Protein AF-A0A7X8FF03-F1 (afdb_monomer_lite)

Secondary structure (DSSP, 8-state):
-EEEEE-----GGGTTTTSSS-GGGSEETTEEHHHHHHHHHHHTT--EEEEEE-SSHHHHHHHHTTSGGGTSEEEEEE-SS--HHHHHHHHTGGG--SSEEEEETTEEE---HHHHHHHHHHHT-SEEEEEEE-S--TTSEEEEE-TT-BEEEEEES--GGG---SEEEEEEEEE-GGGGGGS-TTS---IIIIIHHHHHHTT--EEEEE--S-EEE--SHHHHHHHHHHHHTT-S--S-PPPSBTTTEEE-TT-EE-TT-EE-SSEEE-SS-EE-TT-EE-SSEEE-TT-EE-TT-EEES-EE-TT-EE-TT-EEES-EE-TT-EE-TT-EE-TT-EE-TT-EE-TT-EE-TT-EE-TT-EEPTT-EE-S-B-SSSS----SB-SSSEEEEBTTTB-HHHHHHHHHHHHHHS-TT-EEEEEE-S-HHHHHHHHHHHHHHHTTT-EEEEEEE--HHHHHHHHHHTT-SEEEEEEE-SS-TTEEEEEEEETTSSBPPHHHHHHHHHHHHTT-PPP--GGGPPPEEE-TTHHHHHHHHHHHTS-HHHHHHH--EEEEE-SSHHHHHHHHHHHHHTT-EEEEPP-S-TTS---HHHHHHHHHHHHHHHT-SEEEEE-TTSS-EEEEETT-PBPPHHHHHHHHHHHHHHHSTT-EE---TTS-THHHHHHHHTT-EE-

Sequence (674 aa):
MKAIIMAGGEGTRLRPLTCDRPKPMVPAMNRPVMEHILHLLKRHHLNHIAVTLQYLPQEIQDYFREGTDFGVELQYYIEEVPLGTAGSVKNAQNFLDDTFLVISGDALTDIDLSAAIQFHRAKKAVATLILTAVDTPLEYGVVITDTQGRITRFLEKPGWGEVFSDKVNTGIYILEPRVLNLFVQGQVFDFSKDLFPRLLAEGLPIYGYIASGYWCDIGNLQQYRQAHFDFLSGRVDLEIPEPCSGAGIWLGAHTQIDPKAHIKGPVLIGADCYIGPEVQIEGFTIIGDNVVIEKQASLKRSIVWNNCYIGKRAQLRGAVLANRVQIQANAAVFEGAVVGDDSIIGQHGIVKPSTKIWPYKRVEKGSIVNTSLIWGTRNNRILFGNQGVTGEANTEITPDFIARLGAAYGTWLNPQATVAVGADDREISRALKGAFIAGLVSTGVQVWDLGQVVTPITRYNTRHLGLQGGVQIQGTHHHPENVTLTFFDARGAEISRSAEKKIESLLSREDFRRVEVNRVGQWRFYPEASQAYFAEIVNTIDLERLRSRQFKLVLGAPNRYVKRVIRSFLHGLGCNISLVEYSEPEKNLSVPILGDTIRDMVKRQQADLGVIFDTRLEKFTLISDAGQLISEELFTALVSVLVLSRQKKGTVVVPVNAPGVIEQLAEKYEGKVV

Foldseek 3Di:
DAEEEEFADQLVQAPPQSVPHTLQQRDDLQGRLLLLVLVLCVVLVRQHYEYQYEPPVVRVCVVCPLVVVVPHGYDYDYDPDAQEDLLSVLSCLVVCPFWYKYAYSQKDKNWDVNVQVVLCVVLVAQKEFEKEFDPDCQQFKDFDADPSQFTQDIGGRDDPVGDDGRIGGQRMMTHGSVLSVVDDHPHRDYCRPHSVVVCNVVVGRYGYDHTDIDIFRPSHPVSSLVSLVCVQVVRHDTPDDFAPDPQCEAEEAPEAADPQEAAGDVEYAYECEYHEHLEAHYYLEYYEYCEYAYDLEYADNEYYYYCEYHEAPEYEEQEYEEENEYEYACEYEYRLEYAEANEYQEALEYEDHVEYEHHPAYHYHNHYHPHHHQDDNDDDDQQQDPQGGKDFQPPPLDLQLLLLLLQLLLQLDDLAFEEEEEEAPDPSLVSSSVSSVNSNLQQLYAYEYAYHDFLVLQLCCLQVVQGQKYWYWYADLVCNRMIHIFIGGSNSHGDDPVSSVSSVVCSSVVVGHGDDPVRGYYYDYDPCSLVVVLVVVVVVDDLVVQQVVQAEEEEAALDDVRVVSVVVSVVSSNHHYHYDDDPDNPDPPDPVNVLVVQLVVLQVVLGQKYWYADNRNPDIWIAGSNSDTQDPLNVLLVVLLVQLVVDQQEEDEDDPPHDPVSVVSCVVSVYYYD

Structure (mmCIF, N/CA/C/O backbone):
data_AF-A0A7X8FF03-F1
#
_entry.id   AF-A0A7X8FF03-F1
#
loop_
_atom_site.group_PDB
_atom_site.id
_atom_site.type_symbol
_atom_site.label_atom_id
_atom_site.label_alt_id
_atom_site.label_comp_id
_atom_site.label_asym_id
_atom_site.label_entity_id
_atom_site.label_seq_id
_atom_site.pdbx_PDB_ins_code
_atom_site.Cartn_x
_atom_site.Cartn_y
_atom_site.Cartn_z
_atom_site.occupancy
_atom_site.B_iso_or_equiv
_atom_site.auth_seq_id
_atom_site.auth_comp_id
_atom_site.auth_asym_id
_atom_site.auth_atom_id
_atom_site.pdbx_PDB_model_num
ATOM 1 N N . MET A 1 1 ? 10.091 -6.033 -36.756 1.00 93.19 1 MET A N 1
ATOM 2 C CA . MET A 1 1 ? 9.545 -6.828 -35.637 1.00 93.19 1 MET A CA 1
ATOM 3 C C . MET A 1 1 ? 8.971 -5.853 -34.630 1.00 93.19 1 MET A C 1
ATOM 5 O O . MET A 1 1 ? 9.618 -4.845 -34.368 1.00 93.19 1 MET A O 1
ATOM 9 N N . LYS A 1 2 ? 7.759 -6.114 -34.141 1.00 97.25 2 LYS A N 1
ATOM 10 C CA . LYS A 1 2 ? 7.079 -5.281 -33.140 1.00 97.25 2 LYS A CA 1
ATOM 11 C C . LYS A 1 2 ? 7.336 -5.830 -31.738 1.00 97.25 2 LYS A C 1
ATOM 13 O O . LYS A 1 2 ? 7.674 -7.008 -31.593 1.00 97.25 2 LYS A O 1
ATOM 18 N N . ALA A 1 3 ? 7.173 -4.991 -30.723 1.00 98.25 3 ALA A N 1
ATOM 19 C CA . ALA A 1 3 ? 7.270 -5.409 -29.329 1.00 98.25 3 ALA A CA 1
ATOM 20 C C . ALA A 1 3 ? 6.007 -5.043 -28.544 1.00 98.25 3 ALA A C 1
ATOM 22 O O . ALA A 1 3 ? 5.228 -4.185 -28.956 1.00 98.25 3 ALA A O 1
ATOM 23 N N . ILE A 1 4 ? 5.805 -5.703 -27.410 1.00 98.12 4 ILE A N 1
ATOM 24 C CA . ILE A 1 4 ? 4.746 -5.392 -26.462 1.00 98.12 4 ILE A CA 1
ATOM 25 C C . ILE A 1 4 ? 5.274 -5.428 -25.031 1.00 98.12 4 ILE A C 1
ATOM 27 O O . ILE A 1 4 ? 5.926 -6.389 -24.621 1.00 98.12 4 ILE A O 1
ATOM 31 N N . ILE A 1 5 ? 4.987 -4.369 -24.277 1.00 98.00 5 ILE A N 1
ATOM 32 C CA . ILE A 1 5 ? 5.347 -4.223 -22.868 1.00 98.00 5 ILE A CA 1
ATOM 33 C C . ILE A 1 5 ? 4.114 -4.502 -22.012 1.00 98.00 5 ILE A C 1
ATOM 35 O O . ILE A 1 5 ? 3.087 -3.829 -22.137 1.00 98.00 5 ILE A O 1
ATOM 39 N N . MET A 1 6 ? 4.225 -5.472 -21.107 1.00 95.88 6 MET A N 1
ATOM 40 C CA . MET A 1 6 ? 3.178 -5.781 -20.136 1.00 95.88 6 MET A CA 1
ATOM 41 C C . MET A 1 6 ? 3.319 -4.887 -18.901 1.00 95.88 6 MET A C 1
ATOM 43 O O . MET A 1 6 ? 4.170 -5.131 -18.048 1.00 95.88 6 MET A O 1
ATOM 47 N N . ALA A 1 7 ? 2.480 -3.858 -18.787 1.00 92.75 7 ALA A N 1
ATOM 48 C CA . ALA A 1 7 ? 2.590 -2.807 -17.772 1.00 92.75 7 ALA A CA 1
ATOM 49 C C . ALA A 1 7 ? 1.357 -2.698 -16.841 1.00 92.75 7 ALA A C 1
ATOM 51 O O . ALA A 1 7 ? 1.184 -1.701 -16.145 1.00 92.75 7 ALA A O 1
ATOM 52 N N . GLY A 1 8 ? 0.507 -3.730 -16.783 1.00 81.50 8 GLY A N 1
ATOM 53 C CA . GLY A 1 8 ? -0.760 -3.707 -16.034 1.00 81.50 8 GLY A CA 1
ATOM 54 C C . GLY A 1 8 ? -0.695 -4.065 -14.539 1.00 81.50 8 GLY A C 1
ATOM 55 O O . GLY A 1 8 ? -1.719 -4.033 -13.869 1.00 81.50 8 GLY A O 1
ATOM 56 N N . GLY A 1 9 ? 0.463 -4.441 -13.989 1.00 78.25 9 GLY A N 1
ATOM 57 C CA . GLY A 1 9 ? 0.554 -4.950 -12.613 1.00 78.25 9 GLY A CA 1
ATOM 58 C C . GLY A 1 9 ? 0.507 -3.873 -11.513 1.00 78.25 9 GLY A C 1
ATOM 59 O O . GLY A 1 9 ? 1.294 -2.930 -11.531 1.00 78.25 9 GLY A O 1
ATOM 60 N N . GLU A 1 10 ? -0.308 -4.085 -10.469 1.00 74.88 10 GLU A N 1
ATOM 61 C CA . GLU A 1 10 ? -0.431 -3.175 -9.304 1.00 74.88 10 GLU A CA 1
ATOM 62 C C . GLU A 1 10 ? 0.838 -3.069 -8.427 1.00 74.88 10 GLU A C 1
ATOM 64 O O . GLU A 1 10 ? 0.964 -2.176 -7.592 1.00 74.88 10 GLU A O 1
ATOM 69 N N . GLY A 1 11 ? 1.780 -4.015 -8.534 1.00 82.19 11 GLY A N 1
ATOM 70 C CA . GLY A 1 11 ? 3.051 -3.952 -7.801 1.00 82.19 11 GLY A CA 1
ATOM 71 C C . GLY A 1 11 ? 2.930 -3.985 -6.269 1.00 82.19 11 GLY A C 1
ATOM 72 O O . GLY A 1 11 ? 3.754 -3.387 -5.579 1.00 82.19 11 GLY A O 1
ATOM 73 N N . THR A 1 12 ? 1.939 -4.681 -5.702 1.00 79.00 12 THR A N 1
ATOM 74 C CA . THR A 1 12 ? 1.624 -4.668 -4.252 1.00 79.00 12 THR A CA 1
ATOM 75 C C . THR A 1 12 ? 2.803 -5.005 -3.326 1.00 79.00 12 THR A C 1
ATOM 77 O O . THR A 1 12 ? 2.902 -4.456 -2.227 1.00 79.00 12 THR A O 1
ATOM 80 N N . ARG A 1 13 ? 3.734 -5.862 -3.766 1.00 82.12 13 ARG A N 1
ATOM 81 C CA . ARG A 1 13 ? 4.945 -6.260 -3.016 1.00 82.12 13 ARG A CA 1
ATOM 82 C C . ARG A 1 13 ? 5.987 -5.140 -2.871 1.00 82.12 13 ARG A C 1
ATOM 84 O O . ARG A 1 13 ? 6.810 -5.197 -1.955 1.00 82.12 13 ARG A O 1
ATOM 91 N N . LEU A 1 14 ? 5.933 -4.116 -3.724 1.00 89.06 14 LEU A N 1
ATOM 92 C CA . LEU A 1 14 ? 6.791 -2.927 -3.662 1.00 89.06 14 LEU A CA 1
ATOM 93 C C . LEU A 1 14 ? 6.214 -1.807 -2.794 1.00 89.06 14 LEU A C 1
ATOM 95 O O . LEU A 1 14 ? 6.893 -0.805 -2.567 1.00 89.06 14 LEU A O 1
ATOM 99 N N . ARG A 1 15 ? 4.996 -1.962 -2.258 1.00 87.25 15 ARG A N 1
ATOM 100 C CA . ARG A 1 15 ? 4.428 -0.963 -1.349 1.00 87.25 15 ARG A CA 1
ATOM 101 C C . ARG A 1 15 ? 5.380 -0.722 -0.163 1.00 87.25 15 ARG A C 1
ATOM 103 O O . ARG A 1 15 ? 5.903 -1.692 0.416 1.00 87.25 15 ARG A O 1
ATOM 110 N N . PRO A 1 16 ? 5.618 0.553 0.198 1.00 91.12 16 PRO A N 1
ATOM 111 C CA . PRO A 1 16 ? 4.826 1.744 -0.160 1.00 91.12 16 PRO A CA 1
ATOM 112 C C . PRO A 1 16 ? 5.202 2.468 -1.474 1.00 91.12 16 PRO A C 1
ATOM 114 O O . PRO A 1 16 ? 4.566 3.461 -1.802 1.00 91.12 16 PRO A O 1
ATOM 117 N N . LEU A 1 17 ? 6.186 1.994 -2.248 1.00 92.44 17 LEU A N 1
ATOM 118 C CA . LEU A 1 17 ? 6.686 2.699 -3.445 1.00 92.44 17 LEU A CA 1
ATOM 119 C C . LEU A 1 17 ? 5.690 2.743 -4.617 1.00 92.44 17 LEU A C 1
ATOM 121 O O . LEU A 1 17 ? 5.827 3.577 -5.506 1.00 92.44 17 LEU A O 1
ATOM 125 N N . THR A 1 18 ? 4.707 1.845 -4.621 1.00 90.44 18 THR A N 1
ATOM 126 C CA . THR A 1 18 ? 3.693 1.655 -5.676 1.00 90.44 18 THR A CA 1
ATOM 127 C C . THR A 1 18 ? 2.277 1.994 -5.201 1.00 90.44 18 THR A C 1
ATOM 129 O O . THR A 1 18 ? 1.294 1.506 -5.750 1.00 90.44 18 THR A O 1
ATOM 132 N N . CYS A 1 19 ? 2.144 2.782 -4.129 1.00 83.94 19 CYS A N 1
ATOM 133 C CA . CYS A 1 19 ? 0.833 3.250 -3.673 1.00 83.94 19 CYS A CA 1
ATOM 134 C C . CYS A 1 19 ? 0.206 4.208 -4.691 1.00 83.94 19 CYS A C 1
ATOM 136 O O . CYS A 1 19 ? -0.891 3.937 -5.162 1.00 83.94 19 CYS A O 1
ATOM 138 N N . ASP A 1 20 ? 0.951 5.233 -5.102 1.00 81.44 20 ASP A N 1
ATOM 139 C CA . ASP A 1 20 ? 0.442 6.308 -5.964 1.00 81.44 20 ASP A CA 1
ATOM 140 C C . ASP A 1 20 ? 1.069 6.276 -7.371 1.00 81.44 20 ASP A C 1
ATOM 142 O O . ASP A 1 20 ? 1.121 7.287 -8.059 1.00 81.44 20 ASP A O 1
ATOM 146 N N . ARG A 1 21 ? 1.620 5.125 -7.786 1.00 89.12 21 ARG A N 1
ATOM 147 C CA . ARG A 1 21 ? 2.200 4.928 -9.127 1.00 89.12 21 ARG A CA 1
ATOM 148 C C . ARG A 1 21 ? 2.210 3.461 -9.549 1.00 89.12 21 ARG A C 1
ATOM 150 O O . ARG A 1 21 ? 2.346 2.588 -8.681 1.00 89.12 21 ARG A O 1
ATOM 157 N N . PRO A 1 22 ? 2.143 3.166 -10.856 1.00 91.56 22 PRO A N 1
ATOM 158 C CA . PRO A 1 22 ? 2.271 1.803 -11.347 1.00 91.56 22 PRO A CA 1
ATOM 159 C C . PRO A 1 22 ? 3.718 1.298 -11.257 1.00 91.56 22 PRO A C 1
ATOM 161 O O . PRO A 1 22 ? 4.676 2.072 -11.269 1.00 91.56 22 PRO A O 1
ATOM 164 N N . LYS A 1 23 ? 3.886 -0.028 -11.166 1.00 93.06 23 LYS A N 1
ATOM 165 C CA . LYS A 1 23 ? 5.199 -0.686 -11.016 1.00 93.06 23 LYS A CA 1
ATOM 166 C C . LYS A 1 23 ? 6.242 -0.253 -12.070 1.00 93.06 23 LYS A C 1
ATOM 168 O O . LYS A 1 23 ? 7.363 0.044 -11.660 1.00 93.06 23 LYS A O 1
ATOM 173 N N . PRO A 1 24 ? 5.905 -0.140 -13.371 1.00 95.19 24 PRO A N 1
ATOM 174 C CA . PRO A 1 24 ? 6.857 0.282 -14.406 1.00 95.19 24 PRO A CA 1
ATOM 175 C C . PRO A 1 24 ? 7.379 1.720 -14.231 1.00 95.19 24 PRO A C 1
ATOM 177 O O . PRO A 1 24 ? 8.425 2.068 -14.776 1.00 95.19 24 PRO A O 1
ATOM 180 N N . MET A 1 25 ? 6.678 2.539 -13.436 1.00 95.00 25 MET A N 1
ATOM 181 C CA . MET A 1 25 ? 7.022 3.936 -13.144 1.00 95.00 25 MET A CA 1
ATOM 182 C C . MET A 1 25 ? 7.878 4.113 -11.887 1.00 95.00 25 MET A C 1
ATOM 184 O O . MET A 1 25 ? 8.229 5.236 -11.528 1.00 95.00 25 MET A O 1
ATOM 188 N N . VAL A 1 26 ? 8.221 3.029 -11.185 1.00 95.56 26 VAL A N 1
ATOM 189 C CA . VAL A 1 26 ? 9.155 3.107 -10.056 1.00 95.56 26 VAL A CA 1
ATOM 190 C C . VAL A 1 26 ? 10.535 3.535 -10.588 1.00 95.56 26 VAL A C 1
ATOM 192 O O . VAL A 1 26 ? 11.032 2.903 -11.517 1.00 95.56 26 VAL A O 1
ATOM 195 N N . PRO A 1 27 ? 11.188 4.573 -10.034 1.00 95.25 27 PRO A N 1
ATOM 196 C CA . PRO A 1 27 ? 12.499 5.004 -10.511 1.00 95.25 27 PRO A CA 1
ATOM 197 C C . PRO A 1 27 ? 13.600 3.986 -10.200 1.00 95.25 27 PRO A C 1
ATOM 199 O O . PRO A 1 27 ? 13.803 3.623 -9.041 1.00 95.25 27 PRO A O 1
ATOM 202 N N . ALA A 1 28 ? 14.354 3.577 -11.212 1.00 95.31 28 ALA A N 1
ATOM 203 C CA . ALA A 1 28 ? 15.635 2.897 -11.112 1.00 95.31 28 ALA A CA 1
ATOM 204 C C . ALA A 1 28 ? 16.711 3.794 -11.738 1.00 95.31 28 ALA A C 1
ATOM 206 O O . ALA A 1 28 ? 16.605 4.174 -12.900 1.00 95.31 28 ALA A O 1
ATOM 207 N N . MET A 1 29 ? 17.736 4.166 -10.965 1.00 94.69 29 MET A N 1
ATOM 208 C CA . MET A 1 29 ? 18.849 5.003 -11.448 1.00 94.69 29 MET A CA 1
ATOM 209 C C . MET A 1 29 ? 18.329 6.330 -12.045 1.00 94.69 29 MET A C 1
ATOM 211 O O . MET A 1 29 ? 18.714 6.741 -1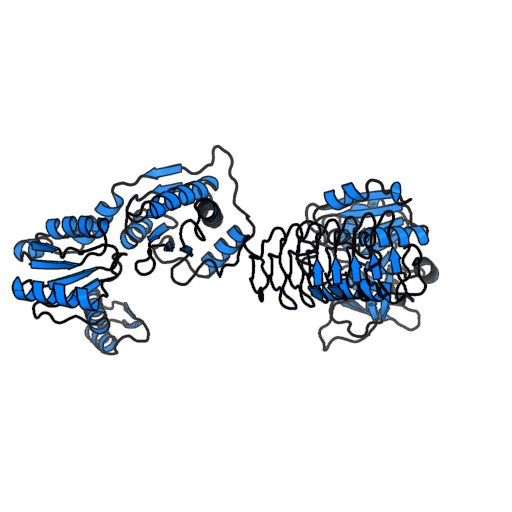3.135 1.00 94.69 29 MET A O 1
ATOM 215 N N . ASN A 1 30 ? 17.409 6.968 -11.311 1.00 91.12 30 ASN A N 1
ATOM 216 C CA . ASN A 1 30 ? 16.710 8.223 -11.633 1.00 91.12 30 ASN A CA 1
ATOM 217 C C . ASN A 1 30 ? 15.783 8.202 -12.867 1.00 91.12 30 ASN A C 1
ATOM 219 O O . ASN A 1 30 ? 15.265 9.249 -13.239 1.00 91.12 30 ASN A O 1
ATOM 223 N N . ARG A 1 31 ? 15.495 7.035 -13.456 1.00 94.75 31 ARG A N 1
ATOM 224 C CA . ARG A 1 31 ? 14.537 6.876 -14.569 1.00 94.75 31 ARG A CA 1
ATOM 225 C C . ARG A 1 31 ? 13.505 5.789 -14.267 1.00 94.75 31 ARG A C 1
ATOM 227 O O . ARG A 1 31 ? 13.859 4.829 -13.586 1.00 94.75 31 ARG A O 1
ATOM 234 N N . PRO A 1 32 ? 12.246 5.879 -14.725 1.00 95.62 32 PRO A N 1
ATOM 235 C CA . PRO A 1 32 ? 11.298 4.767 -14.649 1.00 95.62 32 PRO A CA 1
ATOM 236 C C . PRO A 1 32 ? 11.879 3.441 -15.164 1.00 95.62 32 PRO A C 1
ATOM 238 O O . PRO A 1 32 ? 12.600 3.427 -16.160 1.00 95.62 32 PRO A O 1
ATOM 241 N N . VAL A 1 33 ? 11.533 2.307 -14.540 1.00 96.25 33 VAL A N 1
ATOM 242 C CA . VAL A 1 33 ? 11.946 0.972 -15.035 1.00 96.25 33 VAL A CA 1
ATOM 243 C C . VAL A 1 33 ? 11.564 0.779 -16.505 1.00 96.25 33 VAL A C 1
ATOM 245 O O . VAL A 1 33 ? 12.372 0.296 -17.294 1.00 96.25 33 VAL A O 1
ATOM 248 N N . MET A 1 34 ? 10.365 1.217 -16.893 1.00 96.69 34 MET A N 1
ATOM 249 C CA . MET A 1 34 ? 9.898 1.119 -18.275 1.00 96.69 34 MET A CA 1
ATOM 250 C C . MET A 1 34 ? 10.754 1.916 -19.263 1.00 96.69 34 MET A C 1
ATOM 252 O O . MET A 1 34 ? 10.897 1.495 -20.405 1.00 96.69 34 MET A O 1
ATOM 256 N N . GLU A 1 35 ? 11.363 3.025 -18.841 1.00 96.81 35 GLU A N 1
ATOM 257 C CA . GLU A 1 35 ? 12.241 3.812 -19.708 1.00 96.81 35 GLU A CA 1
ATOM 258 C C . GLU A 1 35 ? 13.485 3.004 -20.098 1.00 96.81 35 GLU A C 1
ATOM 260 O O . GLU A 1 35 ? 13.845 2.955 -21.274 1.00 96.81 35 GLU A O 1
ATOM 265 N N . HIS A 1 36 ? 14.084 2.273 -19.150 1.00 97.19 36 HIS A N 1
ATOM 266 C CA . HIS A 1 36 ? 15.201 1.361 -19.440 1.00 97.19 36 HIS A CA 1
ATOM 267 C C . HIS A 1 36 ? 14.810 0.275 -20.447 1.00 97.19 36 HIS A C 1
ATOM 269 O O . HIS A 1 36 ? 15.603 -0.073 -21.320 1.00 97.19 36 HIS A O 1
ATOM 275 N N . ILE A 1 37 ? 13.570 -0.218 -20.377 1.00 96.88 37 ILE A N 1
ATOM 276 C CA . ILE A 1 37 ? 13.036 -1.184 -21.345 1.00 96.88 37 ILE A CA 1
ATOM 277 C C . ILE A 1 37 ? 12.903 -0.548 -22.732 1.00 96.88 37 ILE A C 1
ATOM 279 O O . ILE A 1 37 ? 13.281 -1.177 -23.718 1.00 96.88 37 ILE A O 1
ATOM 283 N N . LEU A 1 38 ? 12.414 0.693 -22.838 1.00 97.25 38 LEU A N 1
ATOM 284 C CA . LEU A 1 38 ? 12.336 1.393 -24.127 1.00 97.25 38 LEU A CA 1
ATOM 285 C C . LEU A 1 38 ? 13.723 1.575 -24.753 1.00 97.25 38 LEU A C 1
ATOM 287 O O . LEU A 1 38 ? 13.890 1.309 -25.943 1.00 97.25 38 LEU A O 1
ATOM 291 N N . HIS A 1 39 ? 14.724 1.952 -23.953 1.00 96.31 39 HIS A N 1
ATOM 292 C CA . HIS A 1 39 ? 16.113 2.050 -24.407 1.00 96.31 39 HIS A CA 1
ATOM 293 C C . HIS A 1 39 ? 16.661 0.706 -24.893 1.00 96.31 39 HIS A C 1
ATOM 295 O O . HIS A 1 39 ? 17.256 0.639 -25.970 1.00 96.31 39 HIS A O 1
ATOM 301 N N . LEU A 1 40 ? 16.406 -0.380 -24.157 1.00 96.88 40 LEU A N 1
ATOM 302 C CA . LEU A 1 40 ? 16.791 -1.729 -24.568 1.00 96.88 40 LEU A CA 1
ATOM 303 C C . LEU A 1 40 ? 16.133 -2.125 -25.898 1.00 96.88 40 LEU A C 1
ATOM 305 O O . LEU A 1 40 ? 16.811 -2.566 -26.825 1.00 96.88 40 LEU A O 1
ATOM 309 N N . LEU A 1 41 ? 14.818 -1.941 -26.026 1.00 97.50 41 LEU A N 1
ATOM 310 C CA . LEU A 1 41 ? 14.081 -2.267 -27.250 1.00 97.50 41 LEU A CA 1
ATOM 311 C C . LEU A 1 41 ? 14.604 -1.462 -28.446 1.00 97.50 41 LEU A C 1
ATOM 313 O O . LEU A 1 41 ? 14.886 -2.034 -29.501 1.00 97.50 41 LEU A O 1
ATOM 317 N N . LYS A 1 42 ? 14.823 -0.157 -28.263 1.00 96.56 42 LYS A N 1
ATOM 318 C CA . LYS A 1 42 ? 15.394 0.732 -29.280 1.00 96.56 42 LYS A CA 1
ATOM 319 C C . LYS A 1 42 ? 16.805 0.314 -29.694 1.00 96.56 42 LYS A C 1
ATOM 321 O O . LYS A 1 42 ? 17.101 0.283 -30.890 1.00 96.56 42 LYS A O 1
ATOM 326 N N . ARG A 1 43 ? 17.662 -0.061 -28.735 1.00 95.44 43 ARG A N 1
ATOM 327 C CA . ARG A 1 43 ? 19.019 -0.588 -28.983 1.00 95.44 43 ARG A CA 1
ATOM 328 C C . ARG A 1 43 ? 18.996 -1.822 -29.892 1.00 95.44 43 ARG A C 1
ATOM 330 O O . ARG A 1 43 ? 19.900 -1.998 -30.701 1.00 95.44 43 ARG A O 1
ATOM 337 N N . HIS A 1 44 ? 17.936 -2.625 -29.811 1.00 96.94 44 HIS A N 1
ATOM 338 C CA . HIS A 1 44 ? 17.696 -3.796 -30.659 1.00 96.94 44 HIS A CA 1
ATOM 339 C C . HIS A 1 44 ? 16.759 -3.529 -31.855 1.00 96.94 44 HIS A C 1
ATOM 341 O O . HIS A 1 44 ? 16.268 -4.469 -32.482 1.00 96.94 44 HIS A O 1
ATOM 347 N N . HIS A 1 45 ? 16.535 -2.258 -32.211 1.00 96.62 45 HIS A N 1
ATOM 348 C CA . HIS A 1 45 ? 15.720 -1.815 -33.350 1.00 96.62 45 HIS A CA 1
ATOM 349 C C . HIS A 1 45 ? 14.235 -2.235 -33.293 1.00 96.62 45 HIS A C 1
ATOM 351 O O . HIS A 1 45 ? 13.583 -2.405 -34.328 1.00 96.62 45 HIS A O 1
ATOM 357 N N . LEU A 1 46 ? 13.681 -2.390 -32.088 1.00 97.25 46 LEU A N 1
ATOM 358 C CA . LEU A 1 46 ? 12.265 -2.664 -31.832 1.00 97.25 46 LEU A CA 1
ATOM 359 C C . LEU A 1 46 ? 11.541 -1.357 -31.484 1.00 97.25 46 LEU A C 1
ATOM 361 O O . LEU A 1 46 ? 11.269 -1.073 -30.323 1.00 97.25 46 LEU A O 1
ATOM 365 N N . ASN A 1 47 ? 11.248 -0.549 -32.506 1.00 96.88 47 ASN A N 1
ATOM 366 C CA . ASN A 1 47 ? 10.762 0.823 -32.308 1.00 96.88 47 ASN A CA 1
ATOM 367 C C . ASN A 1 47 ? 9.232 0.955 -32.277 1.00 96.88 47 ASN A C 1
ATOM 369 O O . ASN A 1 47 ? 8.745 1.964 -31.791 1.00 96.88 47 ASN A O 1
ATOM 373 N N . HIS A 1 48 ? 8.476 -0.024 -32.781 1.00 97.81 48 HIS A N 1
ATOM 374 C CA . HIS A 1 48 ? 7.008 -0.012 -32.738 1.00 97.81 48 HIS A CA 1
ATOM 375 C C . HIS A 1 48 ? 6.535 -0.900 -31.589 1.00 97.81 48 HIS A C 1
ATOM 377 O O . HIS A 1 48 ? 6.704 -2.127 -31.637 1.00 97.81 48 HIS A O 1
ATOM 383 N N . ILE A 1 49 ? 5.968 -0.281 -30.557 1.00 98.44 49 ILE A N 1
ATOM 384 C CA . ILE A 1 49 ? 5.753 -0.922 -29.263 1.00 98.44 49 ILE A CA 1
ATOM 385 C C . ILE A 1 49 ? 4.299 -0.739 -28.822 1.00 98.44 49 ILE A C 1
ATOM 387 O O . ILE A 1 49 ? 3.797 0.375 -28.693 1.00 98.44 49 ILE A O 1
ATOM 391 N N . ALA A 1 50 ? 3.628 -1.848 -28.530 1.00 97.81 50 ALA A N 1
ATOM 392 C CA . ALA A 1 50 ? 2.365 -1.837 -27.806 1.00 97.81 50 ALA A CA 1
ATOM 393 C C . ALA A 1 50 ? 2.620 -1.848 -26.291 1.00 97.81 50 ALA A C 1
ATOM 395 O O . ALA A 1 50 ? 3.566 -2.472 -25.815 1.00 97.81 50 ALA A O 1
ATOM 396 N N . VAL A 1 51 ? 1.761 -1.207 -25.507 1.00 97.94 51 VAL A N 1
ATOM 397 C CA . VAL A 1 51 ? 1.851 -1.213 -24.042 1.00 97.94 51 VAL A CA 1
ATOM 398 C C . VAL A 1 51 ? 0.486 -1.567 -23.467 1.00 97.94 51 VAL A C 1
ATOM 400 O O . VAL A 1 51 ? -0.486 -0.849 -23.697 1.00 97.94 51 VAL A O 1
ATOM 403 N N . THR A 1 52 ? 0.401 -2.670 -22.721 1.00 96.25 52 THR A N 1
ATOM 404 C CA . THR A 1 52 ? -0.850 -3.087 -22.064 1.00 96.25 52 THR A CA 1
ATOM 405 C C . THR A 1 52 ? -0.921 -2.500 -20.659 1.00 96.25 52 THR A C 1
ATOM 407 O O . THR A 1 52 ? -0.018 -2.741 -19.851 1.00 96.25 52 THR A O 1
ATOM 410 N N . LEU A 1 53 ? -1.987 -1.765 -20.351 1.00 93.56 53 LEU A N 1
ATOM 411 C CA . LEU A 1 53 ? -2.151 -1.000 -19.116 1.00 93.56 53 LEU A CA 1
ATOM 412 C C . LEU A 1 53 ? -3.425 -1.401 -18.369 1.00 93.56 53 LEU A C 1
ATOM 414 O O . LEU A 1 53 ? -4.429 -1.736 -18.988 1.00 93.56 53 LEU A O 1
ATOM 418 N N . GLN A 1 54 ? -3.401 -1.303 -17.039 1.00 89.44 54 GLN A N 1
ATOM 419 C CA . GLN A 1 54 ? -4.583 -1.531 -16.199 1.00 89.44 54 GLN A CA 1
ATOM 420 C C . GLN A 1 54 ? -4.560 -0.635 -14.954 1.00 89.44 54 GLN A C 1
ATOM 422 O O . GLN A 1 54 ? -5.457 0.182 -14.767 1.00 89.44 54 GLN A O 1
ATOM 427 N N . TYR A 1 55 ? -3.517 -0.734 -14.124 1.00 84.94 55 TYR A N 1
ATOM 428 C CA . TYR A 1 55 ? -3.381 0.078 -12.912 1.00 84.94 55 TYR A CA 1
ATOM 429 C C . TYR A 1 55 ? -2.771 1.450 -13.227 1.00 84.94 55 TYR A C 1
ATOM 431 O O . TYR A 1 55 ? -1.661 1.511 -13.750 1.00 84.94 55 TYR A O 1
ATOM 439 N N . LEU A 1 56 ? -3.479 2.533 -12.881 1.00 84.50 56 LEU A N 1
ATOM 440 C CA . LEU A 1 56 ? -3.055 3.931 -13.091 1.00 84.50 56 LEU A CA 1
ATOM 441 C C . LEU A 1 56 ? -2.472 4.196 -14.502 1.00 84.50 56 LEU A C 1
ATOM 443 O O . LEU A 1 56 ? -1.340 4.670 -14.616 1.00 84.50 56 LEU A O 1
ATOM 447 N N . PRO A 1 57 ? -3.208 3.881 -15.590 1.00 89.38 57 PRO A N 1
ATOM 448 C CA . PRO A 1 57 ? -2.701 3.992 -16.961 1.00 89.38 57 PRO A CA 1
ATOM 449 C C . PRO A 1 57 ? -2.266 5.417 -17.322 1.00 89.38 57 PRO A C 1
ATOM 451 O O . PRO A 1 57 ? -1.309 5.586 -18.076 1.00 89.38 57 PRO A O 1
ATOM 454 N N . GLN A 1 58 ? -2.927 6.426 -16.745 1.00 89.69 58 GLN A N 1
ATOM 455 C CA . GLN A 1 58 ? -2.654 7.837 -17.010 1.00 89.69 58 GLN A CA 1
ATOM 456 C C . GLN A 1 58 ? -1.205 8.211 -16.671 1.00 89.69 58 GLN A C 1
ATOM 458 O O . GLN A 1 58 ? -0.557 8.866 -17.472 1.00 89.69 58 GLN A O 1
ATOM 463 N N . GLU A 1 59 ? -0.649 7.703 -15.565 1.00 87.81 59 GLU A N 1
ATOM 464 C CA . GLU A 1 59 ? 0.736 7.996 -15.152 1.00 87.81 59 GLU A CA 1
ATOM 465 C C . GLU A 1 59 ? 1.774 7.563 -16.203 1.00 87.81 59 GLU A C 1
ATOM 467 O O . GLU A 1 59 ? 2.790 8.227 -16.399 1.00 87.81 59 GLU A O 1
ATOM 472 N N . ILE A 1 60 ? 1.524 6.445 -16.893 1.00 93.75 60 ILE A N 1
ATOM 473 C CA . ILE A 1 60 ? 2.403 5.948 -17.962 1.00 93.75 60 ILE A CA 1
ATOM 474 C C . ILE A 1 60 ? 2.185 6.765 -19.238 1.00 93.75 60 ILE A C 1
ATOM 476 O O . ILE A 1 60 ? 3.153 7.171 -19.879 1.00 93.75 60 ILE A O 1
ATOM 480 N N . GLN A 1 61 ? 0.927 7.027 -19.601 1.00 93.31 61 GLN A N 1
ATOM 481 C CA . GLN A 1 61 ? 0.587 7.774 -20.813 1.00 93.31 61 GLN A CA 1
ATOM 482 C C . GLN A 1 61 ? 1.084 9.223 -20.761 1.00 93.31 61 GLN A C 1
ATOM 484 O O . GLN A 1 61 ? 1.618 9.713 -21.752 1.00 93.31 61 GLN A O 1
ATOM 489 N N . ASP A 1 62 ? 0.971 9.886 -19.611 1.00 90.56 62 ASP A N 1
ATOM 490 C CA . ASP A 1 62 ? 1.386 11.279 -19.435 1.00 90.56 62 ASP A CA 1
ATOM 491 C C . ASP A 1 62 ? 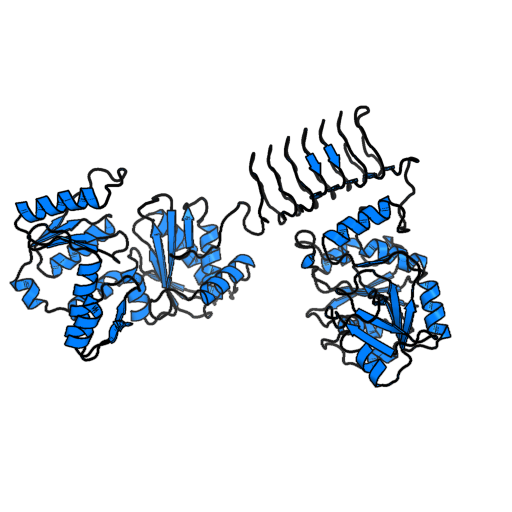2.911 11.438 -19.525 1.00 90.56 62 ASP A C 1
ATOM 493 O O . ASP A 1 62 ? 3.400 12.432 -20.072 1.00 90.56 62 ASP A O 1
ATOM 497 N N . TYR A 1 63 ? 3.662 10.450 -19.023 1.00 92.88 63 TYR A N 1
ATOM 498 C CA . TYR A 1 63 ? 5.125 10.451 -19.050 1.00 92.88 63 TYR A CA 1
ATOM 499 C C . TYR A 1 63 ? 5.691 10.064 -20.418 1.00 92.88 63 TYR A C 1
ATOM 501 O O . TYR A 1 63 ? 6.546 10.768 -20.951 1.00 92.88 63 TYR A O 1
ATOM 509 N N . PHE A 1 64 ? 5.228 8.950 -20.993 1.00 94.56 64 PHE A N 1
ATOM 510 C CA . PHE A 1 64 ? 5.804 8.408 -22.225 1.00 94.56 64 PHE A CA 1
ATOM 511 C C . PHE A 1 64 ? 5.152 8.938 -23.504 1.00 94.56 64 PHE A C 1
ATOM 513 O O . PHE A 1 64 ? 5.784 8.896 -24.562 1.00 94.56 64 PHE A O 1
ATOM 520 N N . ARG A 1 65 ? 3.912 9.444 -23.425 1.00 94.00 65 ARG A N 1
ATOM 521 C CA . ARG A 1 65 ? 3.133 9.964 -24.564 1.00 94.00 65 ARG A CA 1
ATOM 522 C C . ARG A 1 65 ? 3.177 9.002 -25.752 1.00 94.00 65 ARG A C 1
ATOM 524 O O . ARG A 1 65 ? 3.108 7.795 -25.560 1.00 94.00 65 ARG A O 1
ATOM 531 N N . GLU A 1 66 ? 3.325 9.478 -26.979 1.00 94.31 66 GLU A N 1
ATOM 532 C CA . GLU A 1 66 ? 3.457 8.630 -28.166 1.00 94.31 66 GLU A CA 1
ATOM 533 C C . GLU A 1 66 ? 4.857 7.993 -28.323 1.00 94.31 66 GLU A C 1
ATOM 535 O O . GLU A 1 66 ? 5.103 7.298 -29.306 1.00 94.31 66 GLU A O 1
ATOM 540 N N . GLY A 1 67 ? 5.785 8.193 -27.376 1.00 94.19 67 GLY A N 1
ATOM 541 C CA . GLY A 1 67 ? 7.138 7.616 -27.394 1.00 94.19 67 GLY A CA 1
ATOM 542 C C . GLY A 1 67 ? 8.193 8.415 -28.155 1.00 94.19 67 GLY A C 1
ATOM 543 O O . GLY A 1 67 ? 9.372 8.045 -28.138 1.00 94.19 67 GLY A O 1
ATOM 544 N N . THR A 1 68 ? 7.804 9.518 -28.799 1.00 92.44 68 THR A N 1
ATOM 545 C CA . THR A 1 68 ? 8.672 10.301 -29.692 1.00 92.44 68 THR A CA 1
ATOM 546 C C . THR A 1 68 ? 9.927 10.816 -28.997 1.00 92.44 68 THR A C 1
ATOM 548 O O . THR A 1 68 ? 11.010 10.753 -29.576 1.00 92.44 68 THR A O 1
ATOM 551 N N . ASP A 1 69 ? 9.803 11.240 -27.737 1.00 91.25 69 ASP A N 1
ATOM 552 C CA . ASP A 1 69 ? 10.913 11.765 -26.930 1.00 91.25 69 ASP A CA 1
ATOM 553 C C . ASP A 1 69 ? 11.966 10.683 -26.620 1.00 91.25 69 ASP A C 1
ATOM 555 O O . ASP A 1 69 ? 13.142 10.979 -26.417 1.00 91.25 69 ASP A O 1
ATOM 559 N N . PHE A 1 70 ? 11.566 9.411 -26.682 1.00 93.50 70 PHE A N 1
ATOM 560 C CA . PHE A 1 70 ? 12.430 8.247 -26.487 1.00 93.50 70 PHE A CA 1
ATOM 561 C C . PHE A 1 70 ? 12.910 7.652 -27.823 1.00 93.50 70 PHE A C 1
ATOM 563 O O . PHE A 1 70 ? 13.778 6.777 -27.850 1.00 93.50 70 PHE A O 1
ATOM 570 N N . GLY A 1 71 ? 12.426 8.161 -28.962 1.00 94.19 71 GLY A N 1
ATOM 571 C CA . GLY A 1 71 ? 12.754 7.669 -30.303 1.00 94.19 71 GLY A CA 1
ATOM 572 C C . GLY A 1 71 ? 12.100 6.328 -30.649 1.00 94.19 71 GLY A C 1
ATOM 573 O O . GLY A 1 71 ? 12.692 5.546 -31.393 1.00 94.19 71 GLY A O 1
ATOM 574 N N . VAL A 1 72 ? 10.916 6.067 -30.092 1.00 97.12 72 VAL A N 1
ATOM 575 C CA . VAL A 1 72 ? 10.059 4.905 -30.379 1.00 97.12 72 VAL A CA 1
ATOM 576 C C . VAL A 1 72 ? 8.627 5.376 -30.671 1.00 97.12 72 VAL A C 1
ATOM 578 O O . VAL A 1 72 ? 8.306 6.545 -30.488 1.00 97.12 72 VAL A O 1
ATOM 581 N N . GLU A 1 73 ? 7.768 4.476 -31.136 1.00 97.75 73 GLU A N 1
ATOM 582 C CA . GLU A 1 73 ? 6.338 4.704 -31.347 1.00 97.75 73 GLU A CA 1
ATOM 583 C C . GLU A 1 73 ? 5.547 3.807 -30.392 1.00 97.75 73 GLU A C 1
ATOM 585 O O . GLU A 1 73 ? 5.657 2.577 -30.452 1.00 97.75 73 GLU A O 1
ATOM 590 N N . LEU A 1 74 ? 4.766 4.427 -29.506 1.00 97.88 74 LEU A N 1
ATOM 591 C CA . LEU A 1 74 ? 3.970 3.734 -28.498 1.00 97.88 74 LEU A CA 1
ATOM 592 C C . LEU A 1 74 ? 2.487 3.725 -28.858 1.00 97.88 74 LEU A C 1
ATOM 594 O O . LEU A 1 74 ? 1.899 4.758 -29.175 1.00 97.88 74 LEU A O 1
ATOM 598 N N . GLN A 1 75 ? 1.859 2.560 -28.703 1.00 97.50 75 GLN A N 1
ATOM 599 C CA . GLN A 1 75 ? 0.409 2.411 -28.751 1.00 97.50 75 GLN A CA 1
ATOM 600 C C . GLN A 1 75 ? -0.107 1.744 -27.473 1.00 97.50 75 GLN A C 1
ATOM 602 O O . GLN A 1 75 ? 0.332 0.656 -27.098 1.00 97.50 75 GLN A O 1
ATOM 607 N N . TYR A 1 76 ? -1.069 2.381 -26.809 1.00 96.81 76 TYR A N 1
ATOM 608 C CA . TYR A 1 76 ? -1.598 1.921 -25.525 1.00 96.81 76 TYR A CA 1
ATOM 609 C C . TYR A 1 76 ? -2.863 1.079 -25.677 1.00 96.81 76 TYR A C 1
ATOM 611 O O . TYR A 1 76 ? -3.765 1.422 -26.441 1.00 96.81 76 TYR A O 1
ATOM 619 N N . TYR A 1 77 ? -2.948 0.014 -24.884 1.00 95.50 77 TYR A N 1
ATOM 620 C CA . TYR A 1 77 ? -4.095 -0.885 -24.793 1.00 95.50 77 TYR A CA 1
ATOM 621 C C . TYR A 1 77 ? -4.520 -0.979 -23.331 1.00 95.50 77 TYR A C 1
ATOM 623 O O . TYR A 1 77 ? -3.806 -1.558 -22.517 1.00 95.50 77 TYR A O 1
ATOM 631 N N . ILE A 1 78 ? -5.654 -0.367 -22.987 1.00 92.38 78 ILE A N 1
ATOM 632 C CA . ILE A 1 78 ? -6.130 -0.278 -21.602 1.00 92.38 78 ILE A CA 1
ATOM 633 C C . ILE A 1 78 ? -7.154 -1.381 -21.340 1.00 92.38 78 ILE A C 1
ATOM 635 O O . ILE A 1 78 ? -8.109 -1.553 -22.095 1.00 92.38 78 ILE A O 1
ATOM 639 N N . GLU A 1 79 ? -6.959 -2.105 -20.246 1.00 87.12 79 GLU A N 1
ATOM 640 C CA . GLU A 1 79 ? -7.888 -3.102 -19.729 1.00 87.12 79 GLU A CA 1
ATOM 641 C C . GLU A 1 79 ? -8.716 -2.540 -18.576 1.00 87.12 79 GLU A C 1
ATOM 643 O O . GLU A 1 79 ? -8.175 -2.002 -17.612 1.00 87.12 79 GLU A O 1
ATOM 648 N N . GLU A 1 80 ? -10.035 -2.728 -18.633 1.00 80.81 80 GLU A N 1
ATOM 649 C CA . GLU A 1 80 ? -10.929 -2.399 -17.513 1.00 80.81 80 GLU A CA 1
ATOM 650 C C . GLU A 1 80 ? -10.859 -3.450 -16.392 1.00 80.81 80 GLU A C 1
ATOM 652 O O . GLU A 1 80 ? -10.974 -3.132 -15.209 1.00 80.81 80 GLU A O 1
ATOM 657 N N . VAL A 1 81 ? -10.651 -4.715 -16.766 1.00 83.25 81 VAL A N 1
ATOM 658 C CA . VAL A 1 81 ? -10.576 -5.872 -15.865 1.00 83.25 81 VAL A CA 1
ATOM 659 C C . VAL A 1 81 ? -9.281 -6.620 -16.171 1.00 83.25 81 VAL A C 1
ATOM 661 O O . VAL A 1 81 ? -8.984 -6.804 -17.347 1.00 83.25 81 VAL A O 1
ATOM 664 N N . PRO A 1 82 ? -8.513 -7.081 -15.167 1.00 83.62 82 PRO A N 1
ATOM 665 C CA . PRO A 1 82 ? -7.264 -7.798 -15.412 1.00 83.62 82 PRO A CA 1
ATOM 666 C C . PRO A 1 82 ? -7.514 -9.104 -16.183 1.00 83.62 82 PRO A C 1
ATOM 668 O O . PRO A 1 82 ? -8.088 -10.049 -15.638 1.00 83.62 82 PRO A O 1
ATOM 671 N N . LEU A 1 83 ? -7.049 -9.176 -17.436 1.00 87.38 83 LEU A N 1
ATOM 672 C CA . LEU A 1 83 ? -7.245 -10.334 -18.322 1.00 87.38 83 LEU A CA 1
ATOM 673 C C . LEU A 1 83 ? -6.122 -11.379 -18.226 1.00 87.38 83 LEU A C 1
ATOM 675 O O . LEU A 1 83 ? -6.054 -12.302 -19.034 1.00 87.38 83 LEU A O 1
ATOM 679 N N . GLY A 1 84 ? -5.233 -11.270 -17.241 1.00 88.00 84 GLY A N 1
ATOM 680 C CA . GLY A 1 84 ? -4.037 -12.111 -17.164 1.00 88.00 84 GLY A CA 1
ATOM 681 C C . GLY A 1 84 ? -2.973 -11.719 -18.195 1.00 88.00 84 GLY A C 1
ATOM 682 O O . GLY A 1 84 ? -3.183 -10.870 -19.058 1.00 88.00 84 GLY A O 1
ATOM 683 N N . THR A 1 85 ? -1.790 -12.320 -18.079 1.00 91.06 85 THR A N 1
ATOM 684 C CA . THR A 1 85 ? -0.596 -11.905 -18.844 1.00 91.06 85 THR A CA 1
ATOM 685 C C . THR A 1 85 ? -0.705 -12.129 -20.353 1.00 91.06 85 THR A C 1
ATOM 687 O O . THR A 1 85 ? -0.178 -11.341 -21.128 1.00 91.06 85 THR A O 1
ATOM 690 N N . ALA A 1 86 ? -1.377 -13.193 -20.792 1.00 93.88 86 ALA A N 1
ATOM 691 C CA . ALA A 1 86 ? -1.576 -13.470 -22.213 1.00 93.88 86 ALA A CA 1
ATOM 692 C C . ALA A 1 86 ? -2.871 -12.836 -22.742 1.00 93.88 86 ALA A C 1
ATOM 694 O O . ALA A 1 86 ? -2.918 -12.408 -23.898 1.00 93.88 86 ALA A O 1
ATOM 695 N N . GLY A 1 87 ? -3.908 -12.738 -21.902 1.00 93.50 87 GLY A N 1
ATOM 696 C CA . GLY A 1 87 ? -5.150 -12.040 -22.232 1.00 93.50 87 GLY A CA 1
ATOM 697 C C . GLY A 1 87 ? -4.934 -10.547 -22.483 1.00 93.50 87 GLY A C 1
ATOM 698 O O . GLY A 1 87 ? -5.538 -10.002 -23.406 1.00 93.50 87 GLY A O 1
ATOM 699 N N . SER A 1 88 ? -4.004 -9.912 -21.762 1.00 93.38 88 SER A N 1
ATOM 700 C CA . SER A 1 88 ? -3.619 -8.520 -22.013 1.00 93.38 88 SER A CA 1
ATOM 701 C C . SER A 1 88 ? -3.002 -8.320 -23.396 1.00 93.38 88 SER A C 1
ATOM 703 O O . SER A 1 88 ? -3.438 -7.478 -24.182 1.00 93.38 88 SER A O 1
ATOM 705 N N . VAL A 1 89 ? -2.035 -9.166 -23.754 1.00 95.75 89 VAL A N 1
ATOM 706 C CA . VAL A 1 89 ? -1.371 -9.145 -25.066 1.00 95.75 89 VAL A CA 1
ATOM 707 C C . VAL A 1 89 ? -2.361 -9.404 -26.204 1.00 95.75 89 VAL A C 1
ATOM 709 O O . VAL A 1 89 ? -2.258 -8.803 -27.273 1.00 95.75 89 VAL A O 1
ATOM 712 N N . LYS A 1 90 ? -3.370 -10.251 -25.976 1.00 95.12 90 LYS A N 1
ATOM 713 C CA . LYS A 1 90 ? -4.428 -10.544 -26.952 1.00 95.12 90 LYS A CA 1
ATOM 714 C C . LYS A 1 90 ? -5.258 -9.316 -27.329 1.00 95.12 90 LYS A C 1
ATOM 716 O O . LYS A 1 90 ? -5.703 -9.240 -28.472 1.00 95.12 90 LYS A O 1
ATOM 721 N N . ASN A 1 91 ? -5.419 -8.334 -26.441 1.00 92.19 91 ASN A N 1
ATOM 722 C CA . ASN A 1 91 ? -6.095 -7.077 -26.786 1.00 92.19 91 ASN A CA 1
ATOM 723 C C . ASN A 1 91 ? -5.338 -6.265 -27.843 1.00 92.19 91 ASN A C 1
ATOM 725 O O . ASN A 1 91 ? -5.960 -5.530 -28.607 1.00 92.19 91 ASN A O 1
ATOM 729 N N . ALA A 1 92 ? -4.021 -6.446 -27.931 1.00 93.69 92 ALA A N 1
ATOM 730 C CA . ALA A 1 92 ? -3.181 -5.829 -28.946 1.00 93.69 92 ALA A CA 1
ATOM 731 C C . ALA A 1 92 ? -3.029 -6.685 -30.216 1.00 93.69 92 ALA A C 1
ATOM 733 O O . ALA A 1 92 ? -2.221 -6.346 -31.076 1.00 93.69 92 ALA A O 1
ATOM 734 N N . GLN A 1 93 ? -3.793 -7.776 -30.386 1.00 94.44 93 GLN A N 1
ATOM 735 C CA . GLN A 1 93 ? -3.616 -8.712 -31.507 1.00 94.44 93 GLN A CA 1
ATOM 736 C C . GLN A 1 93 ? -3.595 -8.025 -32.881 1.00 94.44 93 GLN A C 1
ATOM 738 O O . GLN A 1 93 ? -2.793 -8.404 -33.726 1.00 94.44 93 GLN A O 1
ATOM 743 N N . ASN A 1 94 ? -4.445 -7.020 -33.111 1.00 92.81 94 ASN A N 1
ATOM 744 C CA . ASN A 1 94 ? -4.507 -6.326 -34.405 1.00 92.81 94 ASN A CA 1
ATOM 745 C C . ASN A 1 94 ? -3.210 -5.576 -34.747 1.00 92.81 94 ASN A C 1
ATOM 747 O O . ASN A 1 94 ? -2.935 -5.333 -35.917 1.00 92.81 94 ASN A O 1
ATOM 751 N N . PHE A 1 95 ? -2.414 -5.216 -33.740 1.00 95.38 95 PHE A N 1
ATOM 752 C CA . PHE A 1 95 ? -1.097 -4.620 -33.924 1.00 95.38 95 PHE A CA 1
ATOM 753 C C . PHE A 1 95 ? -0.006 -5.674 -34.141 1.00 95.38 95 PHE A C 1
ATOM 755 O O . PHE A 1 95 ? 1.002 -5.369 -34.769 1.00 95.38 95 PHE A O 1
ATOM 762 N N . LEU A 1 96 ? -0.201 -6.908 -33.674 1.00 95.25 96 LEU A N 1
ATOM 763 C CA . LEU A 1 96 ? 0.777 -8.000 -33.694 1.00 95.25 96 LEU A CA 1
ATOM 764 C C . LEU A 1 96 ? 0.597 -8.892 -34.943 1.00 95.25 96 LEU A C 1
ATOM 766 O O . LEU A 1 96 ? 0.190 -10.049 -34.852 1.00 95.25 96 LEU A O 1
ATOM 770 N N . ASP A 1 97 ? 0.881 -8.326 -36.117 1.00 92.06 97 ASP A N 1
ATOM 771 C CA . ASP A 1 97 ? 0.688 -8.916 -37.457 1.00 92.06 97 ASP A CA 1
ATOM 772 C C . ASP A 1 97 ? 1.865 -9.765 -37.987 1.00 92.06 97 ASP A C 1
ATOM 774 O O . ASP A 1 97 ? 1.715 -10.472 -38.983 1.00 92.06 97 ASP A O 1
ATOM 778 N N . ASP A 1 98 ? 3.013 -9.732 -37.315 1.00 95.69 98 ASP A N 1
ATOM 779 C CA . ASP A 1 98 ? 4.230 -10.505 -37.607 1.00 95.69 98 ASP A CA 1
ATOM 780 C C . ASP A 1 98 ? 4.818 -11.042 -36.287 1.00 95.69 98 ASP A C 1
ATOM 782 O O . ASP A 1 98 ? 4.328 -10.690 -35.210 1.00 95.69 98 ASP A O 1
ATOM 786 N N . THR A 1 99 ? 5.860 -11.884 -36.336 1.00 97.81 99 THR A N 1
ATOM 787 C CA . THR A 1 99 ? 6.610 -12.317 -35.144 1.00 97.81 99 THR A CA 1
ATOM 788 C C . THR A 1 99 ? 6.885 -11.111 -34.241 1.00 97.81 99 THR A C 1
ATOM 790 O O . THR A 1 99 ? 7.368 -10.073 -34.707 1.00 97.81 99 THR A O 1
ATOM 793 N N . PHE A 1 100 ? 6.592 -11.241 -32.948 1.00 98.50 100 PHE A N 1
ATOM 794 C CA . PHE A 1 100 ? 6.663 -10.136 -31.995 1.00 98.50 100 PHE A CA 1
ATOM 795 C C . PHE A 1 100 ? 7.342 -10.543 -30.689 1.00 98.50 100 PHE A C 1
ATOM 797 O O . PHE A 1 100 ? 7.365 -11.718 -30.314 1.00 98.50 100 PHE A O 1
ATOM 804 N N . LEU A 1 101 ? 7.897 -9.548 -29.996 1.00 98.56 101 LEU A N 1
ATOM 805 C CA . LEU A 1 101 ? 8.547 -9.717 -28.700 1.00 98.56 101 LEU A CA 1
ATOM 806 C C . LEU A 1 101 ? 7.633 -9.231 -27.573 1.00 98.56 101 LEU A C 1
ATOM 808 O O . LEU A 1 101 ? 7.115 -8.124 -27.633 1.00 98.56 101 LEU A O 1
ATOM 812 N N . VAL A 1 102 ? 7.458 -10.038 -26.535 1.00 98.38 102 VAL A N 1
ATOM 813 C CA . VAL A 1 102 ? 6.769 -9.676 -25.290 1.00 98.38 102 VAL A CA 1
ATOM 814 C C . VAL A 1 102 ? 7.822 -9.446 -24.216 1.00 98.38 102 VAL A C 1
ATOM 816 O O . VAL A 1 102 ? 8.727 -10.265 -24.078 1.00 98.38 102 VAL A O 1
ATOM 819 N N . ILE A 1 103 ? 7.696 -8.376 -23.437 1.00 97.62 103 ILE A N 1
ATOM 820 C CA . ILE A 1 103 ? 8.561 -8.094 -22.287 1.00 97.62 103 ILE A CA 1
ATOM 821 C C . ILE A 1 103 ? 7.734 -7.577 -21.108 1.00 97.62 103 ILE A C 1
ATOM 823 O O . ILE A 1 103 ? 6.778 -6.819 -21.277 1.00 97.62 103 ILE A O 1
ATOM 827 N N . SER A 1 104 ? 8.084 -8.005 -19.898 1.00 94.88 104 SER A N 1
ATOM 828 C CA . SER A 1 104 ? 7.466 -7.494 -18.673 1.00 94.88 104 SER A CA 1
ATOM 829 C C . SER A 1 104 ? 7.944 -6.072 -18.371 1.00 94.88 104 SER A C 1
ATOM 831 O O . SER A 1 104 ? 9.140 -5.801 -18.441 1.00 94.88 104 SER A O 1
ATOM 833 N N . GLY A 1 105 ? 7.031 -5.165 -18.010 1.00 93.25 105 GLY A N 1
ATOM 834 C CA . GLY A 1 105 ? 7.314 -3.741 -17.764 1.00 93.25 105 GLY A CA 1
ATOM 835 C C . GLY A 1 105 ? 8.119 -3.436 -16.493 1.00 93.25 105 GLY A C 1
ATOM 836 O O . GLY A 1 105 ? 8.310 -2.277 -16.142 1.00 93.25 105 GLY A O 1
ATOM 837 N N . ASP A 1 106 ? 8.558 -4.463 -15.777 1.00 90.44 106 ASP A N 1
ATOM 838 C CA . ASP A 1 106 ? 9.259 -4.400 -14.495 1.00 90.44 106 ASP A CA 1
ATOM 839 C C . ASP A 1 106 ? 10.641 -5.075 -14.509 1.00 90.44 106 ASP A C 1
ATOM 841 O O . ASP A 1 106 ? 11.284 -5.192 -13.460 1.00 90.44 106 ASP A O 1
ATOM 845 N N . ALA A 1 107 ? 11.098 -5.506 -15.685 1.00 92.31 107 ALA A N 1
ATOM 846 C CA . ALA A 1 107 ? 12.406 -6.109 -15.869 1.00 92.31 107 ALA A CA 1
ATOM 847 C C . ALA A 1 107 ? 13.486 -5.036 -16.061 1.00 92.31 107 ALA A C 1
ATOM 849 O O . ALA A 1 107 ? 13.379 -4.181 -16.939 1.00 92.31 107 ALA A O 1
ATOM 850 N N . LEU A 1 108 ? 14.568 -5.131 -15.286 1.00 95.81 108 LEU A N 1
ATOM 851 C CA . LEU A 1 108 ? 15.815 -4.421 -15.557 1.00 95.81 108 LEU A CA 1
ATOM 852 C C . LEU A 1 108 ? 16.824 -5.410 -16.141 1.00 95.81 108 LEU A C 1
ATOM 854 O O . LEU A 1 108 ? 17.191 -6.388 -15.486 1.00 95.81 108 LEU A O 1
ATOM 858 N N . THR A 1 109 ? 17.244 -5.191 -17.385 1.00 96.50 109 THR A N 1
ATOM 859 C CA . THR A 1 109 ? 18.054 -6.163 -18.124 1.00 96.50 109 THR A CA 1
ATOM 860 C C . THR A 1 109 ? 18.832 -5.518 -19.267 1.00 96.50 109 THR A C 1
ATOM 862 O O . THR A 1 109 ? 18.386 -4.525 -19.835 1.00 96.50 109 THR A O 1
ATOM 865 N N . ASP A 1 110 ? 19.977 -6.112 -19.599 1.00 95.94 110 ASP A N 1
ATOM 866 C CA . ASP A 1 110 ? 20.823 -5.781 -20.753 1.00 95.94 110 ASP A CA 1
ATOM 867 C C . ASP A 1 110 ? 20.965 -6.977 -21.722 1.00 95.94 110 ASP A C 1
ATOM 869 O O . ASP A 1 110 ? 21.883 -7.025 -22.542 1.00 95.94 110 ASP A O 1
ATOM 873 N N . ILE A 1 111 ? 20.056 -7.960 -21.621 1.00 96.62 111 ILE A N 1
ATOM 874 C CA . ILE A 1 111 ? 20.050 -9.157 -22.469 1.00 96.62 111 ILE A CA 1
ATOM 875 C C . ILE A 1 111 ? 20.037 -8.762 -23.950 1.00 96.62 111 ILE A C 1
ATOM 877 O O . ILE A 1 111 ? 19.192 -7.982 -24.389 1.00 96.62 111 ILE A O 1
ATOM 881 N N . ASP A 1 112 ? 20.899 -9.409 -24.739 1.00 96.12 112 ASP A N 1
ATOM 882 C CA . ASP A 1 112 ? 20.908 -9.271 -26.195 1.00 96.12 112 ASP A CA 1
ATOM 883 C C . ASP A 1 112 ? 19.644 -9.888 -26.824 1.00 96.12 112 ASP A C 1
ATOM 885 O O . ASP A 1 112 ? 19.562 -11.093 -27.109 1.00 96.12 112 ASP A O 1
ATOM 889 N N . LEU A 1 113 ? 18.641 -9.039 -27.063 1.00 97.25 113 LEU A N 1
ATOM 890 C CA . LEU A 1 113 ? 17.379 -9.441 -27.685 1.00 97.25 113 LEU A CA 1
ATOM 891 C C . LEU A 1 113 ? 17.570 -9.838 -29.156 1.00 97.25 113 LEU A C 1
ATOM 893 O O . LEU A 1 113 ? 16.846 -10.701 -29.657 1.00 97.25 113 LEU A O 1
ATOM 897 N N . SER A 1 114 ? 18.561 -9.268 -29.851 1.00 97.12 114 SER A N 1
ATOM 898 C CA . SER A 1 114 ? 18.855 -9.600 -31.250 1.00 97.12 114 SER A CA 1
ATOM 899 C C . SER A 1 114 ? 19.302 -11.055 -31.386 1.00 97.12 114 SER A C 1
ATOM 901 O O . SER A 1 114 ? 18.841 -11.754 -32.295 1.00 97.12 114 SER A O 1
ATOM 903 N N . ALA A 1 115 ? 20.146 -11.540 -30.471 1.00 97.25 115 ALA A N 1
ATOM 904 C CA . ALA A 1 115 ? 20.571 -12.938 -30.440 1.00 97.25 115 ALA A CA 1
ATOM 905 C C . ALA A 1 115 ? 19.394 -13.895 -30.169 1.00 97.25 115 ALA A C 1
ATOM 907 O O . ALA A 1 115 ? 19.241 -14.908 -30.862 1.00 97.25 115 ALA A O 1
ATOM 908 N N . ALA A 1 116 ? 18.501 -13.543 -29.237 1.00 97.50 116 ALA A N 1
ATOM 909 C CA . ALA A 1 116 ? 17.293 -14.324 -28.961 1.00 97.50 116 ALA A CA 1
ATOM 910 C C . ALA A 1 116 ? 16.355 -14.399 -30.186 1.00 97.50 116 ALA A C 1
ATOM 912 O O . ALA A 1 116 ? 15.825 -15.467 -30.510 1.00 97.50 116 ALA A O 1
ATOM 913 N N . ILE A 1 117 ? 16.195 -13.292 -30.920 1.00 97.81 117 ILE A N 1
ATOM 914 C CA . ILE A 1 117 ? 15.404 -13.222 -32.163 1.00 97.81 117 ILE A CA 1
ATOM 915 C C . ILE A 1 117 ? 16.006 -14.096 -33.266 1.00 97.81 117 ILE A C 1
ATOM 917 O O . ILE A 1 117 ? 15.280 -14.818 -33.958 1.00 97.81 117 ILE A O 1
ATOM 921 N N . GLN A 1 118 ? 17.329 -14.073 -33.431 1.00 97.69 118 GLN A N 1
ATOM 922 C CA . GLN A 1 118 ? 18.016 -14.942 -34.389 1.00 97.69 118 GLN A CA 1
ATOM 923 C C . GLN A 1 118 ? 17.822 -16.421 -34.039 1.00 97.69 118 GLN A C 1
ATOM 925 O O . GLN A 1 118 ? 17.511 -17.225 -34.921 1.00 97.69 118 GLN A O 1
ATOM 930 N N . PHE A 1 119 ? 17.926 -16.772 -32.754 1.00 97.94 119 PHE A N 1
ATOM 931 C CA . PHE A 1 119 ? 17.678 -18.128 -32.271 1.00 97.94 119 PHE A CA 1
ATOM 932 C C . PHE A 1 119 ? 16.243 -18.593 -32.563 1.00 97.94 119 PHE A C 1
ATOM 934 O O . PHE A 1 119 ? 16.053 -19.685 -33.106 1.00 97.94 119 PHE A O 1
ATOM 941 N N . HIS A 1 120 ? 15.241 -17.757 -32.273 1.00 98.25 120 HIS A N 1
ATOM 942 C CA . HIS A 1 120 ? 13.831 -18.048 -32.552 1.00 98.25 120 HIS A CA 1
ATOM 943 C C . HIS A 1 120 ? 13.602 -18.397 -34.031 1.00 98.25 120 HIS A C 1
ATOM 945 O O . HIS A 1 120 ? 13.034 -19.447 -34.358 1.00 98.25 120 HIS A O 1
ATOM 951 N N . ARG A 1 121 ? 14.130 -17.558 -34.934 1.00 97.50 121 ARG A N 1
ATOM 952 C CA . ARG A 1 121 ? 14.039 -17.754 -36.389 1.00 97.50 121 ARG A CA 1
ATOM 953 C C . ARG A 1 121 ? 14.761 -19.018 -36.850 1.00 97.50 121 ARG A C 1
ATOM 955 O O . ARG A 1 121 ? 14.202 -19.790 -37.627 1.00 97.50 121 ARG A O 1
ATOM 962 N N . ALA A 1 122 ? 15.973 -19.263 -36.350 1.00 97.69 122 ALA A N 1
ATOM 963 C CA . ALA A 1 122 ? 16.765 -20.440 -36.709 1.00 97.69 122 ALA A CA 1
ATOM 964 C C . ALA A 1 122 ? 16.070 -21.753 -36.314 1.00 97.69 122 ALA A C 1
ATOM 966 O O . ALA A 1 122 ? 16.105 -22.728 -37.065 1.00 97.69 122 ALA A O 1
ATOM 967 N N . LYS A 1 123 ? 15.400 -21.776 -35.155 1.00 97.38 123 LYS A N 1
ATOM 968 C CA . LYS A 1 123 ? 14.655 -22.944 -34.665 1.00 97.38 123 LYS A CA 1
ATOM 969 C C . LYS A 1 123 ? 13.263 -23.090 -35.280 1.00 97.38 123 LYS A C 1
ATOM 971 O O . LYS A 1 123 ? 12.644 -24.134 -35.084 1.00 97.38 123 LYS A O 1
ATOM 976 N N . LYS A 1 124 ? 12.776 -22.086 -36.026 1.00 96.88 124 LYS A N 1
ATOM 977 C CA . LYS A 1 124 ? 11.396 -22.017 -36.546 1.00 96.88 124 LYS A CA 1
ATOM 978 C C . LYS A 1 124 ? 10.366 -22.265 -35.434 1.00 96.88 124 LYS A C 1
ATOM 980 O O . LYS A 1 124 ? 9.414 -23.032 -35.600 1.00 96.88 124 LYS A O 1
ATOM 985 N N . ALA A 1 125 ? 10.625 -21.673 -34.269 1.00 97.31 125 ALA A N 1
ATOM 986 C CA . ALA A 1 125 ? 9.811 -21.859 -33.081 1.00 97.31 125 ALA A CA 1
ATOM 987 C C . ALA A 1 125 ? 8.437 -21.185 -33.239 1.00 97.31 125 ALA A C 1
ATOM 989 O O . ALA A 1 125 ? 8.287 -20.202 -33.949 1.00 97.31 125 ALA A O 1
ATOM 990 N N . VAL A 1 126 ? 7.419 -21.718 -32.563 1.00 97.62 126 VAL A N 1
ATOM 991 C CA . VAL A 1 126 ? 6.132 -21.031 -32.347 1.00 97.62 126 VAL A CA 1
ATOM 992 C C . VAL A 1 126 ? 6.249 -20.049 -31.183 1.00 97.62 126 VAL A C 1
ATOM 994 O O . VAL A 1 126 ? 5.644 -18.980 -31.202 1.00 97.62 126 VAL A O 1
ATOM 997 N N . ALA A 1 127 ? 7.029 -20.431 -30.172 1.00 98.12 127 ALA A N 1
ATOM 998 C CA . ALA A 1 127 ? 7.318 -19.628 -29.000 1.00 98.12 127 ALA A CA 1
ATOM 999 C C . ALA A 1 127 ? 8.763 -19.865 -28.554 1.00 98.12 127 ALA A C 1
ATOM 1001 O O . ALA A 1 127 ? 9.219 -21.010 -28.465 1.00 98.12 127 ALA A O 1
ATOM 1002 N N . THR A 1 128 ? 9.474 -18.787 -28.243 1.00 98.50 128 THR A N 1
ATOM 1003 C CA . THR A 1 128 ? 10.771 -18.836 -27.570 1.00 98.50 128 THR A CA 1
ATOM 1004 C C . THR A 1 128 ? 10.675 -18.106 -26.241 1.00 98.50 128 THR A C 1
ATOM 1006 O O . THR A 1 128 ? 10.358 -16.921 -26.220 1.00 98.50 128 THR A O 1
ATOM 1009 N N . LEU A 1 129 ? 10.945 -18.815 -25.145 1.00 97.94 129 LEU A N 1
ATOM 1010 C CA . LEU A 1 129 ? 11.067 -18.239 -23.809 1.00 97.94 129 LEU A CA 1
ATOM 1011 C C . LEU A 1 129 ? 12.526 -17.868 -23.582 1.00 97.94 129 LEU A C 1
ATOM 1013 O O . LEU A 1 129 ? 13.414 -18.700 -23.784 1.00 97.94 129 LEU A O 1
ATOM 1017 N N . ILE A 1 130 ? 12.777 -16.638 -23.155 1.00 97.75 130 ILE A N 1
ATOM 1018 C CA . ILE A 1 130 ? 14.109 -16.236 -22.719 1.00 97.75 130 ILE A CA 1
ATOM 1019 C C . ILE A 1 130 ? 14.279 -16.695 -21.270 1.00 97.75 130 ILE A C 1
ATOM 1021 O O . ILE A 1 130 ? 13.396 -16.520 -20.430 1.00 97.75 130 ILE A O 1
ATOM 1025 N N . LEU A 1 131 ? 15.400 -17.356 -21.003 1.00 96.12 131 LEU A N 1
ATOM 1026 C CA . LEU A 1 131 ? 15.714 -17.982 -19.728 1.00 96.12 131 LEU A CA 1
ATOM 1027 C C . LEU A 1 131 ? 16.998 -17.388 -19.162 1.00 96.12 131 LEU A C 1
ATOM 1029 O O . LEU A 1 131 ? 17.917 -17.067 -19.913 1.00 96.12 131 LEU A O 1
ATOM 1033 N N . THR A 1 132 ? 17.092 -17.324 -17.841 1.00 93.94 132 THR A N 1
ATOM 1034 C CA . THR A 1 132 ? 18.342 -17.026 -17.133 1.00 93.94 132 THR A CA 1
ATOM 1035 C C . THR A 1 132 ? 18.584 -18.054 -16.033 1.00 93.94 132 THR A C 1
ATOM 1037 O O . THR A 1 132 ? 17.646 -18.731 -15.611 1.00 93.94 132 THR A O 1
ATOM 1040 N N . ALA A 1 133 ? 19.831 -18.212 -15.596 1.00 90.12 133 ALA A N 1
ATOM 1041 C CA . ALA A 1 133 ? 20.181 -19.094 -14.487 1.00 90.12 133 ALA A CA 1
ATOM 1042 C C . ALA A 1 133 ? 20.186 -18.302 -13.173 1.00 90.12 133 ALA A C 1
ATOM 1044 O O . ALA A 1 133 ? 20.795 -17.234 -13.099 1.00 90.12 133 ALA A O 1
ATOM 1045 N N . VAL A 1 134 ? 19.517 -18.816 -12.138 1.00 85.44 134 VAL A N 1
ATOM 1046 C CA . VAL A 1 134 ? 19.469 -18.192 -10.806 1.00 85.44 134 VAL A CA 1
ATOM 1047 C C . VAL A 1 134 ? 19.732 -19.208 -9.701 1.00 85.44 134 VAL A C 1
ATOM 1049 O O . VAL A 1 134 ? 19.326 -20.365 -9.795 1.00 85.44 134 VAL A O 1
ATOM 1052 N N . ASP A 1 135 ? 20.331 -18.747 -8.603 1.00 78.88 135 ASP A N 1
ATOM 1053 C CA . ASP A 1 135 ? 20.634 -19.602 -7.448 1.00 78.88 135 ASP A CA 1
ATOM 1054 C C . ASP A 1 135 ? 19.369 -20.090 -6.720 1.00 78.88 135 ASP A C 1
ATOM 1056 O O . ASP A 1 135 ? 19.351 -21.170 -6.135 1.00 78.88 135 ASP A O 1
ATOM 1060 N N . THR A 1 136 ? 18.298 -19.287 -6.702 1.00 77.50 136 THR A N 1
ATOM 1061 C CA . THR A 1 136 ? 17.042 -19.606 -5.998 1.00 77.50 136 THR A CA 1
ATOM 1062 C C . THR A 1 136 ? 15.835 -19.389 -6.918 1.00 77.50 136 THR A C 1
ATOM 1064 O O . THR A 1 136 ? 15.361 -18.260 -7.052 1.00 77.50 136 THR A O 1
ATOM 1067 N N . PRO A 1 137 ? 15.300 -20.453 -7.545 1.00 77.69 137 PRO A N 1
ATOM 1068 C CA . PRO A 1 137 ? 14.279 -20.330 -8.588 1.00 77.69 137 PRO A CA 1
ATOM 1069 C C . PRO A 1 137 ? 12.822 -20.302 -8.082 1.00 77.69 137 PRO A C 1
ATOM 1071 O O . PRO A 1 137 ? 11.897 -20.252 -8.886 1.00 77.69 137 PRO A O 1
ATOM 1074 N N . LEU A 1 138 ? 12.590 -20.331 -6.765 1.00 74.88 138 LEU A N 1
ATOM 1075 C CA . LEU A 1 138 ? 11.260 -20.527 -6.154 1.00 74.88 138 LEU A CA 1
ATOM 1076 C C . LEU A 1 138 ? 10.227 -19.446 -6.497 1.00 74.88 138 LEU A C 1
ATOM 1078 O O . LEU A 1 138 ? 9.025 -19.701 -6.461 1.00 74.88 138 LEU A O 1
ATOM 1082 N N . GLU A 1 139 ? 10.678 -18.230 -6.800 1.00 71.25 139 GLU A N 1
ATOM 1083 C CA . GLU A 1 139 ? 9.781 -17.117 -7.123 1.00 71.25 139 GLU A CA 1
ATOM 1084 C C . GLU A 1 139 ? 9.352 -17.091 -8.603 1.00 71.25 139 GLU A C 1
ATOM 1086 O O . GLU A 1 139 ? 8.496 -16.279 -8.967 1.00 71.25 139 GLU A O 1
ATOM 1091 N N . TYR A 1 140 ? 9.891 -17.992 -9.436 1.00 81.19 140 TYR A N 1
ATOM 1092 C CA . TYR A 1 140 ? 9.797 -17.941 -10.897 1.00 81.19 140 TYR A CA 1
ATOM 1093 C C . TYR A 1 140 ? 9.310 -19.262 -11.518 1.00 81.19 140 TYR A C 1
ATOM 1095 O O . TYR A 1 140 ? 9.208 -20.296 -10.857 1.00 81.19 140 TYR A O 1
ATOM 1103 N N . GLY A 1 141 ? 9.004 -19.234 -12.819 1.00 82.94 141 GLY A N 1
ATOM 1104 C CA . GLY A 1 141 ? 8.729 -20.443 -13.597 1.00 82.94 141 GLY A CA 1
ATOM 1105 C C . GLY A 1 141 ? 10.017 -21.164 -13.990 1.00 82.94 141 GLY A C 1
ATOM 1106 O O . GLY A 1 141 ? 10.896 -20.554 -14.592 1.00 82.94 141 GLY A O 1
ATOM 1107 N N . VAL A 1 142 ? 10.129 -22.453 -13.668 1.00 87.50 142 VAL A N 1
ATOM 1108 C CA . VAL A 1 142 ? 11.308 -23.288 -13.933 1.00 87.50 142 VAL A CA 1
ATOM 1109 C C . VAL A 1 142 ? 11.127 -24.086 -15.216 1.00 87.50 142 VAL A C 1
ATOM 1111 O O . VAL A 1 142 ? 10.067 -24.670 -15.467 1.00 87.50 142 VAL A O 1
ATOM 1114 N N . VAL A 1 143 ? 12.183 -24.127 -16.029 1.00 89.62 143 VAL A N 1
ATOM 1115 C CA . VAL A 1 143 ? 12.133 -24.672 -17.387 1.00 89.62 143 VAL A CA 1
ATOM 1116 C C . VAL A 1 143 ? 13.233 -25.707 -17.604 1.00 89.62 143 VAL A C 1
ATOM 1118 O O . VAL A 1 143 ? 14.404 -25.442 -17.353 1.00 89.62 143 VAL A O 1
ATOM 1121 N N . ILE A 1 144 ? 12.870 -26.881 -18.133 1.00 90.88 144 ILE A N 1
ATOM 1122 C CA . ILE A 1 144 ? 13.835 -27.859 -18.653 1.00 90.88 144 ILE A CA 1
ATOM 1123 C C . ILE A 1 144 ? 13.854 -27.770 -20.170 1.00 90.88 144 ILE A C 1
ATOM 1125 O O . ILE A 1 144 ? 12.812 -27.841 -20.828 1.00 90.88 144 ILE A O 1
ATOM 1129 N N . THR A 1 145 ? 15.062 -27.680 -20.714 1.00 92.50 145 THR A N 1
ATOM 1130 C CA . THR A 1 145 ? 15.329 -27.788 -22.143 1.00 92.50 145 THR A CA 1
ATOM 1131 C C . THR A 1 145 ? 16.137 -29.040 -22.464 1.00 92.50 145 THR A C 1
ATOM 1133 O O . THR A 1 145 ? 16.944 -29.497 -21.652 1.00 92.50 145 THR A O 1
ATOM 1136 N N . ASP A 1 146 ? 15.927 -29.596 -23.657 1.00 92.19 146 ASP A N 1
ATOM 1137 C CA . ASP A 1 146 ? 16.837 -30.583 -24.240 1.00 92.19 146 ASP A CA 1
ATOM 1138 C C . ASP A 1 146 ? 18.128 -29.925 -24.776 1.00 92.19 146 ASP A C 1
ATOM 1140 O O . ASP A 1 146 ? 18.320 -28.707 -24.703 1.00 92.19 146 ASP A O 1
ATOM 1144 N N . THR A 1 147 ? 19.025 -30.728 -25.352 1.00 89.88 147 THR A N 1
ATOM 1145 C CA . THR A 1 147 ? 20.305 -30.255 -25.911 1.00 89.88 147 THR A CA 1
ATOM 1146 C C . THR A 1 147 ? 20.151 -29.313 -27.106 1.00 89.88 147 THR A C 1
ATOM 1148 O O . THR A 1 147 ? 21.086 -28.593 -27.446 1.00 89.88 147 THR A O 1
ATOM 1151 N N . GLN A 1 148 ? 18.983 -29.294 -27.749 1.00 90.56 148 GLN A N 1
ATOM 1152 C CA . GLN A 1 148 ? 18.653 -28.407 -28.861 1.00 90.56 148 GLN A CA 1
ATOM 1153 C C . GLN A 1 148 ? 17.910 -27.145 -28.405 1.00 90.56 148 GLN A C 1
ATOM 1155 O O . GLN A 1 148 ? 17.579 -26.307 -29.254 1.00 90.56 148 GLN A O 1
ATOM 1160 N N . GLY A 1 149 ? 17.664 -27.002 -27.100 1.00 93.06 149 GLY A N 1
ATOM 1161 C CA . GLY A 1 149 ? 16.927 -25.901 -26.496 1.00 93.06 149 GLY A CA 1
ATOM 1162 C C . GLY A 1 149 ? 15.410 -26.082 -26.525 1.00 93.06 149 GLY A C 1
ATOM 1163 O O . GLY A 1 149 ? 14.699 -25.140 -26.193 1.00 93.06 149 GLY A O 1
ATOM 1164 N N . ARG A 1 150 ? 14.873 -27.235 -26.940 1.00 95.88 150 ARG A N 1
ATOM 1165 C CA . ARG A 1 150 ? 13.421 -27.468 -26.947 1.00 95.88 150 ARG A CA 1
ATOM 1166 C C . ARG A 1 150 ? 12.934 -27.638 -25.515 1.00 95.88 150 ARG A C 1
ATOM 1168 O O . ARG A 1 150 ? 13.538 -28.389 -24.753 1.00 95.88 150 ARG A O 1
ATOM 1175 N N . ILE A 1 151 ? 11.849 -26.962 -25.148 1.00 95.38 151 ILE A N 1
ATOM 1176 C CA . ILE A 1 151 ? 11.288 -27.082 -23.800 1.00 95.38 151 ILE A CA 1
ATOM 1177 C C . ILE A 1 151 ? 10.590 -28.435 -23.676 1.00 95.38 151 ILE A C 1
ATOM 1179 O O . ILE A 1 151 ? 9.712 -28.764 -24.471 1.00 95.38 151 ILE A O 1
ATOM 1183 N N . THR A 1 152 ? 10.998 -29.218 -22.681 1.00 91.44 152 THR A N 1
ATOM 1184 C CA . THR A 1 152 ? 10.418 -30.535 -22.375 1.00 91.44 152 THR A CA 1
ATOM 1185 C C . THR A 1 152 ? 9.523 -30.490 -21.145 1.00 91.44 152 THR A C 1
ATOM 1187 O O . THR A 1 152 ? 8.600 -31.293 -21.021 1.00 91.44 152 THR A O 1
ATOM 1190 N N . ARG A 1 153 ? 9.774 -29.541 -20.235 1.00 88.88 153 ARG A N 1
ATOM 1191 C CA . ARG A 1 153 ? 8.982 -29.342 -19.023 1.00 88.88 153 ARG A CA 1
ATOM 1192 C C . ARG A 1 153 ? 8.985 -27.874 -18.620 1.00 88.88 153 ARG A C 1
ATOM 1194 O O . ARG A 1 153 ? 10.023 -27.218 -18.660 1.00 88.88 153 ARG A O 1
ATOM 1201 N N . PHE A 1 154 ? 7.825 -27.399 -18.190 1.00 88.06 154 PHE A N 1
ATOM 1202 C CA . PHE A 1 154 ? 7.615 -26.064 -17.648 1.00 88.06 154 PHE A CA 1
ATOM 1203 C C . PHE A 1 154 ? 6.805 -26.190 -16.354 1.00 88.06 154 PHE A C 1
ATOM 1205 O O . PHE A 1 154 ? 5.815 -26.923 -16.331 1.00 88.06 154 PHE A O 1
ATOM 1212 N N . LEU A 1 155 ? 7.226 -25.512 -15.286 1.00 82.94 155 LEU A N 1
ATOM 1213 C CA . LEU A 1 155 ? 6.489 -25.457 -14.023 1.00 82.94 155 LEU A CA 1
ATOM 1214 C C . LEU A 1 155 ? 6.544 -24.043 -13.442 1.00 82.94 155 LEU A C 1
ATOM 1216 O O . LEU A 1 155 ? 7.620 -23.543 -13.129 1.00 82.94 155 LEU A O 1
ATOM 1220 N N . GLU A 1 156 ? 5.387 -23.408 -13.274 1.00 82.12 156 GLU A N 1
ATOM 1221 C CA . GLU A 1 156 ? 5.275 -22.078 -12.669 1.00 82.12 156 GLU A CA 1
ATOM 1222 C C . GLU A 1 156 ? 5.339 -22.173 -11.134 1.00 82.12 156 GLU A C 1
ATOM 1224 O O . GLU A 1 156 ? 4.512 -22.863 -10.543 1.00 82.12 156 GLU A O 1
ATOM 1229 N N . LYS A 1 157 ? 6.276 -21.450 -10.498 1.00 76.38 157 LYS A N 1
ATOM 1230 C CA . LYS A 1 157 ? 6.422 -21.307 -9.031 1.00 76.38 157 LYS A CA 1
ATOM 1231 C C . LYS A 1 157 ? 6.444 -22.645 -8.273 1.00 76.38 157 LYS A C 1
ATOM 1233 O O . LYS A 1 157 ? 5.497 -22.954 -7.544 1.00 76.38 157 LYS A O 1
ATOM 1238 N N . PRO A 1 158 ? 7.520 -23.436 -8.431 1.00 73.25 158 PRO A N 1
ATOM 1239 C CA . PRO A 1 158 ? 7.640 -24.734 -7.777 1.00 73.25 158 PRO A CA 1
ATOM 1240 C C . PRO A 1 158 ? 7.761 -24.608 -6.253 1.00 73.25 158 PRO A C 1
ATOM 1242 O O . PRO A 1 158 ? 8.391 -23.684 -5.734 1.00 73.25 158 PRO A O 1
ATOM 1245 N N . GLY A 1 159 ? 7.240 -25.595 -5.522 1.00 69.75 159 GLY A N 1
ATOM 1246 C CA . GLY A 1 159 ? 7.643 -25.826 -4.137 1.00 69.75 159 GLY A CA 1
ATOM 1247 C C . GLY A 1 159 ? 9.094 -26.318 -4.037 1.00 69.75 159 GLY A C 1
ATOM 1248 O O . GLY A 1 159 ? 9.676 -26.788 -5.012 1.00 69.75 159 GLY A O 1
ATOM 1249 N N . TRP A 1 160 ? 9.685 -26.283 -2.836 1.00 67.88 160 TRP A N 1
ATOM 1250 C CA . TRP A 1 160 ? 11.070 -26.738 -2.600 1.00 67.88 160 TRP A CA 1
ATOM 1251 C C . TRP A 1 160 ? 11.358 -28.163 -3.108 1.00 67.88 160 TRP A C 1
ATOM 1253 O O . TRP A 1 160 ? 12.460 -28.429 -3.575 1.00 67.88 160 TRP A O 1
ATOM 1263 N N . GLY A 1 161 ? 10.376 -29.070 -3.045 1.00 66.56 161 GLY A N 1
ATOM 1264 C CA . GLY A 1 161 ? 10.501 -30.447 -3.546 1.00 66.56 161 GLY A CA 1
ATOM 1265 C C . GLY A 1 161 ? 10.289 -30.609 -5.056 1.00 66.56 161 GLY A C 1
ATOM 1266 O O . GLY A 1 161 ? 10.426 -31.713 -5.574 1.00 66.56 161 GLY A O 1
ATOM 1267 N N . GLU A 1 162 ? 9.940 -29.533 -5.759 1.00 70.69 162 GLU A N 1
ATOM 1268 C CA . GLU A 1 162 ? 9.591 -29.532 -7.183 1.00 70.69 162 GLU A CA 1
ATOM 1269 C C . GLU A 1 162 ? 10.617 -28.770 -8.035 1.00 70.69 162 GLU A C 1
ATOM 1271 O O . GLU A 1 162 ? 10.475 -28.704 -9.254 1.00 70.69 162 GLU A O 1
ATOM 1276 N N . VAL A 1 163 ? 11.661 -28.206 -7.419 1.00 74.06 163 VAL A N 1
ATOM 1277 C CA . VAL A 1 163 ? 12.751 -27.532 -8.133 1.00 74.06 163 VAL A CA 1
ATOM 1278 C C . VAL A 1 163 ? 13.600 -28.573 -8.862 1.00 74.06 163 VAL A C 1
ATOM 1280 O O . VAL A 1 163 ? 14.275 -29.391 -8.243 1.00 74.06 163 VAL A O 1
ATOM 1283 N N . PHE A 1 164 ? 13.576 -28.529 -10.193 1.00 75.56 164 PHE A N 1
ATOM 1284 C CA . PHE A 1 164 ? 14.301 -29.466 -11.061 1.00 75.56 164 PHE A CA 1
ATOM 1285 C C . PHE A 1 164 ? 15.283 -28.788 -12.033 1.00 75.56 164 PHE A C 1
ATOM 1287 O O . PHE A 1 164 ? 15.941 -29.476 -12.810 1.00 75.56 164 PHE A O 1
ATOM 1294 N N . SER A 1 165 ? 15.372 -27.454 -12.028 1.00 80.62 165 SER A N 1
ATOM 1295 C CA . SER A 1 165 ? 16.356 -26.676 -12.789 1.00 80.62 165 SER A CA 1
ATOM 1296 C C . SER A 1 165 ? 16.577 -25.308 -12.132 1.00 80.62 165 SER A C 1
ATOM 1298 O O . SER A 1 165 ? 15.707 -24.791 -11.436 1.00 80.62 165 SER A O 1
ATOM 1300 N N . ASP A 1 166 ? 17.753 -24.743 -12.375 1.00 82.81 166 ASP A N 1
ATOM 1301 C CA . ASP A 1 166 ? 18.183 -23.372 -12.086 1.00 82.81 166 ASP A CA 1
ATOM 1302 C C . ASP A 1 166 ? 17.780 -22.360 -13.178 1.00 82.81 166 ASP A C 1
ATOM 1304 O O . ASP A 1 166 ? 17.922 -21.153 -12.988 1.00 82.81 166 ASP A O 1
ATOM 1308 N N . LYS A 1 167 ? 17.269 -22.833 -14.324 1.00 91.25 167 LYS A N 1
ATOM 1309 C CA . LYS A 1 167 ? 16.834 -21.994 -15.445 1.00 91.25 167 LYS A CA 1
ATOM 1310 C C . LYS A 1 167 ? 15.413 -21.514 -15.218 1.00 91.25 167 LYS A C 1
ATOM 1312 O O . LYS A 1 167 ? 14.474 -22.316 -15.161 1.00 91.25 167 LYS A O 1
ATOM 1317 N N . VAL A 1 168 ? 15.262 -20.199 -15.153 1.00 91.50 168 VAL A N 1
ATOM 1318 C CA . VAL A 1 168 ? 13.989 -19.540 -14.885 1.00 91.50 168 VAL A CA 1
ATOM 1319 C C . VAL A 1 168 ? 13.519 -18.703 -16.059 1.00 91.50 168 VAL A C 1
ATOM 1321 O O . VAL A 1 168 ? 14.313 -18.140 -16.810 1.00 91.50 168 VAL A O 1
ATOM 1324 N N . ASN A 1 169 ? 12.201 -18.631 -16.199 1.00 92.69 169 ASN A N 1
ATOM 1325 C CA . ASN A 1 169 ? 11.508 -17.760 -17.128 1.00 92.69 169 ASN A CA 1
ATOM 1326 C C . ASN A 1 169 ? 11.710 -16.284 -16.744 1.00 92.69 169 ASN A C 1
ATOM 1328 O O . ASN A 1 169 ? 11.379 -15.890 -15.626 1.00 92.69 169 ASN A O 1
ATOM 1332 N N . THR A 1 170 ? 12.203 -15.471 -17.682 1.00 93.69 170 THR A N 1
ATOM 1333 C CA . THR A 1 170 ? 12.460 -14.037 -17.468 1.00 93.69 170 THR A CA 1
ATOM 1334 C C . THR A 1 170 ? 11.232 -13.147 -17.666 1.00 93.69 170 THR A C 1
ATOM 1336 O O . THR A 1 170 ? 11.299 -11.944 -17.413 1.00 93.69 170 THR A O 1
ATOM 1339 N N . GLY A 1 171 ? 10.120 -13.701 -18.161 1.00 93.50 171 GLY A N 1
ATOM 1340 C CA . GLY A 1 171 ? 8.967 -12.909 -18.596 1.00 93.50 171 GLY A CA 1
ATOM 1341 C C . GLY A 1 171 ? 9.170 -12.225 -19.953 1.00 93.50 171 GLY A C 1
ATOM 1342 O O . GLY A 1 171 ? 8.392 -11.337 -20.301 1.00 93.50 171 GLY A O 1
ATOM 1343 N N . ILE A 1 172 ? 10.206 -12.619 -20.705 1.00 97.75 172 ILE A N 1
ATOM 1344 C CA . ILE A 1 172 ? 10.490 -12.128 -22.056 1.00 97.75 172 ILE A CA 1
ATOM 1345 C C . ILE A 1 172 ? 10.293 -13.275 -23.054 1.00 97.75 172 ILE A C 1
ATOM 1347 O O . ILE A 1 172 ? 10.860 -14.362 -22.899 1.00 97.75 172 ILE A O 1
ATOM 1351 N N . TYR A 1 173 ? 9.489 -13.036 -24.087 1.00 98.12 173 TYR A N 1
ATOM 1352 C CA . TYR A 1 173 ? 9.074 -14.056 -25.050 1.00 98.12 173 TYR A CA 1
ATOM 1353 C C . TYR A 1 173 ? 9.180 -13.552 -26.483 1.00 98.12 173 TYR A C 1
ATOM 1355 O O . TYR A 1 173 ? 8.969 -12.374 -26.745 1.00 98.12 173 TYR A O 1
ATOM 1363 N N . ILE A 1 174 ? 9.426 -14.456 -27.428 1.00 98.50 174 ILE A N 1
ATOM 1364 C CA . ILE A 1 174 ? 9.288 -14.191 -28.865 1.00 98.50 174 ILE A CA 1
ATOM 1365 C C . ILE A 1 174 ? 8.248 -15.162 -29.406 1.00 98.50 174 ILE A C 1
ATOM 1367 O O . ILE A 1 174 ? 8.395 -16.377 -29.245 1.00 98.50 174 ILE A O 1
ATOM 1371 N N . LEU A 1 175 ? 7.179 -14.630 -29.992 1.00 98.38 175 LEU A N 1
ATOM 1372 C CA . LEU A 1 175 ? 5.978 -15.385 -30.329 1.00 98.38 175 LEU A CA 1
ATOM 1373 C C . LEU A 1 175 ? 5.567 -15.163 -31.784 1.00 98.38 175 LEU A C 1
ATOM 1375 O O . LEU A 1 175 ? 5.650 -14.058 -32.318 1.00 98.38 175 LEU A O 1
ATOM 1379 N N . GLU A 1 176 ? 5.056 -16.228 -32.395 1.00 98.00 176 GLU A N 1
ATOM 1380 C CA . GLU A 1 176 ? 4.397 -16.179 -33.698 1.00 98.00 176 GLU A CA 1
ATOM 1381 C C . GLU A 1 176 ? 2.917 -15.775 -33.545 1.00 98.00 176 GLU A C 1
ATOM 1383 O O . GLU A 1 176 ? 2.232 -16.380 -32.716 1.00 98.00 176 GLU A O 1
ATOM 1388 N N . PRO A 1 177 ? 2.354 -14.862 -34.368 1.00 95.94 177 PRO A N 1
ATOM 1389 C CA . PRO A 1 177 ? 0.968 -14.372 -34.248 1.00 95.94 177 PRO A CA 1
ATOM 1390 C C . PRO A 1 177 ? -0.095 -15.460 -34.085 1.00 95.94 177 PRO A C 1
ATOM 1392 O O . PRO A 1 177 ? -1.064 -15.303 -33.340 1.00 95.94 177 PRO A O 1
ATOM 1395 N N . ARG A 1 178 ? 0.111 -16.618 -34.724 1.00 94.94 178 ARG A N 1
ATOM 1396 C CA . ARG A 1 178 ? -0.803 -17.766 -34.647 1.00 94.94 178 ARG A CA 1
ATOM 1397 C C . ARG A 1 178 ? -1.049 -18.289 -33.229 1.00 94.94 178 ARG A C 1
ATOM 1399 O O . ARG A 1 178 ? -2.085 -18.915 -33.025 1.00 94.94 178 ARG A O 1
ATOM 1406 N N . VAL A 1 179 ? -0.162 -18.042 -32.256 1.00 95.50 179 VAL A N 1
ATOM 1407 C CA . VAL A 1 179 ? -0.404 -18.454 -30.857 1.00 95.50 179 VAL A CA 1
ATOM 1408 C C . VAL A 1 179 ? -1.599 -17.735 -30.250 1.00 95.50 179 VAL A C 1
ATOM 1410 O O . VAL A 1 179 ? -2.306 -18.310 -29.426 1.00 95.50 179 VAL A O 1
ATOM 1413 N N . LEU A 1 180 ? -1.862 -16.500 -30.686 1.00 94.75 180 LEU A N 1
ATOM 1414 C CA . LEU A 1 180 ? -2.978 -15.710 -30.184 1.00 94.75 180 LEU A CA 1
ATOM 1415 C C . LEU A 1 180 ? -4.313 -16.342 -30.590 1.00 94.75 180 LEU A C 1
ATOM 1417 O O . LEU A 1 180 ? -5.273 -16.269 -29.832 1.00 94.75 180 LEU A O 1
ATOM 1421 N N . ASN A 1 181 ? -4.383 -17.050 -31.721 1.00 93.06 181 ASN A N 1
ATOM 1422 C CA . ASN A 1 181 ? -5.606 -17.713 -32.195 1.00 93.06 181 ASN A CA 1
ATOM 1423 C C . ASN A 1 181 ? -6.047 -18.903 -31.329 1.00 93.06 181 ASN A C 1
ATOM 1425 O O . ASN A 1 181 ? -7.150 -19.413 -31.514 1.00 93.06 181 ASN A O 1
ATOM 1429 N N . LEU A 1 182 ? -5.212 -19.349 -30.387 1.00 92.44 182 LEU A N 1
ATOM 1430 C CA . LEU A 1 182 ? -5.537 -20.466 -29.505 1.00 92.44 182 LEU A CA 1
ATOM 1431 C C . LEU A 1 182 ? -6.537 -20.080 -28.407 1.00 92.44 182 LEU A C 1
ATOM 1433 O O . LEU A 1 182 ? -7.166 -20.966 -27.832 1.00 92.44 182 LEU A O 1
ATOM 1437 N N . PHE A 1 183 ? -6.716 -18.792 -28.114 1.00 93.31 183 PHE A N 1
ATOM 1438 C CA . PHE A 1 183 ? -7.589 -18.327 -27.037 1.00 93.31 183 PHE A CA 1
ATOM 1439 C C . PHE A 1 183 ? -8.413 -17.097 -27.440 1.00 93.31 183 PHE A C 1
ATOM 1441 O O . PHE A 1 183 ? -8.128 -16.415 -28.430 1.00 93.31 183 PHE A O 1
ATOM 1448 N N . VAL A 1 184 ? -9.496 -16.862 -26.698 1.00 91.19 184 VAL A N 1
ATOM 1449 C CA . VAL A 1 184 ? -10.526 -15.866 -27.025 1.00 91.19 184 VAL A CA 1
ATOM 1450 C C . VAL A 1 184 ? -10.183 -14.520 -26.384 1.00 91.19 184 VAL A C 1
ATOM 1452 O O . VAL A 1 184 ? -9.712 -14.462 -25.251 1.00 91.19 184 VAL A O 1
ATOM 1455 N N . GLN A 1 185 ? -10.414 -13.430 -27.117 1.00 89.62 185 GLN A N 1
ATOM 1456 C CA . GLN A 1 185 ? -10.218 -12.069 -26.612 1.00 89.62 185 GLN A CA 1
ATOM 1457 C C . GLN A 1 185 ? -11.190 -11.755 -25.460 1.00 89.62 185 GLN A C 1
ATOM 1459 O O . GLN A 1 185 ? -12.339 -12.192 -25.483 1.00 89.62 185 GLN A O 1
ATOM 1464 N N . GLY A 1 186 ? -10.734 -10.990 -24.462 1.00 85.12 186 GLY A N 1
ATOM 1465 C CA . GLY A 1 186 ? -11.552 -10.590 -23.308 1.00 85.12 186 GLY A CA 1
ATOM 1466 C C . GLY A 1 186 ? -11.688 -11.649 -22.206 1.00 85.12 186 GLY A C 1
ATOM 1467 O O . GLY A 1 186 ? -12.455 -11.447 -21.269 1.00 85.12 186 GLY A O 1
ATOM 1468 N N . GLN A 1 187 ? -10.969 -12.772 -22.296 1.00 89.44 187 GLN A N 1
ATOM 1469 C CA . GLN A 1 187 ? -10.926 -13.797 -21.249 1.00 89.44 187 GLN A CA 1
ATOM 1470 C C . GLN A 1 187 ? -9.640 -13.706 -20.429 1.00 89.44 187 GLN A C 1
ATOM 1472 O O . GLN A 1 187 ? -8.588 -13.347 -20.954 1.00 89.44 187 GLN A O 1
ATOM 1477 N N . VAL A 1 188 ? -9.733 -14.081 -19.149 1.00 91.94 188 VAL A N 1
ATOM 1478 C CA . VAL A 1 188 ? -8.561 -14.223 -18.280 1.00 91.94 188 VAL A CA 1
ATOM 1479 C C . VAL A 1 188 ? -7.706 -15.388 -18.783 1.00 91.94 188 VAL A C 1
ATOM 1481 O O . VAL A 1 188 ? -8.181 -16.523 -18.806 1.00 91.94 188 VAL A O 1
ATOM 1484 N N . PHE A 1 189 ? -6.474 -15.105 -19.202 1.00 93.31 189 PHE A N 1
ATOM 1485 C CA . PHE A 1 189 ? -5.553 -16.088 -19.773 1.00 93.31 189 PHE A CA 1
ATOM 1486 C C . PHE A 1 189 ? -4.095 -15.709 -19.472 1.00 93.31 189 PHE A C 1
ATOM 1488 O O . PHE A 1 189 ? -3.687 -14.563 -19.674 1.00 93.31 189 PHE A O 1
ATOM 1495 N N . ASP A 1 190 ? -3.285 -16.661 -19.015 1.00 93.19 190 ASP A N 1
ATOM 1496 C CA . ASP A 1 190 ? -1.891 -16.456 -18.609 1.00 93.19 190 ASP A CA 1
ATOM 1497 C C . ASP A 1 190 ? -0.892 -17.210 -19.504 1.00 93.19 190 ASP A C 1
ATOM 1499 O O . ASP A 1 190 ? -1.104 -18.363 -19.888 1.00 93.19 190 ASP A O 1
ATOM 1503 N N . PHE A 1 191 ? 0.269 -16.597 -19.774 1.00 94.25 191 PHE A N 1
ATOM 1504 C CA . PHE A 1 191 ? 1.341 -17.238 -20.549 1.00 94.25 191 PHE A CA 1
ATOM 1505 C C . PHE A 1 191 ? 1.85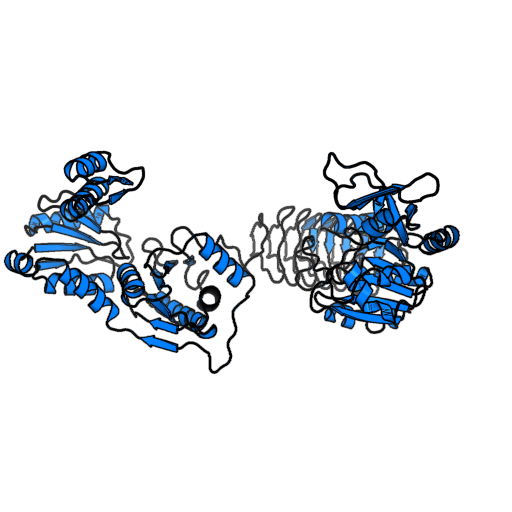1 -18.516 -19.873 1.00 94.25 191 PHE A C 1
ATOM 1507 O O . PHE A 1 191 ? 1.831 -19.593 -20.470 1.00 94.25 191 PHE A O 1
ATOM 1514 N N . SER A 1 192 ? 2.274 -18.397 -18.611 1.00 90.31 192 SER A N 1
ATOM 1515 C CA . SER A 1 192 ? 2.867 -19.501 -17.852 1.00 90.31 192 SER A CA 1
ATOM 1516 C C . SER A 1 192 ? 1.868 -20.598 -17.480 1.00 90.31 192 SER A C 1
ATOM 1518 O O . SER A 1 192 ? 2.231 -21.771 -17.461 1.00 90.31 192 SER A O 1
ATOM 1520 N N . LYS A 1 193 ? 0.625 -20.238 -17.139 1.00 89.56 193 LYS A N 1
ATOM 1521 C CA . LYS A 1 193 ? -0.356 -21.201 -16.611 1.00 89.56 193 LYS A CA 1
ATOM 1522 C C . LYS A 1 193 ? -1.189 -21.868 -17.696 1.00 89.56 193 LYS A C 1
ATOM 1524 O O . LYS A 1 193 ? -1.545 -23.029 -17.527 1.00 89.56 193 LYS A O 1
ATOM 1529 N N . ASP A 1 194 ? -1.456 -21.161 -18.793 1.00 93.31 194 ASP A N 1
ATOM 1530 C CA . ASP A 1 194 ? -2.392 -21.625 -19.814 1.00 93.31 194 ASP A CA 1
ATOM 1531 C C . ASP A 1 194 ? -1.699 -21.834 -21.166 1.00 93.31 194 ASP A C 1
ATOM 1533 O O . ASP A 1 194 ? -1.719 -22.945 -21.702 1.00 93.31 194 ASP A O 1
ATOM 1537 N N . LEU A 1 195 ? -1.039 -20.802 -21.718 1.00 94.94 195 LEU A N 1
ATOM 1538 C CA . LEU A 1 195 ? -0.502 -20.874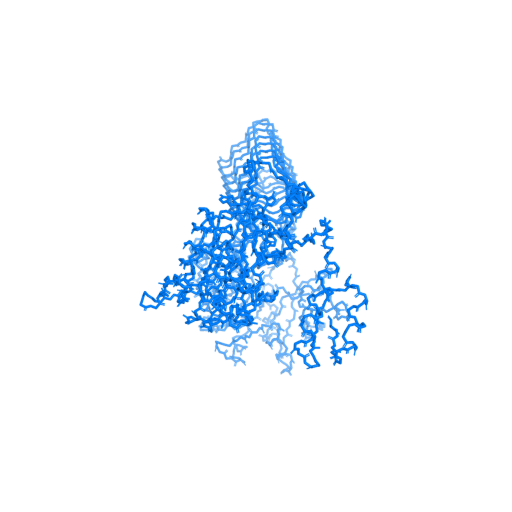 -23.083 1.00 94.94 195 LEU A CA 1
ATOM 1539 C C . LEU A 1 195 ? 0.622 -21.906 -23.217 1.00 94.94 195 LEU A C 1
ATOM 1541 O O . LEU A 1 195 ? 0.525 -22.806 -24.050 1.00 94.94 195 LEU A O 1
ATOM 1545 N N . PHE A 1 196 ? 1.699 -21.792 -22.436 1.00 94.62 196 PHE A N 1
ATOM 1546 C CA . PHE A 1 196 ? 2.861 -22.673 -22.598 1.00 94.62 196 PHE A CA 1
ATOM 1547 C C . PHE A 1 196 ? 2.553 -24.143 -22.284 1.00 94.62 196 PHE A C 1
ATOM 1549 O O . PHE A 1 196 ? 2.956 -24.992 -23.085 1.00 94.62 196 PHE A O 1
ATOM 1556 N N . PRO A 1 197 ? 1.800 -24.481 -21.215 1.00 92.56 197 PRO A N 1
ATOM 1557 C CA . PRO A 1 197 ? 1.358 -25.855 -20.988 1.00 92.56 197 PRO A CA 1
ATOM 1558 C C . PRO A 1 197 ? 0.542 -26.413 -22.158 1.00 92.56 197 PRO A C 1
ATOM 1560 O O . PRO A 1 197 ? 0.753 -27.559 -22.557 1.00 92.56 197 PRO A O 1
ATOM 1563 N N . ARG A 1 198 ? -0.328 -25.598 -22.767 1.00 94.44 198 ARG A N 1
ATOM 1564 C CA . ARG A 1 198 ? -1.098 -26.003 -23.947 1.00 94.44 198 ARG A CA 1
ATOM 1565 C C . ARG A 1 198 ? -0.220 -26.231 -25.177 1.00 94.44 198 ARG A C 1
ATOM 1567 O O . ARG A 1 198 ? -0.361 -27.262 -25.826 1.00 94.44 198 ARG A O 1
ATOM 1574 N N . LEU A 1 199 ? 0.712 -25.322 -25.478 1.00 95.06 199 LEU A N 1
ATOM 1575 C CA . LEU A 1 199 ? 1.651 -25.488 -26.598 1.00 95.06 199 LEU A CA 1
ATOM 1576 C C . LEU A 1 199 ? 2.494 -26.764 -26.447 1.00 95.06 199 LEU A C 1
ATOM 1578 O O . LEU A 1 199 ? 2.736 -27.461 -27.433 1.00 95.06 199 LEU A O 1
ATOM 1582 N N . LEU A 1 200 ? 2.917 -27.080 -25.217 1.00 93.56 200 LEU A N 1
ATOM 1583 C CA . LEU A 1 200 ? 3.638 -28.314 -24.899 1.00 93.56 200 LEU A CA 1
ATOM 1584 C C . LEU A 1 200 ? 2.767 -29.556 -25.116 1.00 93.56 200 LEU A C 1
ATOM 1586 O O . LEU A 1 200 ? 3.219 -30.505 -25.755 1.00 93.56 200 LEU A O 1
ATOM 1590 N N . ALA A 1 201 ? 1.523 -29.541 -24.629 1.00 93.31 201 ALA A N 1
ATOM 1591 C CA . ALA A 1 201 ? 0.581 -30.649 -24.792 1.00 93.31 201 ALA A CA 1
ATOM 1592 C C . ALA A 1 201 ? 0.226 -30.915 -26.267 1.00 93.31 201 ALA A C 1
ATOM 1594 O O . ALA A 1 201 ? 0.100 -32.067 -26.672 1.00 93.31 201 ALA A O 1
ATOM 1595 N N . GLU A 1 202 ? 0.122 -29.862 -27.083 1.00 94.50 202 GLU A N 1
ATOM 1596 C CA . GLU A 1 202 ? -0.125 -29.948 -28.531 1.00 94.50 202 GLU A CA 1
ATOM 1597 C C . GLU A 1 202 ? 1.145 -30.287 -29.346 1.00 94.50 202 GLU A C 1
ATOM 1599 O O . GLU A 1 202 ? 1.091 -30.404 -30.571 1.00 94.50 202 GLU A O 1
ATOM 1604 N N . GLY A 1 203 ? 2.305 -30.455 -28.696 1.00 93.50 203 GLY A N 1
ATOM 1605 C CA . GLY A 1 203 ? 3.564 -30.827 -29.351 1.00 93.50 203 GLY A CA 1
ATOM 1606 C C . GLY A 1 203 ? 4.169 -29.730 -30.235 1.00 93.50 203 GLY A C 1
ATOM 1607 O O . GLY A 1 203 ? 5.046 -30.009 -31.063 1.00 93.50 203 GLY A O 1
ATOM 1608 N N . LEU A 1 204 ? 3.732 -28.479 -30.066 1.00 95.75 204 LEU A N 1
ATOM 1609 C CA . LEU A 1 204 ? 4.197 -27.348 -30.862 1.00 95.75 204 LEU A CA 1
ATOM 1610 C C . LEU A 1 204 ? 5.666 -27.000 -30.542 1.00 95.75 204 LEU A C 1
ATOM 1612 O O . LEU A 1 204 ? 6.167 -27.303 -29.456 1.00 95.75 204 LEU A O 1
ATOM 1616 N N . PRO A 1 205 ? 6.412 -26.410 -31.496 1.00 95.62 205 PRO A N 1
ATOM 1617 C CA . PRO A 1 205 ? 7.835 -26.118 -31.329 1.00 95.62 205 PRO A CA 1
ATOM 1618 C C . PRO A 1 205 ? 8.060 -24.929 -30.380 1.00 95.62 205 PRO A C 1
ATOM 1620 O O . PRO A 1 205 ? 8.171 -23.782 -30.812 1.00 95.62 205 PRO A O 1
ATOM 1623 N N . ILE A 1 206 ? 8.133 -25.216 -29.082 1.00 97.56 206 ILE A N 1
ATOM 1624 C CA . ILE A 1 206 ? 8.482 -24.275 -28.013 1.00 97.56 206 ILE A CA 1
ATOM 1625 C C . ILE A 1 206 ? 9.943 -24.477 -27.579 1.00 97.56 206 ILE A C 1
ATOM 1627 O O . ILE A 1 206 ? 10.375 -25.597 -27.298 1.00 97.56 206 ILE A O 1
ATOM 1631 N N . TYR A 1 207 ? 10.710 -23.387 -27.529 1.00 98.19 207 TYR A N 1
ATOM 1632 C CA . TYR A 1 207 ? 12.144 -23.408 -27.224 1.00 98.19 207 TYR A CA 1
ATOM 1633 C C . TYR A 1 207 ? 12.505 -22.437 -26.096 1.00 98.19 207 TYR A C 1
ATOM 1635 O O . TYR A 1 207 ? 11.862 -21.408 -25.923 1.00 98.19 207 TYR A O 1
ATOM 1643 N N . GLY A 1 208 ? 13.547 -22.762 -25.337 1.00 97.25 208 GLY A N 1
ATOM 1644 C CA . GLY A 1 208 ? 14.155 -21.903 -24.330 1.00 97.25 208 GLY A CA 1
ATOM 1645 C C . GLY A 1 208 ? 15.505 -21.387 -24.819 1.00 97.25 208 GLY A C 1
ATOM 1646 O O . GLY A 1 208 ? 16.372 -22.185 -25.179 1.00 97.25 208 GLY A O 1
ATOM 1647 N N . TYR A 1 209 ? 15.687 -20.069 -24.827 1.00 97.44 209 TYR A N 1
ATOM 1648 C CA . TYR A 1 209 ? 16.966 -19.417 -25.103 1.00 97.44 209 TYR A CA 1
ATOM 1649 C C . TYR A 1 209 ? 17.598 -18.982 -23.781 1.00 97.44 209 TYR A C 1
ATOM 1651 O O . TYR A 1 209 ? 17.062 -18.109 -23.107 1.00 97.44 209 TYR A O 1
ATOM 1659 N N . ILE A 1 210 ? 18.716 -19.599 -23.397 1.00 95.50 210 ILE A N 1
ATOM 1660 C CA . ILE A 1 210 ? 19.451 -19.218 -22.185 1.00 95.50 210 ILE A CA 1
ATOM 1661 C C . ILE A 1 210 ? 20.262 -17.968 -22.520 1.00 95.50 210 ILE A C 1
ATOM 1663 O O . ILE A 1 210 ? 21.244 -18.049 -23.256 1.00 95.50 210 ILE A O 1
ATOM 1667 N N . ALA A 1 211 ? 19.817 -16.820 -22.023 1.00 93.88 211 ALA A N 1
ATOM 1668 C CA . ALA A 1 211 ? 20.435 -15.544 -22.322 1.00 93.88 211 ALA A CA 1
ATOM 1669 C C . ALA A 1 211 ? 21.705 -15.316 -21.497 1.00 93.88 211 ALA A C 1
ATOM 1671 O O . ALA A 1 211 ? 21.765 -15.627 -20.308 1.00 93.88 211 ALA A O 1
ATOM 1672 N N . SER A 1 212 ? 22.704 -14.717 -22.140 1.00 87.81 212 SER A N 1
ATOM 1673 C CA . SER A 1 212 ? 23.795 -14.019 -21.467 1.00 87.81 212 SER A CA 1
ATOM 1674 C C . SER A 1 212 ? 23.384 -12.572 -21.197 1.00 87.81 212 SER A C 1
ATOM 1676 O O . SER A 1 212 ? 22.746 -11.953 -22.049 1.00 87.81 212 SER A O 1
ATOM 1678 N N . GLY A 1 213 ? 23.788 -12.037 -20.050 1.00 90.69 213 GLY A N 1
ATOM 1679 C CA . GLY A 1 213 ? 23.458 -10.679 -19.622 1.00 90.69 213 GLY A CA 1
ATOM 1680 C C . GLY A 1 213 ? 22.855 -10.661 -18.222 1.00 90.69 213 GLY A C 1
ATOM 1681 O O . GLY A 1 213 ? 22.573 -11.701 -17.620 1.00 90.69 213 GLY A O 1
ATOM 1682 N N . TYR A 1 214 ? 22.681 -9.463 -17.697 1.00 94.88 214 TYR A N 1
ATOM 1683 C CA . TYR A 1 214 ? 21.986 -9.175 -16.463 1.00 94.88 214 TYR A CA 1
ATOM 1684 C C . TYR A 1 214 ? 20.473 -9.242 -16.657 1.00 94.88 214 TYR A C 1
ATOM 1686 O O . TYR A 1 214 ? 19.920 -8.731 -17.632 1.00 94.88 214 TYR A O 1
ATOM 1694 N N . TRP A 1 215 ? 19.779 -9.812 -15.678 1.00 95.19 215 TRP A N 1
ATOM 1695 C CA . TRP A 1 215 ? 18.329 -9.742 -15.578 1.00 95.19 215 TRP A CA 1
ATOM 1696 C C . TRP A 1 215 ? 17.906 -9.675 -14.115 1.00 95.19 215 TRP A C 1
ATOM 1698 O O . TRP A 1 215 ? 18.386 -10.444 -13.282 1.00 95.19 215 TRP A O 1
ATOM 1708 N N . CYS A 1 216 ? 16.979 -8.769 -13.821 1.00 93.31 216 CYS A N 1
ATOM 1709 C CA . CYS A 1 216 ? 16.360 -8.625 -12.515 1.00 93.31 216 CYS A CA 1
ATOM 1710 C C . CYS A 1 216 ? 14.881 -8.252 -12.678 1.00 93.31 216 CYS A C 1
ATOM 1712 O O . CYS A 1 216 ? 14.566 -7.190 -13.216 1.00 93.31 216 CYS A O 1
ATOM 1714 N N . ASP A 1 217 ? 13.973 -9.104 -12.187 1.00 90.94 217 ASP A N 1
ATOM 1715 C CA . ASP A 1 217 ? 12.584 -8.709 -11.917 1.00 90.94 217 ASP A CA 1
ATOM 1716 C C . ASP A 1 217 ? 12.565 -7.860 -10.646 1.00 90.94 217 ASP A C 1
ATOM 1718 O O . ASP A 1 217 ? 12.851 -8.345 -9.546 1.00 90.94 217 ASP A O 1
ATOM 1722 N N . ILE A 1 218 ? 12.194 -6.587 -10.778 1.00 92.56 218 ILE A N 1
ATOM 1723 C CA . ILE A 1 218 ? 12.027 -5.676 -9.643 1.00 92.56 218 ILE A CA 1
ATOM 1724 C C . ILE A 1 218 ? 10.698 -6.006 -8.942 1.00 92.56 218 ILE A C 1
ATOM 1726 O O . ILE A 1 218 ? 9.770 -5.212 -8.892 1.00 92.56 218 ILE A O 1
ATOM 1730 N N . GLY A 1 219 ? 10.555 -7.215 -8.403 1.00 85.31 219 GLY A N 1
ATOM 1731 C CA . GLY A 1 219 ? 9.323 -7.742 -7.809 1.00 85.31 219 GLY A CA 1
ATOM 1732 C C . GLY A 1 219 ? 9.060 -7.294 -6.373 1.00 85.31 219 GLY A C 1
ATOM 1733 O O . GLY A 1 219 ? 7.903 -7.229 -5.947 1.00 85.31 219 GLY A O 1
ATOM 1734 N N . ASN A 1 220 ? 10.117 -6.990 -5.622 1.00 88.25 220 ASN A N 1
ATOM 1735 C CA . ASN A 1 220 ? 10.073 -6.631 -4.209 1.00 88.25 220 ASN A CA 1
ATOM 1736 C C . ASN A 1 220 ? 11.158 -5.594 -3.841 1.00 88.25 220 ASN A C 1
ATOM 1738 O O . ASN A 1 220 ? 12.039 -5.265 -4.632 1.00 88.25 220 ASN A O 1
ATOM 1742 N N . LEU A 1 221 ? 11.098 -5.061 -2.615 1.00 91.12 221 LEU A N 1
ATOM 1743 C CA . LEU A 1 221 ? 11.997 -3.990 -2.153 1.00 91.12 221 LEU A CA 1
ATOM 1744 C C . LEU A 1 221 ? 13.476 -4.406 -2.068 1.00 91.12 221 LEU A C 1
ATOM 1746 O O . LEU A 1 221 ? 14.360 -3.555 -2.171 1.00 91.12 221 LEU A O 1
ATOM 1750 N N . GLN A 1 222 ? 13.756 -5.694 -1.860 1.00 90.88 222 GLN A N 1
ATOM 1751 C CA . GLN A 1 222 ? 15.123 -6.208 -1.826 1.00 90.88 222 GLN A CA 1
ATOM 1752 C C . GLN A 1 222 ? 15.712 -6.251 -3.238 1.00 90.88 222 GLN A C 1
ATOM 1754 O O . GLN A 1 222 ? 16.795 -5.709 -3.441 1.00 90.88 222 GLN A O 1
ATOM 1759 N N . GLN A 1 223 ? 14.978 -6.810 -4.205 1.00 91.69 223 GLN A N 1
ATOM 1760 C CA . GLN A 1 223 ? 15.345 -6.802 -5.628 1.00 91.69 223 GLN A CA 1
ATOM 1761 C C . GLN A 1 223 ? 15.523 -5.372 -6.144 1.00 91.69 223 GLN A C 1
ATOM 1763 O O . GLN A 1 223 ? 16.521 -5.070 -6.786 1.00 91.69 223 GLN A O 1
ATOM 1768 N N . TYR A 1 224 ? 14.620 -4.463 -5.767 1.00 96.19 224 TYR A N 1
ATOM 1769 C CA . TYR A 1 224 ? 14.721 -3.043 -6.099 1.00 96.19 224 TYR A CA 1
ATOM 1770 C C . TYR A 1 224 ? 16.044 -2.410 -5.634 1.00 96.19 224 TYR A C 1
ATOM 1772 O O . TYR A 1 224 ? 16.731 -1.753 -6.417 1.00 96.19 224 TYR A O 1
ATOM 1780 N N . ARG A 1 225 ? 16.447 -2.634 -4.374 1.00 95.56 225 ARG A N 1
ATOM 1781 C CA . ARG A 1 225 ? 17.746 -2.159 -3.863 1.00 95.56 225 ARG A CA 1
ATOM 1782 C C . ARG A 1 225 ? 18.917 -2.840 -4.567 1.00 95.56 225 ARG A C 1
ATOM 1784 O O . ARG A 1 225 ? 19.904 -2.180 -4.881 1.00 95.56 225 ARG A O 1
ATOM 1791 N N . GLN A 1 226 ? 18.808 -4.146 -4.798 1.00 94.62 226 GLN A N 1
ATOM 1792 C CA . GLN A 1 226 ? 19.865 -4.929 -5.423 1.00 94.62 226 GLN A CA 1
ATOM 1793 C C . GLN A 1 226 ? 20.137 -4.455 -6.853 1.00 94.62 226 GLN A C 1
ATOM 1795 O O . GLN A 1 226 ? 21.296 -4.246 -7.186 1.00 94.62 226 GLN A O 1
ATOM 1800 N N . ALA A 1 227 ? 19.092 -4.155 -7.631 1.00 96.00 227 ALA A N 1
ATOM 1801 C CA . ALA A 1 227 ? 19.204 -3.603 -8.980 1.00 96.00 227 ALA A CA 1
ATOM 1802 C C . ALA A 1 227 ? 20.083 -2.340 -9.024 1.00 96.00 227 ALA A C 1
ATOM 1804 O O . ALA A 1 227 ? 20.999 -2.239 -9.837 1.00 96.00 227 ALA A O 1
ATOM 1805 N N . HIS A 1 228 ? 19.885 -1.413 -8.082 1.00 96.56 228 HIS A N 1
ATOM 1806 C CA . HIS A 1 228 ? 20.707 -0.204 -7.969 1.00 96.56 228 HIS A CA 1
ATOM 1807 C C . HIS A 1 228 ? 22.169 -0.510 -7.635 1.00 96.56 228 HIS A C 1
ATOM 1809 O O . HIS A 1 228 ? 23.089 0.111 -8.168 1.00 96.56 228 HIS A O 1
ATOM 1815 N N . PHE A 1 229 ? 22.399 -1.460 -6.730 1.00 95.75 229 PHE A N 1
ATOM 1816 C CA . PHE A 1 229 ? 23.751 -1.850 -6.341 1.00 95.75 229 PHE A CA 1
ATOM 1817 C C . PHE A 1 229 ? 24.475 -2.600 -7.456 1.00 95.75 229 PHE A C 1
ATOM 1819 O O . PHE A 1 229 ? 25.687 -2.452 -7.589 1.00 95.75 229 PHE A O 1
ATOM 1826 N N . ASP A 1 230 ? 23.749 -3.369 -8.260 1.00 95.88 230 ASP A N 1
ATOM 1827 C CA . ASP A 1 230 ? 24.286 -4.084 -9.412 1.00 95.88 230 ASP A CA 1
ATOM 1828 C C . ASP A 1 230 ? 24.764 -3.112 -10.482 1.00 95.88 230 ASP A C 1
ATOM 1830 O O . ASP A 1 230 ? 25.900 -3.239 -10.936 1.00 95.88 230 ASP A O 1
ATOM 1834 N N . PHE A 1 231 ? 23.979 -2.074 -10.776 1.00 95.50 231 PHE A N 1
ATOM 1835 C CA . PHE A 1 231 ? 24.411 -0.977 -11.642 1.00 95.50 231 PHE A CA 1
ATOM 1836 C C . PHE A 1 231 ? 25.662 -0.275 -11.119 1.00 95.50 231 PHE A C 1
ATOM 1838 O O . PHE A 1 231 ? 26.659 -0.193 -11.828 1.00 95.50 231 PHE A O 1
ATOM 1845 N N . LEU A 1 232 ? 25.668 0.157 -9.853 1.00 94.25 232 LEU A N 1
ATOM 1846 C CA . LEU A 1 232 ? 26.838 0.833 -9.276 1.00 94.25 232 LEU A CA 1
ATOM 1847 C C . LEU A 1 232 ? 28.082 -0.068 -9.177 1.00 94.25 232 LEU A C 1
ATOM 1849 O O . LEU A 1 232 ? 29.187 0.438 -8.996 1.00 94.25 232 LEU A O 1
ATOM 1853 N N . SER A 1 233 ? 27.909 -1.388 -9.284 1.00 93.31 233 SER A N 1
ATOM 1854 C CA . SER A 1 233 ? 29.001 -2.366 -9.354 1.00 93.31 233 SER A CA 1
ATOM 1855 C C . SER A 1 233 ? 29.436 -2.691 -10.789 1.00 93.31 233 SER A C 1
ATOM 1857 O O . SER A 1 233 ? 30.329 -3.518 -10.957 1.00 93.31 233 SER A O 1
ATOM 1859 N N . GLY A 1 234 ? 28.797 -2.111 -11.811 1.00 91.75 234 GLY A N 1
ATOM 1860 C CA . GLY A 1 234 ? 29.060 -2.401 -13.224 1.00 91.75 234 GLY A CA 1
ATOM 1861 C C . GLY A 1 234 ? 28.558 -3.771 -13.690 1.00 91.75 234 GLY A C 1
ATOM 1862 O O . GLY A 1 234 ? 29.104 -4.327 -14.635 1.00 91.75 234 GLY A O 1
ATOM 1863 N N . ARG A 1 235 ? 27.561 -4.355 -13.007 1.00 92.88 235 ARG A N 1
ATOM 1864 C CA . ARG A 1 235 ? 26.995 -5.673 -13.360 1.00 92.88 235 ARG A CA 1
ATOM 1865 C C . ARG A 1 235 ? 25.900 -5.622 -14.424 1.00 92.88 235 ARG A C 1
ATOM 1867 O O . ARG A 1 235 ? 25.531 -6.682 -14.913 1.00 92.88 235 ARG A O 1
ATOM 1874 N N . VAL A 1 236 ? 25.377 -4.438 -14.734 1.00 93.50 236 VAL A N 1
ATOM 1875 C CA . VAL A 1 236 ? 24.358 -4.221 -15.765 1.00 93.50 236 VAL A CA 1
ATOM 1876 C C . VAL A 1 236 ? 24.766 -3.044 -16.639 1.00 93.50 236 VAL A C 1
ATOM 1878 O O . VAL A 1 236 ? 25.164 -2.000 -16.118 1.00 93.50 236 VAL A O 1
ATOM 1881 N N . ASP A 1 237 ? 24.658 -3.223 -17.950 1.00 91.31 237 ASP A N 1
ATOM 1882 C CA . ASP A 1 237 ? 24.893 -2.186 -18.948 1.00 91.31 237 ASP A CA 1
ATOM 1883 C C . ASP A 1 237 ? 23.589 -1.448 -19.288 1.00 91.31 237 ASP A C 1
ATOM 1885 O O . ASP A 1 237 ? 22.731 -1.938 -20.023 1.00 91.31 237 ASP A O 1
ATOM 1889 N N . LEU A 1 238 ? 23.435 -0.243 -18.741 1.00 91.62 238 LEU A N 1
ATOM 1890 C CA . LEU A 1 238 ? 22.292 0.635 -18.992 1.00 91.62 238 LEU A CA 1
ATOM 1891 C C . LEU A 1 238 ? 22.736 1.859 -19.790 1.00 91.62 238 LEU A C 1
ATOM 1893 O O . LEU A 1 238 ? 23.864 2.321 -19.654 1.00 91.62 238 LEU A O 1
ATOM 1897 N N . GLU A 1 239 ? 21.827 2.441 -20.575 1.00 88.31 239 GLU A N 1
ATOM 1898 C CA . GLU A 1 239 ? 22.075 3.683 -21.325 1.00 88.31 239 GLU A CA 1
ATOM 1899 C C . GLU A 1 239 ? 22.057 4.921 -20.400 1.00 88.31 239 GLU A C 1
ATOM 1901 O O . GLU A 1 239 ? 21.204 5.809 -20.491 1.00 88.31 239 GLU A O 1
ATOM 1906 N N . ILE A 1 240 ? 23.005 4.956 -19.465 1.00 86.12 240 ILE A N 1
ATOM 1907 C CA . ILE A 1 240 ? 23.257 6.042 -18.518 1.00 86.12 240 ILE A CA 1
ATOM 1908 C C . ILE A 1 240 ? 24.647 6.613 -18.836 1.00 86.12 240 ILE A C 1
ATOM 1910 O O . ILE A 1 240 ? 25.563 5.833 -19.089 1.00 86.12 240 ILE A O 1
ATOM 1914 N N . PRO A 1 241 ? 24.838 7.948 -18.836 1.00 81.12 241 PRO A N 1
ATOM 1915 C CA . PRO A 1 241 ? 26.147 8.545 -19.089 1.00 81.12 241 PRO A CA 1
ATOM 1916 C C . PRO A 1 241 ? 27.246 7.978 -18.182 1.00 81.12 241 PRO A C 1
ATOM 1918 O O . PRO A 1 241 ? 26.994 7.662 -17.021 1.00 81.12 241 PRO A O 1
ATOM 1921 N N . GLU A 1 242 ? 28.471 7.900 -18.699 1.00 81.38 242 GLU A N 1
ATOM 1922 C CA . GLU A 1 242 ? 29.650 7.476 -17.934 1.00 81.38 242 GLU A CA 1
ATOM 1923 C C . GLU A 1 242 ? 29.877 8.363 -16.691 1.00 81.38 242 GLU A C 1
ATOM 1925 O O . GLU A 1 242 ? 29.561 9.561 -16.712 1.00 81.38 242 GLU A O 1
ATOM 1930 N N . PRO A 1 243 ? 30.440 7.817 -15.596 1.00 84.88 243 PRO A N 1
ATOM 1931 C CA . PRO A 1 243 ? 30.713 8.595 -14.400 1.00 84.88 243 PRO A CA 1
ATOM 1932 C C . PRO A 1 243 ? 31.754 9.680 -14.693 1.00 84.88 243 PRO A C 1
ATOM 1934 O O . PRO A 1 243 ? 32.758 9.457 -15.368 1.00 84.88 243 PRO A O 1
ATOM 1937 N N . CYS A 1 244 ? 31.583 10.858 -14.097 1.00 84.75 244 CYS A N 1
ATOM 1938 C CA . CYS A 1 244 ? 32.504 11.984 -14.268 1.00 84.75 244 CYS A CA 1
ATOM 1939 C C . CYS A 1 244 ? 33.818 11.826 -13.474 1.00 84.75 244 CYS A C 1
ATOM 1941 O O . CYS A 1 244 ? 34.647 12.735 -13.442 1.00 84.75 244 CYS A O 1
ATOM 1943 N N . SER A 1 245 ? 34.009 10.697 -12.786 1.00 79.38 245 SER A N 1
ATOM 1944 C CA . SER A 1 245 ? 35.184 10.393 -11.968 1.00 79.38 245 SER A CA 1
ATOM 1945 C C . SER A 1 245 ? 35.510 8.903 -12.012 1.00 79.38 245 SER A C 1
ATOM 1947 O O . SER A 1 245 ? 34.611 8.067 -11.924 1.00 79.38 245 SER A O 1
ATOM 1949 N N . GLY A 1 246 ? 36.806 8.568 -12.006 1.00 73.06 246 GLY A N 1
ATOM 1950 C CA . GLY A 1 246 ? 37.293 7.185 -11.901 1.00 73.06 246 GLY A CA 1
ATOM 1951 C C . GLY A 1 246 ? 36.917 6.469 -10.594 1.00 73.06 246 GLY A C 1
ATOM 1952 O O . GLY A 1 246 ? 37.106 5.264 -10.483 1.00 73.06 246 GLY A O 1
ATOM 1953 N N . ALA A 1 247 ? 36.359 7.184 -9.609 1.00 80.62 247 ALA A N 1
ATOM 1954 C CA . ALA A 1 247 ? 35.787 6.598 -8.396 1.00 80.62 247 ALA A CA 1
ATOM 1955 C C . ALA A 1 247 ? 34.329 6.108 -8.566 1.00 80.62 247 ALA A C 1
ATOM 1957 O O . ALA A 1 247 ? 33.733 5.663 -7.585 1.00 80.62 247 ALA A O 1
ATOM 1958 N N . GLY A 1 248 ? 33.740 6.212 -9.767 1.00 90.25 248 GLY A N 1
ATOM 1959 C CA . GLY A 1 248 ? 32.350 5.820 -10.036 1.00 90.25 248 GLY A CA 1
ATOM 1960 C C . GLY A 1 248 ? 31.337 6.833 -9.498 1.00 90.25 248 GLY A C 1
ATOM 1961 O O . GLY A 1 248 ? 30.418 6.471 -8.768 1.00 90.25 248 GLY A O 1
ATOM 1962 N N . ILE A 1 249 ? 31.549 8.121 -9.774 1.00 94.31 249 ILE A N 1
ATOM 1963 C CA . ILE A 1 249 ? 30.638 9.195 -9.351 1.00 94.31 249 ILE A CA 1
ATOM 1964 C C . ILE A 1 249 ? 29.879 9.694 -10.576 1.00 94.31 249 ILE A C 1
ATOM 1966 O O . ILE A 1 249 ? 30.488 10.247 -11.490 1.00 94.31 249 ILE A O 1
ATOM 1970 N N . TRP A 1 250 ? 28.562 9.520 -10.573 1.00 95.06 250 TRP A N 1
ATOM 1971 C CA . TRP A 1 250 ? 27.655 10.133 -11.540 1.00 95.06 250 TRP A CA 1
ATOM 1972 C C . TRP A 1 250 ? 27.088 11.414 -10.941 1.00 95.06 250 TRP A C 1
ATOM 1974 O O . TRP A 1 250 ? 26.614 11.404 -9.803 1.00 95.06 250 TRP A O 1
ATOM 1984 N N . LEU A 1 251 ? 27.151 12.507 -11.700 1.00 94.69 251 LEU A N 1
ATOM 1985 C CA . LEU A 1 251 ? 26.712 13.825 -11.258 1.00 94.69 251 LEU A CA 1
ATOM 1986 C C . LEU A 1 251 ? 25.833 14.470 -12.329 1.00 94.69 251 LEU A C 1
ATOM 1988 O O . LEU A 1 251 ? 26.283 14.689 -13.454 1.00 94.69 251 LEU A O 1
ATOM 1992 N N . GLY A 1 252 ? 24.589 14.774 -11.971 1.00 92.56 252 GLY A N 1
ATOM 1993 C CA . GLY A 1 252 ? 23.657 15.492 -12.827 1.00 92.56 252 GLY A CA 1
ATOM 1994 C C . GLY A 1 252 ? 24.016 16.969 -12.990 1.00 92.56 252 GLY A C 1
ATOM 1995 O O . GLY A 1 252 ? 24.792 17.547 -12.223 1.00 92.56 252 GLY A O 1
ATOM 1996 N N . ALA A 1 253 ? 23.438 17.587 -14.018 1.00 90.81 253 ALA A N 1
ATOM 1997 C CA . ALA A 1 253 ? 23.676 18.988 -14.341 1.00 90.81 253 ALA A CA 1
ATOM 1998 C C . ALA A 1 253 ? 23.248 19.922 -13.195 1.00 90.81 253 ALA A C 1
ATOM 2000 O O . ALA A 1 253 ? 22.330 19.621 -12.438 1.00 90.81 253 ALA A O 1
ATOM 2001 N N . HIS A 1 254 ? 23.926 21.068 -13.079 1.00 92.19 254 HIS A N 1
ATOM 2002 C CA . HIS A 1 254 ? 23.600 22.158 -12.142 1.00 92.19 254 HIS A CA 1
ATOM 2003 C C . HIS A 1 254 ? 23.638 21.814 -10.641 1.00 92.19 254 HIS A C 1
ATOM 2005 O O . HIS A 1 254 ? 23.372 22.683 -9.809 1.00 92.19 254 HIS A O 1
ATOM 2011 N N . THR A 1 255 ? 24.043 20.597 -10.274 1.00 92.00 255 THR A N 1
ATOM 2012 C CA . THR A 1 255 ? 24.208 20.198 -8.876 1.00 92.00 255 THR A CA 1
ATOM 2013 C C . THR A 1 255 ? 25.359 20.948 -8.208 1.00 92.00 255 THR A C 1
ATOM 2015 O O . THR A 1 255 ? 26.491 20.977 -8.696 1.00 92.00 255 THR A O 1
ATOM 2018 N N . GLN A 1 256 ? 25.067 21.541 -7.052 1.00 92.88 256 GLN A N 1
ATOM 2019 C CA . GLN A 1 256 ? 26.000 22.322 -6.249 1.00 92.88 256 GLN A CA 1
ATOM 2020 C C . GLN A 1 256 ? 26.510 21.486 -5.079 1.00 92.88 256 GLN A C 1
ATOM 2022 O O . GLN A 1 256 ? 25.729 20.984 -4.270 1.00 92.88 256 GLN A O 1
ATOM 2027 N N . ILE A 1 257 ? 27.831 21.365 -4.968 1.00 96.69 257 ILE A N 1
ATOM 2028 C CA . ILE A 1 257 ? 28.491 20.620 -3.896 1.00 96.69 257 ILE A CA 1
ATOM 2029 C C . ILE A 1 257 ? 29.406 21.574 -3.135 1.00 96.69 257 ILE A C 1
ATOM 2031 O O . ILE A 1 257 ? 30.310 22.174 -3.717 1.00 96.69 257 ILE A O 1
ATOM 2035 N N . ASP A 1 258 ? 29.172 21.717 -1.832 1.00 97.56 258 ASP A N 1
ATOM 2036 C CA . ASP A 1 258 ? 30.045 22.492 -0.956 1.00 97.56 258 ASP A CA 1
ATOM 2037 C C . ASP A 1 258 ? 31.458 21.869 -0.917 1.00 97.56 258 ASP A C 1
ATOM 2039 O O . ASP A 1 258 ? 31.578 20.648 -0.771 1.00 97.56 258 ASP A O 1
ATOM 2043 N N . PRO A 1 259 ? 32.543 22.665 -0.983 1.00 96.25 259 PRO A N 1
ATOM 2044 C CA . PRO A 1 259 ? 33.916 22.149 -0.977 1.00 96.25 259 PRO A CA 1
ATOM 2045 C C . PRO A 1 259 ? 34.293 21.294 0.242 1.00 96.25 259 PRO A C 1
ATOM 2047 O O . PRO A 1 259 ? 35.278 20.560 0.192 1.00 96.25 259 PRO A O 1
ATOM 2050 N N . LYS A 1 260 ? 33.553 21.397 1.354 1.00 97.50 260 LYS A N 1
ATOM 2051 C CA . LYS A 1 260 ? 33.766 20.592 2.568 1.00 97.50 260 LYS A CA 1
ATOM 2052 C C . LYS A 1 260 ? 32.968 19.284 2.576 1.00 97.50 260 LYS A C 1
ATOM 2054 O O . LYS A 1 260 ? 33.052 18.538 3.556 1.00 97.50 260 LYS A O 1
ATOM 2059 N N . ALA A 1 261 ? 32.144 19.018 1.566 1.00 97.00 261 ALA A N 1
ATOM 2060 C CA . ALA A 1 261 ? 31.429 17.755 1.443 1.00 97.00 261 ALA A CA 1
ATOM 2061 C C . ALA A 1 261 ? 32.394 16.618 1.065 1.00 97.00 261 ALA A C 1
ATOM 2063 O O . ALA A 1 261 ? 33.332 16.796 0.293 1.00 97.00 261 ALA A O 1
ATOM 2064 N N . HIS A 1 262 ? 32.152 15.430 1.613 1.00 97.00 262 HIS A N 1
ATOM 2065 C CA . HIS A 1 262 ? 32.954 14.235 1.375 1.00 97.00 262 HIS A CA 1
ATOM 2066 C C . HIS A 1 262 ? 32.103 13.197 0.649 1.00 97.00 262 HIS A C 1
ATOM 2068 O O . HIS A 1 262 ? 31.166 12.637 1.222 1.00 97.00 262 HIS A O 1
ATOM 2074 N N . ILE A 1 263 ? 32.443 12.929 -0.609 1.00 96.75 263 ILE A N 1
ATOM 2075 C CA . ILE A 1 263 ? 31.726 11.983 -1.465 1.00 96.75 263 ILE A CA 1
ATOM 2076 C C . ILE A 1 263 ? 32.675 10.846 -1.834 1.00 96.75 263 ILE A C 1
ATOM 2078 O O . ILE A 1 263 ? 33.736 11.074 -2.413 1.00 96.75 263 ILE A O 1
ATOM 2082 N N . LYS A 1 264 ? 32.297 9.613 -1.491 1.00 95.50 264 LYS A N 1
ATOM 2083 C CA . LYS A 1 264 ? 33.053 8.398 -1.802 1.00 95.50 264 LYS A CA 1
ATOM 2084 C C . LYS A 1 264 ? 32.202 7.474 -2.666 1.00 95.50 264 LYS A C 1
ATOM 2086 O O . LYS A 1 264 ? 31.208 6.938 -2.184 1.00 95.50 264 LYS A O 1
ATOM 2091 N N . GLY A 1 265 ? 32.623 7.276 -3.913 1.00 93.00 265 GLY A N 1
ATOM 2092 C CA . GLY A 1 265 ? 31.948 6.400 -4.868 1.00 93.00 265 GLY A CA 1
ATOM 2093 C C . GLY A 1 265 ? 32.000 4.896 -4.518 1.00 93.00 265 GLY A C 1
ATOM 2094 O O . GLY A 1 265 ? 32.726 4.498 -3.597 1.00 93.00 265 GLY A O 1
ATOM 2095 N N . PRO A 1 266 ? 31.220 4.058 -5.229 1.00 95.81 266 PRO A N 1
ATOM 2096 C CA . PRO A 1 266 ? 30.367 4.447 -6.353 1.00 95.81 266 PRO A CA 1
ATOM 2097 C C . PRO A 1 266 ? 29.056 5.103 -5.886 1.00 95.81 266 PRO A C 1
ATOM 2099 O O . PRO A 1 266 ? 28.413 4.592 -4.968 1.00 95.81 266 PRO A O 1
ATOM 2102 N N . VAL A 1 267 ? 28.663 6.238 -6.471 1.00 96.88 267 VAL A N 1
ATOM 2103 C CA . VAL A 1 267 ? 27.437 6.981 -6.109 1.00 96.88 267 VAL A CA 1
ATOM 2104 C C . VAL A 1 267 ? 26.815 7.659 -7.322 1.00 96.88 267 VAL A C 1
ATOM 2106 O O . VAL A 1 267 ? 27.537 8.148 -8.187 1.00 96.88 267 VAL A O 1
ATOM 2109 N N . LEU A 1 268 ? 25.487 7.752 -7.345 1.00 97.06 268 LEU A N 1
ATOM 2110 C CA . LEU A 1 268 ? 24.749 8.516 -8.351 1.00 97.06 268 LEU A CA 1
ATOM 2111 C C . LEU A 1 268 ? 24.062 9.706 -7.689 1.00 97.06 268 LEU A C 1
ATOM 2113 O O . LEU A 1 268 ? 23.346 9.530 -6.706 1.00 97.06 268 LEU A O 1
ATOM 2117 N N . ILE A 1 269 ? 24.289 10.906 -8.218 1.00 97.31 269 ILE A N 1
ATOM 2118 C CA . ILE A 1 269 ? 23.656 12.150 -7.776 1.00 97.31 269 ILE A CA 1
ATOM 2119 C C . ILE A 1 269 ? 22.977 12.793 -8.982 1.00 97.31 269 ILE A C 1
ATOM 2121 O O . ILE A 1 269 ? 23.629 13.027 -9.998 1.00 97.31 269 ILE A O 1
ATOM 2125 N N . GLY A 1 270 ? 21.678 13.059 -8.861 1.00 95.25 270 GLY A N 1
ATOM 2126 C CA . GLY A 1 270 ? 20.850 13.668 -9.893 1.00 95.25 270 GLY A CA 1
ATOM 2127 C C . GLY A 1 270 ? 21.189 15.128 -10.185 1.00 95.25 270 GLY A C 1
ATOM 2128 O O . GLY A 1 270 ? 22.189 15.675 -9.706 1.00 95.25 270 GLY A O 1
ATOM 2129 N N . ALA A 1 271 ? 20.357 15.747 -11.014 1.00 90.75 271 ALA A N 1
ATOM 2130 C CA . ALA A 1 271 ? 20.461 17.154 -11.379 1.00 90.75 271 ALA A CA 1
ATOM 2131 C C . ALA A 1 271 ? 19.899 18.074 -10.284 1.00 90.75 271 ALA A C 1
ATOM 2133 O O . ALA A 1 271 ? 19.128 17.644 -9.421 1.00 90.75 271 ALA A O 1
ATOM 2134 N N . ASP A 1 272 ? 20.302 19.345 -10.322 1.00 92.75 272 ASP A N 1
ATOM 2135 C CA . ASP A 1 272 ? 19.744 20.428 -9.498 1.00 92.75 272 ASP A CA 1
ATOM 2136 C C . ASP A 1 272 ? 19.762 20.154 -7.981 1.00 92.75 272 ASP A C 1
ATOM 2138 O O . ASP A 1 272 ? 18.931 20.647 -7.216 1.00 92.75 272 ASP A O 1
ATOM 2142 N N . CYS A 1 273 ? 20.716 19.347 -7.515 1.00 92.50 273 CYS A N 1
ATOM 2143 C CA . CYS A 1 273 ? 20.859 19.034 -6.099 1.00 92.50 273 CYS A CA 1
ATOM 2144 C C . CYS A 1 273 ? 21.715 20.079 -5.371 1.00 92.50 273 CYS A C 1
ATOM 2146 O O . CYS A 1 273 ? 22.600 20.709 -5.951 1.00 92.50 273 CYS A O 1
ATOM 2148 N N . TYR A 1 274 ? 21.508 20.209 -4.061 1.00 93.94 274 TYR A N 1
ATOM 2149 C CA . TYR A 1 274 ? 22.377 20.984 -3.174 1.00 93.94 274 TYR A CA 1
ATOM 2150 C C . TYR A 1 274 ? 22.962 20.082 -2.090 1.00 93.94 274 TYR A C 1
ATOM 2152 O O . TYR A 1 274 ? 22.223 19.509 -1.289 1.00 93.94 274 TYR A O 1
ATOM 2160 N N . ILE A 1 275 ? 24.290 19.983 -2.035 1.00 97.62 275 ILE A N 1
ATOM 2161 C CA . ILE A 1 275 ? 25.027 19.199 -1.041 1.00 97.62 275 ILE A CA 1
ATOM 2162 C C . ILE A 1 275 ? 25.804 20.159 -0.136 1.00 97.62 275 ILE A C 1
ATOM 2164 O O . ILE A 1 275 ? 26.794 20.756 -0.552 1.00 97.62 275 ILE A O 1
ATOM 2168 N N . GLY A 1 276 ? 25.342 20.322 1.104 1.00 91.38 276 GLY A N 1
ATOM 2169 C CA . GLY A 1 276 ? 25.889 21.279 2.066 1.00 91.38 276 GLY A CA 1
ATOM 2170 C C . GLY A 1 276 ? 27.248 20.895 2.679 1.00 91.38 276 GLY A C 1
ATOM 2171 O O . GLY A 1 276 ? 27.767 19.796 2.463 1.00 91.38 276 GLY A O 1
ATOM 2172 N N . PRO A 1 277 ? 27.832 21.785 3.506 1.00 94.38 277 PRO A N 1
ATOM 2173 C CA . PRO A 1 277 ? 29.161 21.592 4.080 1.00 94.38 277 PRO A CA 1
ATOM 2174 C C . PRO A 1 277 ? 29.217 20.395 5.031 1.00 94.38 277 PRO A C 1
ATOM 2176 O O . PRO A 1 277 ? 28.284 20.141 5.799 1.00 94.38 277 PRO A O 1
ATOM 2179 N N . GLU A 1 278 ? 30.349 19.686 5.014 1.00 97.88 278 GLU A N 1
ATOM 2180 C CA . GLU A 1 278 ? 30.631 18.524 5.875 1.00 97.88 278 GLU A CA 1
ATOM 2181 C C . GLU A 1 278 ? 29.633 17.361 5.714 1.00 97.88 278 GLU A C 1
ATOM 2183 O O . GLU A 1 278 ? 29.581 16.462 6.554 1.00 97.88 278 GLU A O 1
ATOM 2188 N N . VAL A 1 279 ? 28.830 17.352 4.645 1.00 98.38 279 VAL A N 1
ATOM 2189 C CA . VAL A 1 279 ? 27.986 16.205 4.292 1.00 98.38 279 VAL A CA 1
ATOM 2190 C C . VAL A 1 279 ? 28.867 15.018 3.909 1.00 98.38 279 VAL A C 1
ATOM 2192 O O . VAL A 1 279 ? 29.891 15.181 3.249 1.00 98.38 279 VAL A O 1
ATOM 2195 N N . GLN A 1 280 ? 28.462 13.816 4.313 1.00 98.44 280 GLN A N 1
ATOM 2196 C CA . GLN A 1 280 ? 29.144 12.567 3.984 1.00 98.44 280 GLN A CA 1
ATOM 2197 C C . GLN A 1 280 ? 28.239 11.684 3.127 1.00 98.44 280 GLN A C 1
ATOM 2199 O O . GLN A 1 280 ? 27.205 11.217 3.602 1.00 98.44 280 GLN A O 1
ATOM 2204 N N . ILE A 1 281 ? 28.638 11.423 1.885 1.00 98.19 281 ILE A N 1
ATOM 2205 C CA . ILE A 1 281 ? 27.952 10.491 0.986 1.00 98.19 281 ILE A CA 1
ATOM 2206 C C . ILE A 1 281 ? 28.903 9.329 0.718 1.00 98.19 281 ILE A C 1
ATOM 2208 O O . ILE A 1 281 ? 29.950 9.496 0.097 1.00 98.19 281 ILE A O 1
ATOM 2212 N N . GLU A 1 282 ? 28.551 8.148 1.212 1.00 96.06 282 GLU A N 1
ATOM 2213 C CA . GLU A 1 282 ? 29.316 6.922 0.995 1.00 96.06 282 GLU A CA 1
ATOM 2214 C C . GLU A 1 282 ? 28.730 6.065 -0.130 1.00 96.06 282 GLU A C 1
ATOM 2216 O O . GLU A 1 282 ? 27.569 6.219 -0.520 1.00 96.06 282 GLU A O 1
ATOM 2221 N N . GLY A 1 283 ? 29.541 5.113 -0.597 1.00 93.88 283 GLY A N 1
ATOM 2222 C CA . GLY A 1 283 ? 29.241 4.256 -1.734 1.00 93.88 283 GLY A CA 1
ATOM 2223 C C . GLY A 1 283 ? 27.902 3.524 -1.644 1.00 93.88 283 GLY A C 1
ATOM 2224 O O . GLY A 1 283 ? 27.361 3.254 -0.562 1.00 93.88 283 GLY A O 1
ATOM 2225 N N . PHE A 1 284 ? 27.404 3.173 -2.825 1.00 96.06 284 PHE A N 1
ATOM 2226 C CA . PHE A 1 284 ? 26.090 2.590 -3.072 1.00 96.06 284 PHE A CA 1
ATOM 2227 C C . PHE A 1 284 ? 24.919 3.513 -2.709 1.00 96.06 284 PHE A C 1
ATOM 2229 O O . PHE A 1 284 ? 23.828 3.041 -2.393 1.00 96.06 284 PHE A O 1
ATOM 2236 N N . THR A 1 285 ? 25.147 4.826 -2.712 1.00 98.00 285 THR A N 1
ATOM 2237 C CA . THR A 1 285 ? 24.097 5.828 -2.499 1.00 98.00 285 THR A CA 1
ATOM 2238 C C . THR A 1 285 ? 23.633 6.391 -3.838 1.00 98.00 285 THR A C 1
ATOM 2240 O O . THR A 1 285 ? 24.457 6.716 -4.692 1.00 98.00 285 THR A O 1
ATOM 2243 N N . ILE A 1 286 ? 22.316 6.493 -4.005 1.00 97.94 286 ILE A N 1
ATOM 2244 C CA . ILE A 1 286 ? 21.647 7.040 -5.184 1.00 97.94 286 ILE A CA 1
ATOM 2245 C C . ILE A 1 286 ? 20.766 8.191 -4.718 1.00 97.94 286 ILE A C 1
ATOM 2247 O O . ILE A 1 286 ? 19.981 8.031 -3.782 1.00 97.94 286 ILE A O 1
ATOM 2251 N N . ILE A 1 287 ? 20.927 9.346 -5.348 1.00 98.25 287 ILE A N 1
ATOM 2252 C CA . ILE A 1 287 ? 20.204 10.578 -5.062 1.00 98.25 287 ILE A CA 1
ATOM 2253 C C . ILE A 1 287 ? 19.536 11.032 -6.361 1.00 98.25 287 ILE A C 1
ATOM 2255 O O . ILE A 1 287 ? 20.202 11.192 -7.384 1.00 98.25 287 ILE A O 1
ATOM 2259 N N . GLY A 1 288 ? 18.220 11.208 -6.294 1.00 96.50 288 GLY A N 1
ATOM 2260 C CA . GLY A 1 288 ? 17.360 11.740 -7.342 1.00 96.50 288 GLY A CA 1
ATOM 2261 C C . GLY A 1 288 ? 17.647 13.201 -7.658 1.00 96.50 288 GLY A C 1
ATOM 2262 O O . GLY A 1 288 ? 18.587 13.795 -7.137 1.00 96.50 288 GLY A O 1
ATOM 2263 N N . ASP A 1 289 ? 16.802 13.793 -8.485 1.00 90.44 289 ASP A N 1
ATOM 2264 C CA . ASP A 1 289 ? 16.926 15.195 -8.873 1.00 90.44 289 ASP A CA 1
ATOM 2265 C C . ASP A 1 289 ? 16.306 16.124 -7.821 1.00 90.44 289 ASP A C 1
ATOM 2267 O O . ASP A 1 289 ? 15.381 15.743 -7.092 1.00 90.44 289 ASP A O 1
ATOM 2271 N N . ASN A 1 290 ? 16.763 17.377 -7.771 1.00 89.12 290 ASN A N 1
ATOM 2272 C CA . ASN A 1 290 ? 16.220 18.420 -6.891 1.00 89.12 290 ASN A CA 1
ATOM 2273 C C . ASN A 1 290 ? 16.281 18.063 -5.392 1.00 89.12 290 ASN A C 1
ATOM 2275 O O . ASN A 1 290 ? 15.403 18.436 -4.608 1.00 89.12 290 ASN A O 1
ATOM 2279 N N . VAL A 1 291 ? 17.291 17.296 -4.975 1.00 92.81 291 VAL A N 1
ATOM 2280 C CA . VAL A 1 291 ? 17.470 16.903 -3.572 1.00 92.81 291 VAL A CA 1
ATOM 2281 C C . VAL A 1 291 ? 18.343 17.916 -2.839 1.00 92.81 291 VAL A C 1
ATOM 2283 O O . VAL A 1 291 ? 19.429 18.285 -3.287 1.00 92.81 291 VAL A O 1
ATOM 2286 N N . VAL A 1 292 ? 17.893 18.326 -1.654 1.00 89.12 292 VAL A N 1
ATOM 2287 C CA . VAL A 1 292 ? 18.634 19.230 -0.767 1.00 89.12 292 VAL A CA 1
ATOM 2288 C C . VAL A 1 292 ? 19.163 18.445 0.425 1.00 89.12 292 VAL A C 1
ATOM 2290 O O . VAL A 1 292 ? 18.388 17.851 1.174 1.00 89.12 292 VAL A O 1
ATOM 2293 N N . ILE A 1 293 ? 20.478 18.465 0.633 1.00 97.06 293 ILE A N 1
ATOM 2294 C CA . ILE A 1 293 ? 21.153 17.816 1.758 1.00 97.06 293 ILE A CA 1
ATOM 2295 C C . ILE A 1 293 ? 21.884 18.866 2.589 1.00 97.06 293 ILE A C 1
ATOM 2297 O O . ILE A 1 293 ? 22.868 19.468 2.170 1.00 97.06 293 ILE A O 1
ATOM 2301 N N . GLU A 1 294 ? 21.394 19.077 3.801 1.00 92.62 294 GLU A N 1
ATOM 2302 C CA . GLU A 1 294 ? 21.902 20.062 4.746 1.00 92.62 294 GLU A CA 1
ATOM 2303 C C . GLU A 1 294 ? 23.170 19.607 5.472 1.00 92.62 294 GLU A C 1
ATOM 2305 O O . GLU A 1 294 ? 23.486 18.419 5.574 1.00 92.62 294 GLU A O 1
ATOM 2310 N N . LYS A 1 295 ? 23.872 20.586 6.055 1.00 89.94 295 LYS A N 1
ATOM 2311 C CA . LYS A 1 295 ? 25.194 20.396 6.660 1.00 89.94 295 LYS A CA 1
ATOM 2312 C C . LYS A 1 295 ? 25.288 19.198 7.611 1.00 89.94 295 LYS A C 1
ATOM 2314 O O . LYS A 1 295 ? 24.389 18.955 8.430 1.00 89.94 295 LYS A O 1
ATOM 2319 N N . GLN A 1 296 ? 26.427 18.509 7.554 1.00 97.06 296 GLN A N 1
ATOM 2320 C CA . GLN A 1 296 ? 26.777 17.374 8.420 1.00 97.06 296 GLN A CA 1
ATOM 2321 C C . GLN A 1 296 ? 25.824 16.164 8.340 1.00 97.06 296 GLN A C 1
ATOM 2323 O O . GLN A 1 296 ? 25.881 15.284 9.200 1.00 97.06 296 GLN A O 1
ATOM 2328 N N . ALA A 1 297 ? 24.917 16.102 7.359 1.00 97.88 297 ALA A N 1
ATOM 2329 C CA . ALA A 1 297 ? 24.140 14.893 7.104 1.00 97.88 297 ALA A CA 1
ATOM 2330 C C . ALA A 1 297 ? 25.039 13.766 6.569 1.00 97.88 297 ALA A C 1
ATOM 2332 O O . ALA A 1 297 ? 26.081 14.012 5.960 1.00 97.88 297 ALA A O 1
ATOM 2333 N N . SER A 1 298 ? 24.639 12.516 6.793 1.00 98.56 298 SER A N 1
ATOM 2334 C CA . SER A 1 298 ? 25.417 11.348 6.385 1.00 98.56 298 SER A CA 1
ATOM 2335 C C . SER A 1 298 ? 24.528 10.303 5.721 1.00 98.56 298 SER A C 1
ATOM 2337 O O . SER A 1 298 ? 23.580 9.811 6.335 1.00 98.56 298 SER A O 1
ATOM 2339 N N . LEU A 1 299 ? 24.853 9.923 4.488 1.00 98.56 299 LEU A N 1
ATOM 2340 C CA . LEU A 1 299 ? 24.111 8.966 3.674 1.00 98.56 299 LEU A CA 1
ATOM 2341 C C . LEU A 1 299 ? 25.026 7.811 3.259 1.00 98.56 299 LEU A C 1
ATOM 2343 O O . LEU A 1 299 ? 26.157 8.019 2.825 1.00 98.56 299 LEU A O 1
ATOM 2347 N N . LYS A 1 300 ? 24.529 6.581 3.396 1.00 97.69 300 LYS A N 1
ATOM 2348 C CA . LYS A 1 300 ? 25.259 5.366 3.024 1.00 97.69 300 LYS A CA 1
ATOM 2349 C C . LYS A 1 300 ? 24.302 4.291 2.534 1.00 97.69 300 LYS A C 1
ATOM 2351 O O . LYS A 1 300 ? 23.308 4.012 3.215 1.00 97.69 300 LYS A O 1
ATOM 2356 N N . ARG A 1 301 ? 24.615 3.653 1.400 1.00 97.31 301 ARG A N 1
ATOM 2357 C CA . ARG A 1 301 ? 23.827 2.553 0.803 1.00 97.31 301 ARG A CA 1
ATOM 2358 C C . ARG A 1 301 ? 22.331 2.878 0.649 1.00 97.31 301 ARG A C 1
ATOM 2360 O O . ARG A 1 301 ? 21.499 1.984 0.792 1.00 97.31 301 ARG A O 1
ATOM 2367 N N . SER A 1 302 ? 21.984 4.155 0.498 1.00 98.19 302 SER A N 1
ATOM 2368 C CA . SER A 1 302 ? 20.598 4.638 0.549 1.00 98.19 302 SER A CA 1
ATOM 2369 C C . SER A 1 302 ? 20.135 5.111 -0.824 1.00 98.19 302 SER A C 1
ATOM 2371 O O . SER A 1 302 ? 20.941 5.594 -1.611 1.00 98.19 302 SER A O 1
ATOM 2373 N N . ILE A 1 303 ? 18.843 4.974 -1.095 1.00 98.62 303 ILE A N 1
ATOM 2374 C CA . ILE A 1 303 ? 18.201 5.400 -2.339 1.00 98.62 303 ILE A CA 1
ATOM 2375 C C . ILE A 1 303 ? 17.249 6.534 -1.977 1.00 98.62 303 ILE A C 1
ATOM 2377 O O . ILE A 1 303 ? 16.350 6.346 -1.161 1.00 98.62 303 ILE A O 1
ATOM 2381 N N . VAL A 1 304 ? 17.467 7.714 -2.537 1.00 98.50 304 VAL A N 1
ATOM 2382 C CA . VAL A 1 304 ? 16.669 8.913 -2.280 1.00 98.50 304 VAL A CA 1
ATOM 2383 C C . VAL A 1 304 ? 16.108 9.377 -3.607 1.00 98.50 304 VAL A C 1
ATOM 2385 O O . VAL A 1 304 ? 16.878 9.621 -4.526 1.00 98.50 304 VAL A O 1
ATOM 2388 N N . TRP A 1 305 ? 14.790 9.466 -3.728 1.00 98.12 305 TRP A N 1
ATOM 2389 C CA . TRP A 1 305 ? 14.145 9.930 -4.953 1.00 98.12 305 TRP A CA 1
ATOM 2390 C C . TRP A 1 305 ? 14.077 11.456 -5.018 1.00 98.12 305 TRP A C 1
ATOM 2392 O O . TRP A 1 305 ? 14.652 12.171 -4.193 1.00 98.12 305 TRP A O 1
ATOM 2402 N N . ASN A 1 306 ? 13.366 11.956 -6.020 1.00 92.44 306 ASN A N 1
ATOM 2403 C CA . ASN A 1 306 ? 13.379 13.355 -6.394 1.00 92.44 306 ASN A CA 1
ATOM 2404 C C . ASN A 1 306 ? 12.724 14.244 -5.327 1.00 92.44 306 ASN A C 1
ATOM 2406 O O . ASN A 1 306 ? 11.804 13.835 -4.606 1.00 92.44 306 ASN A O 1
ATOM 2410 N N . ASN A 1 307 ? 13.149 15.506 -5.284 1.00 88.88 307 ASN A N 1
ATOM 2411 C CA . ASN A 1 307 ? 12.550 16.562 -4.461 1.00 88.88 307 ASN A CA 1
ATOM 2412 C C . ASN A 1 307 ? 12.593 16.289 -2.945 1.00 88.88 307 ASN A C 1
ATOM 2414 O O . ASN A 1 307 ? 11.756 16.793 -2.194 1.00 88.88 307 ASN A O 1
ATOM 2418 N N . CYS A 1 308 ? 13.525 15.460 -2.475 1.00 93.12 308 CYS A N 1
ATOM 2419 C CA . CYS A 1 308 ? 13.677 15.185 -1.049 1.00 93.12 308 CYS A CA 1
ATOM 2420 C C . CYS A 1 308 ? 14.469 16.283 -0.332 1.00 93.12 308 CYS A C 1
ATOM 2422 O O . CYS A 1 308 ? 15.384 16.891 -0.887 1.00 93.12 308 CYS A O 1
ATOM 2424 N N . TYR A 1 309 ? 14.175 16.470 0.953 1.00 89.88 309 TYR A N 1
ATOM 2425 C CA . TYR A 1 309 ? 14.949 17.335 1.841 1.00 89.88 309 TYR A CA 1
ATOM 2426 C C . TYR A 1 309 ? 15.551 16.517 2.981 1.00 89.88 309 TYR A C 1
ATOM 2428 O O . TYR A 1 309 ? 14.826 15.890 3.755 1.00 89.88 309 TYR A O 1
ATOM 2436 N N . ILE A 1 310 ? 16.875 16.547 3.113 1.00 97.69 310 ILE A N 1
ATOM 2437 C CA . ILE A 1 310 ? 17.631 15.855 4.154 1.00 97.69 310 ILE A CA 1
ATOM 2438 C C . ILE A 1 310 ? 18.251 16.891 5.087 1.00 97.69 310 ILE A C 1
ATOM 2440 O O . ILE A 1 310 ? 19.170 17.615 4.723 1.00 97.69 310 ILE A O 1
ATOM 2444 N N . GLY A 1 311 ? 17.734 16.969 6.306 1.00 85.88 311 GLY A N 1
ATOM 2445 C CA . GLY A 1 311 ? 18.073 17.988 7.288 1.00 85.88 311 GLY A CA 1
ATOM 2446 C C . GLY A 1 311 ? 19.434 17.801 7.961 1.00 85.88 311 GLY A C 1
ATOM 2447 O O . GLY A 1 311 ? 20.082 16.759 7.893 1.00 85.88 311 GLY A O 1
ATOM 2448 N N . LYS A 1 312 ? 19.847 18.844 8.689 1.00 90.00 312 LYS A N 1
ATOM 2449 C CA . LYS A 1 312 ? 21.147 18.937 9.373 1.00 90.00 312 LYS A CA 1
ATOM 2450 C C . LYS A 1 312 ? 21.410 17.719 10.256 1.00 90.00 312 LYS A C 1
ATOM 2452 O O . LYS A 1 312 ? 20.579 17.397 11.110 1.00 90.00 312 LYS A O 1
ATOM 2457 N N . ARG A 1 313 ? 22.584 17.096 10.111 1.00 96.31 313 ARG A N 1
ATOM 2458 C CA . ARG A 1 313 ? 22.995 15.906 10.889 1.00 96.31 313 ARG A CA 1
ATOM 2459 C C . ARG A 1 313 ? 22.037 14.706 10.784 1.00 96.31 313 ARG A C 1
ATOM 2461 O O . ARG A 1 313 ? 22.049 13.847 11.664 1.00 96.31 313 ARG A O 1
ATOM 2468 N N . ALA A 1 314 ? 21.186 14.644 9.758 1.00 96.81 314 ALA A N 1
ATOM 2469 C CA . ALA A 1 314 ? 20.358 13.468 9.512 1.00 96.81 314 ALA A CA 1
ATOM 2470 C C . ALA A 1 314 ? 21.213 12.276 9.051 1.00 96.81 314 ALA A C 1
ATOM 2472 O O . ALA A 1 314 ? 22.271 12.451 8.443 1.00 96.81 314 ALA A O 1
ATOM 2473 N N . GLN A 1 315 ? 20.755 11.060 9.342 1.00 98.44 315 GLN A N 1
ATOM 2474 C CA . GLN A 1 315 ? 21.476 9.829 9.026 1.00 98.44 315 GLN A CA 1
ATOM 2475 C C . GLN A 1 315 ? 20.606 8.874 8.214 1.00 98.44 315 GLN A C 1
ATOM 2477 O O . GLN A 1 315 ? 19.587 8.393 8.703 1.00 98.44 315 GLN A O 1
ATOM 2482 N N . LEU A 1 316 ? 21.040 8.543 6.998 1.00 98.44 316 LEU A N 1
ATOM 2483 C CA . LEU A 1 316 ? 20.421 7.501 6.178 1.00 98.44 316 LEU A CA 1
ATOM 2484 C C . LEU A 1 316 ? 21.388 6.329 6.025 1.00 98.44 316 LEU A C 1
ATOM 2486 O O . LEU A 1 316 ? 22.556 6.506 5.656 1.00 98.44 316 LEU A O 1
ATOM 2490 N N . ARG A 1 317 ? 20.920 5.126 6.358 1.00 97.69 317 ARG A N 1
ATOM 2491 C CA . ARG A 1 317 ? 21.709 3.889 6.316 1.00 97.69 317 ARG A CA 1
ATOM 2492 C C . ARG A 1 317 ? 20.879 2.797 5.663 1.00 97.69 317 ARG A C 1
ATOM 2494 O O . ARG A 1 317 ? 20.002 2.253 6.314 1.00 97.69 317 ARG A O 1
ATOM 2501 N N . GLY A 1 318 ? 21.146 2.452 4.407 1.00 96.31 318 GLY A N 1
ATOM 2502 C CA . GLY A 1 318 ? 20.405 1.374 3.744 1.00 96.31 318 GLY A CA 1
ATOM 2503 C C . GLY A 1 318 ? 18.918 1.671 3.510 1.00 96.31 318 GLY A C 1
ATOM 2504 O O . GLY A 1 318 ? 18.145 0.721 3.385 1.00 96.31 318 GLY A O 1
ATOM 2505 N N . ALA A 1 319 ? 18.511 2.943 3.536 1.00 97.50 319 ALA A N 1
ATOM 2506 C CA . ALA A 1 319 ? 17.113 3.367 3.492 1.00 97.50 319 ALA A CA 1
ATOM 2507 C C . ALA A 1 319 ? 16.657 3.690 2.064 1.00 97.50 319 ALA A C 1
ATOM 2509 O O . ALA A 1 319 ? 17.478 4.067 1.228 1.00 97.50 319 ALA A O 1
ATOM 2510 N N . VAL A 1 320 ? 15.352 3.589 1.805 1.00 98.44 320 VAL A N 1
ATOM 2511 C CA . VAL A 1 320 ? 14.726 4.053 0.558 1.00 98.44 320 VAL A CA 1
ATOM 2512 C C . VAL A 1 320 ? 13.734 5.167 0.880 1.00 98.44 320 VAL A C 1
ATOM 2514 O O . VAL A 1 320 ? 12.808 4.954 1.662 1.00 98.44 320 VAL A O 1
ATOM 2517 N N . LEU A 1 321 ? 13.922 6.347 0.297 1.00 98.19 321 LEU A N 1
ATOM 2518 C CA . LEU A 1 321 ? 13.014 7.485 0.427 1.00 98.19 321 LEU A CA 1
ATOM 2519 C C . LEU A 1 321 ? 12.374 7.767 -0.932 1.00 98.19 321 LEU A C 1
ATOM 2521 O O . LEU A 1 321 ? 13.095 7.979 -1.905 1.00 98.19 321 LEU A O 1
ATOM 2525 N N . ALA A 1 322 ? 11.043 7.760 -0.982 1.00 97.88 322 ALA A N 1
ATOM 2526 C CA . ALA A 1 322 ? 10.269 8.116 -2.166 1.00 97.88 322 ALA A CA 1
ATOM 2527 C C . ALA A 1 322 ? 10.240 9.642 -2.388 1.00 97.88 322 ALA A C 1
ATOM 2529 O O . ALA A 1 322 ? 10.973 10.380 -1.730 1.00 97.88 322 ALA A O 1
ATOM 2530 N N . ASN A 1 323 ? 9.436 10.136 -3.332 1.00 91.31 323 ASN A N 1
ATOM 2531 C CA . ASN A 1 323 ? 9.491 11.543 -3.723 1.00 91.31 323 ASN A CA 1
ATOM 2532 C C . ASN A 1 323 ? 9.006 12.467 -2.603 1.00 91.31 323 ASN A C 1
ATOM 2534 O O . ASN A 1 323 ? 8.098 12.132 -1.839 1.00 91.31 323 ASN A O 1
ATOM 2538 N N . ARG A 1 324 ? 9.568 13.682 -2.555 1.00 90.75 324 ARG A N 1
ATOM 2539 C CA . ARG A 1 324 ? 9.115 14.760 -1.652 1.00 90.75 324 ARG A CA 1
ATOM 2540 C C . ARG A 1 324 ? 9.167 14.394 -0.163 1.00 90.75 324 ARG A C 1
ATOM 2542 O O . ARG A 1 324 ? 8.484 15.002 0.662 1.00 90.75 324 ARG A O 1
ATOM 2549 N N . VAL A 1 325 ? 10.002 13.422 0.206 1.00 93.88 325 VAL A N 1
ATOM 2550 C CA . VAL A 1 325 ? 10.210 13.045 1.605 1.00 93.88 325 VAL A CA 1
ATOM 2551 C C . VAL A 1 325 ? 11.082 14.083 2.307 1.00 93.88 325 VAL A C 1
ATOM 2553 O O . VAL A 1 325 ? 12.128 14.500 1.803 1.00 93.88 325 VAL A O 1
ATOM 2556 N N . GLN A 1 326 ? 10.673 14.476 3.513 1.00 89.81 326 GLN A N 1
ATOM 2557 C CA . GLN A 1 326 ? 11.422 15.404 4.355 1.00 89.81 326 GLN A CA 1
ATOM 2558 C C . GLN A 1 326 ? 11.966 14.691 5.588 1.00 89.81 326 GLN A C 1
ATOM 2560 O O . GLN A 1 326 ? 11.221 14.296 6.484 1.00 89.81 326 GLN A O 1
ATOM 2565 N N . ILE A 1 327 ? 13.284 14.583 5.678 1.00 96.50 327 ILE A N 1
ATOM 2566 C CA . ILE A 1 327 ? 13.989 14.103 6.863 1.00 96.50 327 ILE A CA 1
ATOM 2567 C C . ILE A 1 327 ? 14.469 15.325 7.637 1.00 96.50 327 ILE A C 1
ATOM 2569 O O . ILE A 1 327 ? 15.318 16.072 7.165 1.00 96.50 327 ILE A O 1
ATOM 2573 N N . GLN A 1 328 ? 13.923 15.579 8.821 1.00 89.69 328 GLN A N 1
ATOM 2574 C CA . GLN A 1 328 ? 14.302 16.753 9.605 1.00 89.69 328 GLN A CA 1
ATOM 2575 C C . GLN A 1 328 ? 15.624 16.544 10.367 1.00 89.69 328 GLN A C 1
ATOM 2577 O O . GLN A 1 328 ? 16.223 15.470 10.376 1.00 89.69 328 GLN A O 1
ATOM 2582 N N . ALA A 1 329 ? 16.105 17.608 11.015 1.00 87.56 329 ALA A N 1
ATOM 2583 C CA . ALA A 1 329 ? 17.407 17.614 11.673 1.00 87.56 329 ALA A CA 1
ATOM 2584 C C . ALA A 1 329 ? 17.561 16.501 12.728 1.00 87.56 329 ALA A C 1
ATOM 2586 O O . ALA A 1 329 ? 16.674 16.274 13.555 1.00 87.56 329 ALA A O 1
ATOM 2587 N N . ASN A 1 330 ? 18.733 15.863 12.736 1.00 92.38 330 ASN A N 1
ATOM 2588 C CA . ASN A 1 330 ? 19.104 14.753 13.623 1.00 92.38 330 ASN A CA 1
ATOM 2589 C C . ASN A 1 330 ? 18.203 13.504 13.533 1.00 92.38 330 ASN A C 1
ATOM 2591 O O . ASN A 1 330 ? 18.256 12.667 14.433 1.00 92.38 330 ASN A O 1
ATOM 2595 N N . ALA A 1 331 ? 17.347 13.382 12.517 1.00 95.50 331 ALA A N 1
ATOM 2596 C CA . ALA A 1 331 ? 16.569 12.167 12.303 1.00 95.50 331 ALA A CA 1
ATOM 2597 C C . ALA A 1 331 ? 17.441 11.048 11.706 1.00 95.50 331 ALA A C 1
ATOM 2599 O O . ALA A 1 331 ? 18.437 11.318 11.029 1.00 95.50 331 ALA A O 1
ATOM 2600 N N . ALA A 1 332 ? 17.064 9.792 11.939 1.00 97.69 332 ALA A N 1
ATOM 2601 C CA . ALA A 1 332 ? 17.775 8.621 11.438 1.00 97.69 332 ALA A CA 1
ATOM 2602 C C . ALA A 1 332 ? 16.819 7.604 10.803 1.00 97.69 332 ALA A C 1
ATOM 2604 O O . ALA A 1 332 ? 15.801 7.248 11.396 1.00 97.69 332 ALA A O 1
ATOM 2605 N N . VAL A 1 333 ? 17.167 7.101 9.620 1.00 98.12 333 VAL A N 1
ATOM 2606 C CA . VAL A 1 333 ? 16.423 6.051 8.909 1.00 98.12 333 VAL A CA 1
ATOM 2607 C C . VAL A 1 333 ? 17.384 4.916 8.569 1.00 98.12 333 VAL A C 1
ATOM 2609 O O . VAL A 1 333 ? 18.423 5.134 7.940 1.00 98.12 333 VAL A O 1
ATOM 2612 N N . PHE A 1 334 ? 17.054 3.712 9.034 1.00 97.00 334 PHE A N 1
ATOM 2613 C CA . PHE A 1 334 ? 17.954 2.558 9.009 1.00 97.00 334 PHE A CA 1
ATOM 2614 C C . PHE A 1 334 ? 17.608 1.518 7.934 1.00 97.00 334 PHE A C 1
ATOM 2616 O O . PHE A 1 334 ? 16.690 1.682 7.133 1.00 97.00 334 PHE A O 1
ATOM 2623 N N . GLU A 1 335 ? 18.393 0.441 7.902 1.00 92.38 335 GLU A N 1
ATOM 2624 C CA . GLU A 1 335 ? 18.485 -0.450 6.752 1.00 92.38 335 GLU A CA 1
ATOM 2625 C C . GLU A 1 335 ? 17.177 -1.171 6.424 1.00 92.38 335 GLU A C 1
ATOM 2627 O O . GLU A 1 335 ? 16.511 -1.732 7.292 1.00 92.38 335 GLU A O 1
ATOM 2632 N N . GLY A 1 336 ? 16.811 -1.166 5.142 1.00 88.50 336 GLY A N 1
ATOM 2633 C CA . GLY A 1 336 ? 15.579 -1.778 4.655 1.00 88.50 336 GLY A CA 1
ATOM 2634 C C . GLY A 1 336 ? 14.318 -0.997 5.023 1.00 88.50 336 GLY A C 1
ATOM 2635 O O . GLY A 1 336 ? 13.228 -1.424 4.648 1.00 88.50 336 GLY A O 1
ATOM 2636 N N . ALA A 1 337 ? 14.436 0.127 5.738 1.00 95.81 337 ALA A N 1
ATOM 2637 C CA . ALA A 1 337 ? 13.308 1.017 5.939 1.00 95.81 337 ALA A CA 1
ATOM 2638 C C . ALA A 1 337 ? 12.956 1.737 4.633 1.00 95.81 337 ALA A C 1
ATOM 2640 O O . ALA A 1 337 ? 13.840 2.135 3.868 1.00 95.81 337 ALA A O 1
ATOM 2641 N N . VAL A 1 338 ? 11.657 1.907 4.400 1.00 97.44 338 VAL A N 1
ATOM 2642 C CA . VAL A 1 338 ? 11.124 2.565 3.205 1.00 97.44 338 VAL A CA 1
ATOM 2643 C C . VAL A 1 338 ? 10.146 3.645 3.622 1.00 97.44 338 VAL A C 1
ATOM 2645 O O . VAL A 1 338 ? 9.214 3.361 4.370 1.00 97.44 338 VAL A O 1
ATOM 2648 N N . VAL A 1 339 ? 10.350 4.865 3.138 1.00 97.38 339 VAL A N 1
ATOM 2649 C CA . VAL A 1 339 ? 9.490 6.016 3.417 1.00 97.38 339 VAL A CA 1
ATOM 2650 C C . VAL A 1 339 ? 8.780 6.421 2.131 1.00 97.38 339 VAL A C 1
ATOM 2652 O O . VAL A 1 339 ? 9.439 6.776 1.160 1.00 97.38 339 VAL A O 1
ATOM 2655 N N . GLY A 1 340 ? 7.452 6.307 2.120 1.00 95.38 340 GLY A N 1
ATOM 2656 C CA . GLY A 1 340 ? 6.590 6.644 0.990 1.00 95.38 340 GLY A CA 1
ATOM 2657 C C . GLY A 1 340 ? 6.497 8.147 0.739 1.00 95.38 340 GLY A C 1
ATOM 2658 O O . GLY A 1 340 ? 6.968 8.951 1.545 1.00 95.38 340 GLY A O 1
ATOM 2659 N N . ASP A 1 341 ? 5.891 8.509 -0.390 1.00 88.69 341 ASP A N 1
ATOM 2660 C CA . ASP A 1 341 ? 5.883 9.883 -0.896 1.00 88.69 341 ASP A CA 1
ATOM 2661 C C . ASP A 1 341 ? 5.313 10.888 0.107 1.00 88.69 341 ASP A C 1
ATOM 2663 O O . ASP A 1 341 ? 4.504 10.539 0.970 1.00 88.69 341 ASP A O 1
ATOM 2667 N N . ASP A 1 342 ? 5.760 12.142 0.013 1.00 87.50 342 ASP A N 1
ATOM 2668 C CA . ASP A 1 342 ? 5.217 13.272 0.786 1.00 87.50 342 ASP A CA 1
ATOM 2669 C C . ASP A 1 342 ? 5.234 13.070 2.316 1.00 87.50 342 ASP A C 1
ATOM 2671 O O . ASP A 1 342 ? 4.484 13.702 3.068 1.00 87.50 342 ASP A O 1
ATOM 2675 N N . SER A 1 343 ? 6.092 12.174 2.805 1.00 90.56 343 SER A N 1
ATOM 2676 C CA . SER A 1 343 ? 6.192 11.862 4.228 1.00 90.56 343 SER A CA 1
ATOM 2677 C C . SER A 1 343 ? 7.267 12.691 4.925 1.00 90.56 343 SER A C 1
ATOM 2679 O O . SER A 1 343 ? 8.298 13.043 4.354 1.00 90.56 343 SER A O 1
ATOM 2681 N N . ILE A 1 344 ? 7.045 12.982 6.205 1.00 87.56 344 ILE A N 1
ATOM 2682 C CA . ILE A 1 344 ? 7.929 13.804 7.031 1.00 87.56 344 ILE A CA 1
ATOM 2683 C C . ILE A 1 344 ? 8.415 12.987 8.222 1.00 87.56 344 ILE A C 1
ATOM 2685 O O . ILE A 1 344 ? 7.615 12.541 9.045 1.00 87.56 344 ILE A O 1
ATOM 2689 N N . ILE A 1 345 ? 9.731 12.851 8.360 1.00 94.25 345 ILE A N 1
ATOM 2690 C CA . ILE A 1 345 ? 10.370 12.316 9.559 1.00 94.25 345 ILE A CA 1
ATOM 2691 C C . ILE A 1 345 ? 10.817 13.484 10.433 1.00 94.25 345 ILE A C 1
ATOM 2693 O O . ILE A 1 345 ? 11.733 14.224 10.075 1.00 94.25 345 ILE A O 1
ATOM 2697 N N . GLY A 1 346 ? 10.139 13.669 11.567 1.00 77.69 346 GLY A N 1
ATOM 2698 C CA . GLY A 1 346 ? 10.373 14.771 12.494 1.00 77.69 346 GLY A CA 1
ATOM 2699 C C . GLY A 1 346 ? 11.786 14.793 13.081 1.00 77.69 346 GLY A C 1
ATOM 2700 O O . GLY A 1 346 ? 12.511 13.800 13.050 1.00 77.69 346 GLY A O 1
ATOM 2701 N N . GLN A 1 347 ? 12.187 15.939 13.640 1.00 84.69 347 GLN A N 1
ATOM 2702 C CA . GLN A 1 347 ? 13.510 16.100 14.261 1.00 84.69 347 GLN A CA 1
ATOM 2703 C C . GLN A 1 347 ? 13.778 14.990 15.283 1.00 84.69 347 GLN A C 1
ATOM 2705 O O . GLN A 1 347 ? 12.899 14.670 16.077 1.00 84.69 347 GLN A O 1
ATOM 2710 N N . HIS A 1 348 ? 14.984 14.426 15.312 1.00 84.62 348 HIS A N 1
ATOM 2711 C CA . HIS A 1 348 ? 15.320 13.295 16.199 1.00 84.62 348 HIS A CA 1
ATOM 2712 C C . HIS A 1 348 ? 14.441 12.040 16.024 1.00 84.62 348 HIS A C 1
ATOM 2714 O O . HIS A 1 348 ? 14.498 11.140 16.859 1.00 84.62 348 HIS A O 1
ATOM 2720 N N . GLY A 1 349 ? 13.618 11.967 14.975 1.00 88.19 349 GLY A N 1
ATOM 2721 C CA . GLY A 1 349 ? 12.833 10.784 14.660 1.00 88.19 349 GLY A CA 1
ATOM 2722 C C . GLY A 1 349 ? 13.740 9.640 14.219 1.00 88.19 349 GLY A C 1
ATOM 2723 O O . GLY A 1 349 ? 14.693 9.850 13.471 1.00 88.19 349 GLY A O 1
ATOM 2724 N N . ILE A 1 350 ? 13.453 8.429 14.682 1.00 92.50 350 ILE A N 1
ATOM 2725 C CA . ILE A 1 350 ? 14.218 7.227 14.360 1.00 92.50 350 ILE A CA 1
ATOM 2726 C C . ILE A 1 350 ? 13.294 6.214 13.699 1.00 92.50 350 ILE A C 1
ATOM 2728 O O . ILE A 1 350 ? 12.376 5.705 14.334 1.00 92.50 350 ILE A O 1
ATOM 2732 N N . VAL A 1 351 ? 13.581 5.854 12.454 1.00 93.94 351 VAL A N 1
ATOM 2733 C CA . VAL A 1 351 ? 12.903 4.769 11.741 1.00 93.94 351 VAL A CA 1
ATOM 2734 C C . VAL A 1 351 ? 13.802 3.539 11.774 1.00 93.94 351 VAL A C 1
ATOM 2736 O O . VAL A 1 351 ? 14.905 3.541 11.222 1.00 93.94 351 VAL A O 1
ATOM 2739 N N . LYS A 1 352 ? 13.354 2.496 12.474 1.00 91.19 352 LYS A N 1
ATOM 2740 C CA . LYS A 1 352 ? 14.107 1.252 12.660 1.00 91.19 352 LYS A CA 1
ATOM 2741 C C . LYS A 1 352 ? 14.214 0.447 11.356 1.00 91.19 352 LYS A C 1
ATOM 2743 O O . LYS A 1 352 ? 13.437 0.673 10.427 1.00 91.19 352 LYS A O 1
ATOM 2748 N N . PRO A 1 353 ? 15.162 -0.506 11.283 1.00 92.50 353 PRO A N 1
ATOM 2749 C CA . PRO A 1 353 ? 15.326 -1.357 10.112 1.00 92.50 353 PRO A CA 1
ATOM 2750 C C . PRO A 1 353 ? 14.030 -2.039 9.667 1.00 92.50 353 PRO A C 1
ATOM 2752 O O . PRO A 1 353 ? 13.171 -2.350 10.492 1.00 92.50 353 PRO A O 1
ATOM 2755 N N . SER A 1 354 ? 13.906 -2.289 8.362 1.00 86.50 354 SER A N 1
ATOM 2756 C CA . SER A 1 354 ? 12.767 -2.985 7.733 1.00 86.50 354 SER A CA 1
ATOM 2757 C C . SER A 1 354 ? 11.381 -2.380 8.022 1.00 86.50 354 SER A C 1
ATOM 2759 O O . SER A 1 354 ? 10.355 -3.030 7.819 1.00 86.50 354 SER A O 1
ATOM 2761 N N . THR A 1 355 ? 11.331 -1.130 8.490 1.00 86.44 355 THR A N 1
ATOM 2762 C CA . THR A 1 355 ? 10.085 -0.414 8.776 1.00 86.44 355 THR A CA 1
ATOM 2763 C C . THR A 1 355 ? 9.595 0.310 7.529 1.00 86.44 355 THR A C 1
ATOM 2765 O O . THR A 1 355 ? 10.333 1.080 6.919 1.00 86.44 355 THR A O 1
ATOM 2768 N N . LYS A 1 356 ? 8.334 0.097 7.158 1.00 90.69 356 LYS A N 1
ATOM 2769 C CA . LYS A 1 356 ? 7.713 0.754 6.006 1.00 90.69 356 LYS A CA 1
ATOM 2770 C C . LYS A 1 356 ? 6.785 1.869 6.474 1.00 90.69 356 LYS A C 1
ATOM 2772 O O . LYS A 1 356 ? 5.919 1.635 7.308 1.00 90.69 356 LYS A O 1
ATOM 2777 N N . ILE A 1 357 ? 6.942 3.062 5.930 1.00 90.06 357 ILE A N 1
ATOM 2778 C CA . ILE A 1 357 ? 6.083 4.218 6.177 1.00 90.06 357 ILE A CA 1
ATOM 2779 C C . ILE A 1 357 ? 5.345 4.494 4.872 1.00 90.06 357 ILE A C 1
ATOM 2781 O O . ILE A 1 357 ? 5.989 4.696 3.848 1.00 90.06 357 ILE A O 1
ATOM 2785 N N . TRP A 1 358 ? 4.013 4.437 4.885 1.00 90.31 358 TRP A N 1
ATOM 2786 C CA . TRP A 1 358 ? 3.199 4.706 3.696 1.00 90.31 358 TRP A CA 1
ATOM 2787 C C . TRP A 1 358 ? 3.315 6.171 3.255 1.00 90.31 358 TRP A C 1
ATOM 2789 O O . TRP A 1 358 ? 3.897 6.967 3.988 1.00 90.31 358 TRP A O 1
ATOM 2799 N N . PRO A 1 359 ? 2.799 6.543 2.075 1.00 85.38 359 PRO A N 1
ATOM 2800 C CA . PRO A 1 359 ? 2.764 7.940 1.666 1.00 85.38 359 PRO A CA 1
ATOM 2801 C C . PRO A 1 359 ? 1.954 8.830 2.622 1.00 85.38 359 PRO A C 1
ATOM 2803 O O . PRO A 1 359 ? 1.072 8.358 3.355 1.00 85.38 359 PRO A O 1
ATOM 2806 N N . TYR A 1 360 ? 2.262 10.126 2.599 1.00 82.12 360 TYR A N 1
ATOM 2807 C CA . TYR A 1 360 ? 1.576 11.192 3.333 1.00 82.12 360 TYR A CA 1
ATOM 2808 C C . TYR A 1 360 ? 1.606 11.037 4.865 1.00 82.12 360 TYR A C 1
ATOM 2810 O O . TYR A 1 360 ? 0.661 11.416 5.564 1.00 82.12 360 TYR A O 1
ATOM 2818 N N . LYS A 1 361 ? 2.679 10.463 5.430 1.00 84.06 361 LYS A N 1
ATOM 2819 C CA . LYS A 1 361 ? 2.805 10.226 6.882 1.00 84.06 361 LYS A CA 1
ATOM 2820 C C . LYS A 1 361 ? 3.694 11.253 7.560 1.00 84.06 361 LYS A C 1
ATOM 2822 O O . LYS A 1 361 ? 4.669 11.732 6.993 1.00 84.06 361 LYS A O 1
ATOM 2827 N N . ARG A 1 362 ? 3.408 11.546 8.831 1.00 81.88 362 ARG A N 1
ATOM 2828 C CA . ARG A 1 362 ? 4.252 12.406 9.663 1.00 81.88 362 ARG A CA 1
ATOM 2829 C C . ARG A 1 362 ? 4.688 11.663 10.919 1.00 81.88 362 ARG A C 1
ATOM 2831 O O . ARG A 1 362 ? 3.882 11.382 11.797 1.00 81.88 362 ARG A O 1
ATOM 2838 N N . VAL A 1 363 ? 5.983 11.391 11.025 1.00 82.19 363 VAL A N 1
ATOM 2839 C CA . VAL A 1 363 ? 6.603 10.901 12.258 1.00 82.19 363 VAL A CA 1
ATOM 2840 C C . VAL A 1 363 ? 6.929 12.100 13.134 1.00 82.19 363 VAL A C 1
ATOM 2842 O O . VAL A 1 363 ? 7.582 13.044 12.688 1.00 82.19 363 VAL A O 1
ATOM 2845 N N . GLU A 1 364 ? 6.463 12.084 14.377 1.00 70.00 364 GLU A N 1
ATOM 2846 C CA . GLU A 1 364 ? 6.666 13.208 15.284 1.00 70.00 364 GLU A CA 1
ATOM 2847 C C . GLU A 1 364 ? 8.118 13.346 15.739 1.00 70.00 364 GLU A C 1
ATOM 2849 O O . GLU A 1 364 ? 8.927 12.415 15.676 1.00 70.00 364 GLU A O 1
ATOM 2854 N N . LYS A 1 365 ? 8.442 14.535 16.248 1.00 73.56 365 LYS A N 1
ATOM 2855 C CA . LYS A 1 365 ? 9.750 14.825 16.828 1.00 73.56 365 LYS A CA 1
ATOM 2856 C C . LYS A 1 365 ? 10.083 13.821 17.940 1.00 73.56 365 LYS A C 1
ATOM 2858 O O . LYS A 1 365 ? 9.275 13.590 18.831 1.00 73.56 365 LYS A O 1
ATOM 2863 N N . GLY A 1 366 ? 11.285 13.249 17.890 1.00 67.12 366 GLY A N 1
ATOM 2864 C CA . GLY A 1 366 ? 11.801 12.304 18.887 1.00 67.12 366 GLY A CA 1
ATOM 2865 C C . GLY A 1 366 ? 11.155 10.915 18.870 1.00 67.12 366 GLY A C 1
ATOM 2866 O O . GLY A 1 366 ? 11.492 10.088 19.712 1.00 67.12 366 GLY A O 1
ATOM 2867 N N . SER A 1 367 ? 10.242 10.639 17.934 1.00 69.88 367 SER A N 1
ATOM 2868 C CA . SER A 1 367 ? 9.563 9.344 17.862 1.00 69.88 367 SER A CA 1
ATOM 2869 C C . SER A 1 367 ? 10.483 8.240 17.353 1.00 69.88 367 SER A C 1
ATOM 2871 O O . SER A 1 367 ? 11.247 8.441 16.411 1.00 69.88 367 SER A O 1
ATOM 2873 N N . ILE A 1 368 ? 10.352 7.043 17.925 1.00 77.56 368 ILE A N 1
ATOM 2874 C CA . ILE A 1 368 ? 10.998 5.829 17.421 1.00 77.56 368 ILE A CA 1
ATOM 2875 C C . ILE A 1 368 ? 9.929 4.957 16.767 1.00 77.56 368 ILE A C 1
ATOM 2877 O O . ILE A 1 368 ? 9.052 4.426 17.442 1.00 77.56 368 ILE A O 1
ATOM 2881 N N . VAL A 1 369 ? 10.018 4.789 15.453 1.00 69.69 369 VAL A N 1
ATOM 2882 C CA . VAL A 1 369 ? 9.119 3.946 14.667 1.00 69.69 369 VAL A CA 1
ATOM 2883 C C . VAL A 1 369 ? 9.775 2.585 14.474 1.00 69.69 369 VAL A C 1
ATOM 2885 O O . VAL A 1 369 ? 10.819 2.476 13.834 1.00 69.69 369 VAL A O 1
ATOM 2888 N N . ASN A 1 370 ? 9.175 1.549 15.057 1.00 65.69 370 ASN A N 1
ATOM 2889 C CA . ASN A 1 370 ? 9.628 0.155 14.980 1.00 65.69 370 ASN A CA 1
ATOM 2890 C C . ASN A 1 370 ? 8.631 -0.779 14.277 1.00 65.69 370 ASN A C 1
ATOM 2892 O O . ASN A 1 370 ? 8.900 -1.968 14.129 1.00 65.69 370 ASN A O 1
ATOM 2896 N N . THR A 1 371 ? 7.480 -0.250 13.874 1.00 55.06 371 THR A N 1
ATOM 2897 C CA . THR A 1 371 ? 6.404 -0.971 13.196 1.00 55.06 371 THR A CA 1
ATOM 2898 C C . THR A 1 371 ? 5.976 -0.181 11.969 1.00 55.06 371 THR A C 1
ATOM 2900 O O . THR A 1 371 ? 6.059 1.047 11.946 1.00 55.06 371 THR A O 1
ATOM 2903 N N . SER A 1 372 ? 5.579 -0.890 10.913 1.00 58.78 372 SER A N 1
ATOM 2904 C CA . SER A 1 372 ? 5.229 -0.255 9.643 1.00 58.78 372 SER A CA 1
ATOM 2905 C C . SER A 1 372 ? 3.987 0.638 9.790 1.00 58.78 372 SER A C 1
ATOM 2907 O O . SER A 1 372 ? 2.947 0.179 10.259 1.00 58.78 372 SER A O 1
ATOM 2909 N N . LEU A 1 373 ? 4.087 1.903 9.374 1.00 51.44 373 LEU A N 1
ATOM 2910 C CA . LEU A 1 373 ? 3.022 2.905 9.454 1.00 51.44 373 LEU A CA 1
ATOM 2911 C C . LEU A 1 373 ? 2.147 2.850 8.200 1.00 51.44 373 LEU A C 1
ATOM 2913 O O . LEU A 1 373 ? 2.429 3.521 7.209 1.00 51.44 373 LEU A O 1
ATOM 2917 N N . ILE A 1 374 ? 1.090 2.041 8.263 1.00 46.59 374 ILE A N 1
ATOM 2918 C CA . ILE A 1 374 ? 0.109 1.857 7.181 1.00 46.59 374 ILE A CA 1
ATOM 2919 C C . ILE A 1 374 ? -1.065 2.848 7.335 1.00 46.59 374 ILE A C 1
ATOM 2921 O O . ILE A 1 374 ? -1.512 3.450 6.360 1.00 46.59 374 ILE A O 1
ATOM 2925 N N . TRP A 1 375 ? -1.523 3.088 8.570 1.00 36.88 375 TRP A N 1
ATOM 2926 C CA . TRP A 1 375 ? -2.777 3.791 8.890 1.00 36.88 375 TRP A CA 1
ATOM 2927 C C . TRP A 1 375 ? -2.561 5.182 9.501 1.00 36.88 375 TRP A C 1
ATOM 2929 O O . TRP A 1 375 ? -1.624 5.366 10.273 1.00 36.88 375 TRP A O 1
ATOM 2939 N N . GLY A 1 376 ? -3.446 6.141 9.180 1.00 37.75 376 GLY A N 1
ATOM 2940 C CA . GLY A 1 376 ? -3.473 7.491 9.772 1.00 37.75 376 GLY A CA 1
ATOM 2941 C C . GLY A 1 376 ? -2.229 8.341 9.481 1.00 37.75 376 GLY A C 1
ATOM 2942 O O . GLY A 1 376 ? -1.252 7.855 8.925 1.00 37.75 376 GLY A O 1
ATOM 2943 N N . THR A 1 377 ? -2.242 9.632 9.811 1.00 37.88 377 THR A N 1
ATOM 2944 C CA . THR A 1 377 ? -1.037 10.494 9.831 1.00 37.88 377 THR A CA 1
ATOM 2945 C C . THR A 1 377 ? -0.229 10.328 11.127 1.00 37.88 377 THR A C 1
ATOM 2947 O O . THR A 1 377 ? 0.876 10.857 11.222 1.00 37.88 377 THR A O 1
ATOM 2950 N N . ARG A 1 378 ? -0.764 9.565 12.095 1.00 34.91 378 ARG A N 1
ATOM 2951 C CA . ARG A 1 378 ? -0.178 9.167 13.384 1.00 34.91 378 ARG A CA 1
ATOM 2952 C C . ARG A 1 378 ? -0.621 7.743 13.751 1.00 34.91 378 ARG A C 1
ATOM 2954 O O . ARG A 1 378 ? -1.659 7.274 13.293 1.00 34.91 378 ARG A O 1
ATOM 2961 N N . ASN A 1 379 ? 0.188 7.080 14.575 1.00 36.31 379 ASN A N 1
ATOM 2962 C CA . ASN A 1 379 ? 0.028 5.695 15.020 1.00 36.31 379 ASN A CA 1
ATOM 2963 C C . ASN A 1 379 ? -1.287 5.483 15.799 1.00 36.31 379 ASN A C 1
ATOM 2965 O O . ASN A 1 379 ? -1.475 6.157 16.808 1.00 36.31 379 ASN A O 1
ATOM 2969 N N . ASN A 1 380 ? -2.134 4.521 15.402 1.00 40.09 380 ASN A N 1
ATOM 2970 C CA . ASN A 1 380 ? -2.896 3.744 16.385 1.00 40.09 380 ASN A CA 1
ATOM 2971 C C . ASN A 1 380 ? -3.402 2.369 15.906 1.00 40.09 380 ASN A C 1
ATOM 2973 O O . ASN A 1 380 ? -3.524 2.092 14.715 1.00 40.09 380 ASN A O 1
ATOM 2977 N N . ARG A 1 381 ? -3.631 1.539 16.933 1.00 48.25 381 ARG A N 1
ATOM 2978 C CA . ARG A 1 381 ? -4.081 0.137 17.060 1.00 48.25 381 ARG A CA 1
ATOM 2979 C C . ARG A 1 381 ? -5.221 -0.346 16.141 1.00 48.25 381 ARG A C 1
ATOM 2981 O O . ARG A 1 381 ? -5.900 0.435 15.490 1.00 48.25 381 ARG A O 1
ATOM 2988 N N . ILE A 1 382 ? -5.445 -1.672 16.193 1.00 54.25 382 ILE A N 1
ATOM 2989 C CA . ILE A 1 382 ? -6.709 -2.360 15.846 1.00 54.25 382 ILE A CA 1
ATOM 2990 C C . ILE A 1 382 ? -7.888 -1.463 16.233 1.00 54.25 382 ILE A C 1
ATOM 2992 O O . ILE A 1 382 ? -7.961 -1.026 17.384 1.00 54.25 382 ILE A O 1
ATOM 2996 N N . LEU A 1 383 ? -8.777 -1.190 15.280 1.00 73.62 383 LEU A N 1
ATOM 2997 C CA . LEU A 1 383 ? -9.850 -0.225 15.469 1.00 73.62 383 LEU A CA 1
ATOM 2998 C C . LEU A 1 383 ? -10.929 -0.762 16.417 1.00 73.62 383 LEU A C 1
ATOM 3000 O O . LEU A 1 383 ? -11.365 -0.045 17.317 1.00 73.62 383 LEU A O 1
ATOM 3004 N N . PHE A 1 384 ? -11.341 -2.019 16.237 1.00 81.06 384 PHE A N 1
ATOM 3005 C CA . PHE A 1 384 ? -12.264 -2.701 17.141 1.00 81.06 384 PHE A CA 1
ATOM 3006 C C . PHE A 1 384 ? -11.503 -3.419 18.260 1.00 81.06 384 PHE A C 1
ATOM 3008 O O . PHE A 1 384 ? -10.879 -4.466 18.075 1.00 81.06 384 PHE A O 1
ATOM 3015 N N . GLY A 1 385 ? -11.577 -2.852 19.462 1.00 76.88 385 GLY A N 1
ATOM 3016 C CA . GLY A 1 385 ? -11.081 -3.469 20.685 1.00 76.88 385 GLY A CA 1
ATOM 3017 C C . GLY A 1 385 ? -12.035 -4.530 21.242 1.00 76.88 385 GLY A C 1
ATOM 3018 O O . GLY A 1 385 ? -12.838 -5.133 20.536 1.00 76.88 385 GLY A O 1
ATOM 3019 N N . ASN A 1 386 ? -11.955 -4.768 22.551 1.00 70.88 386 ASN A N 1
ATOM 3020 C CA . ASN A 1 386 ? -12.870 -5.679 23.255 1.00 70.88 386 ASN A CA 1
ATOM 3021 C C . ASN A 1 386 ? -14.209 -5.027 23.637 1.00 70.88 386 ASN A C 1
ATOM 3023 O O . ASN A 1 386 ? -15.083 -5.716 24.142 1.00 70.88 386 ASN A O 1
ATOM 3027 N N . GLN A 1 387 ? -14.347 -3.710 23.468 1.00 72.25 387 GLN A N 1
ATOM 3028 C CA . GLN A 1 387 ? -15.540 -2.941 23.855 1.00 72.25 387 GLN A CA 1
ATOM 3029 C C . GLN A 1 387 ? -16.130 -2.154 22.670 1.00 72.25 387 GLN A C 1
ATOM 3031 O O . GLN A 1 387 ? -16.940 -1.245 22.858 1.00 72.25 387 GLN A O 1
ATOM 3036 N N . GLY A 1 388 ? -15.719 -2.503 21.447 1.00 86.69 388 GLY A N 1
ATOM 3037 C CA . GLY A 1 388 ? -15.973 -1.732 20.236 1.00 86.69 388 GLY A CA 1
ATOM 3038 C C . GLY A 1 388 ? -14.831 -0.768 19.917 1.00 86.69 388 GLY A C 1
ATOM 3039 O O . GLY A 1 388 ? -13.665 -1.073 20.174 1.00 86.69 388 GLY A O 1
ATOM 3040 N N . VAL A 1 389 ? -15.162 0.380 19.328 1.00 90.81 389 VAL A N 1
ATOM 3041 C CA . VAL A 1 389 ? -14.178 1.384 18.900 1.00 90.81 389 VAL A CA 1
ATOM 3042 C C . VAL A 1 389 ? -13.971 2.395 20.017 1.00 90.81 389 VAL A C 1
ATOM 3044 O O . VAL A 1 389 ? -14.891 3.147 20.332 1.00 90.81 389 VAL A O 1
ATOM 3047 N N . THR A 1 390 ? -12.777 2.419 20.606 1.00 88.06 390 THR A N 1
ATOM 3048 C CA . THR A 1 390 ? -12.445 3.264 21.762 1.00 88.06 390 THR A CA 1
ATOM 3049 C C . THR A 1 390 ? -11.222 4.120 21.466 1.00 88.06 390 THR A C 1
ATOM 3051 O O . THR A 1 390 ? -10.247 3.620 20.911 1.00 88.06 390 THR A O 1
ATOM 3054 N N . GLY A 1 391 ? -11.251 5.379 21.895 1.00 83.00 391 GLY A N 1
ATOM 3055 C CA . GLY A 1 391 ? -10.087 6.261 21.857 1.00 83.00 391 GLY A CA 1
ATOM 3056 C C . GLY A 1 391 ? -10.367 7.632 22.461 1.00 83.00 391 GLY A C 1
ATOM 3057 O O . GLY A 1 391 ? -11.496 7.927 22.871 1.00 83.00 391 GLY A O 1
ATOM 3058 N N . GLU A 1 392 ? -9.331 8.462 22.503 1.00 81.38 392 GLU A N 1
ATOM 3059 C CA . GLU A 1 392 ? -9.405 9.829 23.021 1.00 81.38 392 GLU A CA 1
ATOM 3060 C C . GLU A 1 392 ? -10.253 10.709 22.094 1.00 81.38 392 GLU A C 1
ATOM 3062 O O . GLU A 1 392 ? -10.011 10.802 20.885 1.00 81.38 392 GLU A O 1
ATOM 3067 N N . ALA A 1 393 ? -11.276 11.359 22.642 1.00 81.06 393 ALA A N 1
ATOM 3068 C CA . ALA A 1 393 ? -12.175 12.189 21.859 1.00 81.06 393 ALA A CA 1
ATOM 3069 C C . ALA A 1 393 ? -11.475 13.450 21.341 1.00 81.06 393 ALA A C 1
ATOM 3071 O O . ALA A 1 393 ? -10.686 14.065 22.048 1.00 81.06 393 ALA A O 1
ATOM 3072 N N . ASN A 1 394 ? -11.789 13.858 20.108 1.00 73.19 394 ASN A N 1
ATOM 3073 C CA . ASN A 1 394 ? -11.148 14.968 19.380 1.00 73.19 394 ASN A CA 1
ATOM 3074 C C . ASN A 1 394 ? -9.654 14.795 19.052 1.00 73.19 394 ASN A C 1
ATOM 3076 O O . ASN A 1 394 ? -9.129 15.603 18.287 1.00 73.19 394 ASN A O 1
ATOM 3080 N N . THR A 1 395 ? -9.000 13.739 19.535 1.00 67.06 395 THR A N 1
ATOM 3081 C CA . THR A 1 395 ? -7.613 13.407 19.182 1.00 67.06 395 THR A CA 1
ATOM 3082 C C . THR A 1 395 ? -7.573 12.165 18.289 1.00 67.06 395 THR A C 1
ATOM 3084 O O . THR A 1 395 ? -7.137 12.233 17.141 1.00 67.06 395 THR A O 1
ATOM 3087 N N . GLU A 1 396 ? -8.078 11.038 18.788 1.00 69.38 396 GLU A N 1
ATOM 3088 C CA . GLU A 1 396 ? -8.121 9.753 18.077 1.00 69.38 396 GLU A CA 1
ATOM 3089 C C . GLU A 1 396 ? -9.500 9.518 17.448 1.00 69.38 396 GLU A C 1
ATOM 3091 O O . GLU A 1 396 ? -9.615 9.087 16.302 1.00 69.38 396 GLU A O 1
ATOM 3096 N N . ILE A 1 397 ? -10.557 9.855 18.193 1.00 84.12 397 ILE A N 1
ATOM 3097 C CA . ILE A 1 397 ? -11.954 9.738 17.781 1.00 84.12 397 ILE A CA 1
ATOM 3098 C C . ILE A 1 397 ? -12.480 11.134 17.440 1.00 84.12 397 ILE A C 1
ATOM 3100 O O . ILE A 1 397 ? -13.029 11.849 18.282 1.00 84.12 397 ILE A O 1
ATOM 3104 N N . THR A 1 398 ? -12.271 11.544 16.189 1.00 82.62 398 THR A N 1
ATOM 3105 C CA . THR A 1 398 ? -12.720 12.845 15.668 1.00 82.62 398 THR A CA 1
ATOM 3106 C C . THR A 1 398 ? -14.081 12.731 14.967 1.00 82.62 398 THR A C 1
ATOM 3108 O O . THR A 1 398 ? -14.428 11.654 14.476 1.00 82.62 398 THR A O 1
ATOM 3111 N N . PRO A 1 399 ? -14.866 13.822 14.856 1.00 87.69 399 PRO A N 1
ATOM 3112 C CA . PRO A 1 399 ? -16.114 13.812 14.087 1.00 87.69 399 PRO A CA 1
ATOM 3113 C C . PRO A 1 399 ? -15.933 13.340 12.636 1.00 87.69 399 PRO A C 1
ATOM 3115 O O . PRO A 1 399 ? -16.718 12.537 12.148 1.00 87.69 399 PRO A O 1
ATOM 3118 N N . ASP A 1 400 ? -14.862 13.772 11.969 1.00 75.38 400 ASP A N 1
ATOM 3119 C CA . ASP A 1 400 ? -14.516 13.350 10.606 1.00 75.38 400 ASP A CA 1
ATOM 3120 C C . ASP A 1 400 ? -14.243 11.835 10.515 1.00 75.38 400 ASP A C 1
ATOM 3122 O O . ASP A 1 400 ? -14.823 11.132 9.684 1.00 75.38 400 ASP A O 1
ATOM 3126 N N . PHE A 1 401 ? -13.437 11.300 11.438 1.00 85.06 401 PHE A N 1
ATOM 3127 C CA . PHE A 1 401 ? -13.214 9.859 11.550 1.00 85.06 401 PHE A CA 1
ATOM 3128 C C . PHE A 1 401 ? -14.527 9.091 11.761 1.00 85.06 401 PHE A C 1
ATOM 3130 O O . PHE A 1 401 ? -14.769 8.068 11.118 1.00 85.06 401 PHE A O 1
ATOM 3137 N N . ILE A 1 402 ? -15.402 9.609 12.622 1.00 95.69 402 ILE A N 1
ATOM 3138 C CA . ILE A 1 402 ? -16.673 8.975 12.964 1.00 95.69 402 ILE A CA 1
ATOM 3139 C C . ILE A 1 402 ? -17.689 9.028 11.822 1.00 95.69 402 ILE A C 1
ATOM 3141 O O . ILE A 1 402 ? -18.432 8.064 11.636 1.00 95.69 402 ILE A O 1
ATOM 3145 N N . ALA A 1 403 ? -17.684 10.080 11.004 1.00 94.81 403 ALA A N 1
ATOM 3146 C CA . ALA A 1 403 ? -18.475 10.123 9.778 1.00 94.81 403 ALA A CA 1
ATOM 3147 C C . ALA A 1 403 ? -18.033 9.034 8.787 1.00 94.81 403 ALA A C 1
ATOM 3149 O O . ALA A 1 403 ? -18.870 8.295 8.265 1.00 94.81 403 ALA A O 1
ATOM 3150 N N . ARG A 1 404 ? -16.721 8.849 8.584 1.00 88.50 404 ARG A N 1
ATOM 3151 C CA . ARG A 1 404 ? -16.207 7.746 7.753 1.00 88.50 404 ARG A CA 1
ATOM 3152 C C . ARG A 1 404 ? -16.545 6.372 8.333 1.00 88.50 404 ARG A C 1
ATOM 3154 O O . ARG A 1 404 ? -16.960 5.488 7.589 1.00 88.50 404 ARG A O 1
ATOM 3161 N N . LEU A 1 405 ? -16.428 6.189 9.650 1.00 95.44 405 LEU A N 1
ATOM 3162 C CA . LEU A 1 405 ? -16.818 4.943 10.319 1.00 95.44 405 LEU A CA 1
ATOM 3163 C C . LEU A 1 405 ? -18.319 4.654 10.147 1.00 95.44 405 LEU A C 1
ATOM 3165 O O . LEU A 1 405 ? -18.696 3.509 9.900 1.00 95.44 405 LEU A O 1
ATOM 3169 N N . GLY A 1 406 ? -19.165 5.686 10.207 1.00 96.81 406 GLY A N 1
ATOM 3170 C CA . GLY A 1 406 ? -20.590 5.592 9.886 1.00 96.81 406 GLY A CA 1
ATOM 3171 C C . GLY A 1 406 ? -20.836 5.141 8.447 1.00 96.81 406 GLY A C 1
ATOM 3172 O O . GLY A 1 406 ? -21.640 4.239 8.217 1.00 96.81 406 GLY A O 1
ATOM 3173 N N . ALA A 1 407 ? -20.093 5.686 7.480 1.00 95.44 407 ALA A N 1
ATOM 3174 C CA . ALA A 1 407 ? -20.181 5.265 6.082 1.00 95.44 407 ALA A CA 1
ATOM 3175 C C . ALA A 1 407 ? -19.684 3.821 5.865 1.00 95.44 407 ALA A C 1
ATOM 3177 O O . ALA A 1 407 ? -20.309 3.048 5.138 1.00 95.44 407 ALA A O 1
ATOM 3178 N N . ALA A 1 408 ? -18.604 3.408 6.531 1.00 92.38 408 ALA A N 1
ATOM 3179 C CA . ALA A 1 408 ? -18.118 2.027 6.491 1.00 92.38 408 ALA A CA 1
ATOM 3180 C C . ALA A 1 408 ? -19.163 1.047 7.049 1.00 92.38 408 ALA A C 1
ATOM 3182 O O . ALA A 1 408 ? -19.480 0.035 6.419 1.00 92.38 408 ALA A O 1
ATOM 3183 N N . TYR A 1 409 ? -19.751 1.381 8.202 1.00 97.31 409 TYR A N 1
ATOM 3184 C CA . TYR A 1 409 ? -20.807 0.586 8.823 1.00 97.31 409 TYR A CA 1
ATOM 3185 C C . TYR A 1 409 ? -22.058 0.505 7.934 1.00 97.31 409 TYR A C 1
ATOM 3187 O O . TYR A 1 409 ? -22.596 -0.580 7.722 1.00 97.31 409 TYR A O 1
ATOM 3195 N N . GLY A 1 410 ? -22.475 1.622 7.331 1.00 95.38 410 GLY A N 1
ATOM 3196 C CA . GLY A 1 410 ? -23.612 1.657 6.407 1.00 95.38 410 GLY A CA 1
ATOM 3197 C C . GLY A 1 410 ? -23.375 0.894 5.099 1.00 95.38 410 GLY A C 1
ATOM 3198 O O . GLY A 1 410 ? -24.290 0.275 4.557 1.00 95.38 410 GLY A O 1
ATOM 3199 N N . THR A 1 411 ? -22.127 0.854 4.630 1.00 93.56 411 THR A N 1
ATOM 3200 C CA . THR A 1 411 ? -21.714 0.069 3.456 1.00 93.56 411 THR A CA 1
ATOM 3201 C C . THR A 1 411 ? -21.742 -1.431 3.731 1.00 93.56 411 THR A C 1
ATOM 3203 O O . THR A 1 411 ? -22.152 -2.207 2.867 1.00 93.56 411 THR A O 1
ATOM 3206 N N . TRP A 1 412 ? -21.340 -1.844 4.936 1.00 94.94 412 TRP A N 1
ATOM 3207 C CA . TRP A 1 412 ? -21.450 -3.234 5.378 1.00 94.94 412 TRP A CA 1
ATOM 3208 C C . TRP A 1 412 ? -22.915 -3.695 5.477 1.00 94.94 412 TRP A C 1
ATOM 3210 O O . TRP A 1 412 ? -23.221 -4.853 5.188 1.00 94.94 412 TRP A O 1
ATOM 3220 N N . LEU A 1 413 ? -23.820 -2.785 5.839 1.00 92.31 413 LEU A N 1
ATOM 3221 C CA . LEU A 1 413 ? -25.263 -3.012 5.868 1.00 92.31 413 LEU A CA 1
ATOM 3222 C C . LEU A 1 413 ? -25.897 -2.959 4.467 1.00 92.31 413 LEU A C 1
ATOM 3224 O O . LEU A 1 413 ? -25.309 -2.498 3.487 1.00 92.31 413 LEU A O 1
ATOM 3228 N N . ASN A 1 414 ? -27.150 -3.402 4.364 1.00 83.94 414 ASN A N 1
ATOM 3229 C CA . ASN A 1 414 ? -27.934 -3.265 3.133 1.00 83.94 414 ASN A CA 1
ATOM 3230 C C . ASN A 1 414 ? -28.343 -1.793 2.890 1.00 83.94 414 ASN A C 1
ATOM 3232 O O . ASN A 1 414 ? -28.590 -1.081 3.862 1.00 83.94 414 ASN A O 1
ATOM 3236 N N . PRO A 1 415 ? -28.506 -1.336 1.628 1.00 70.06 415 PRO A N 1
ATOM 3237 C CA . PRO A 1 415 ? -28.795 0.071 1.296 1.00 70.06 415 PRO A CA 1
ATOM 3238 C C . PRO A 1 415 ? -30.111 0.635 1.850 1.00 70.06 415 PRO A C 1
ATOM 3240 O O . PRO A 1 415 ? -30.344 1.827 1.740 1.00 70.06 415 PRO A O 1
ATOM 3243 N N . GLN A 1 416 ? -30.984 -0.210 2.403 1.00 83.56 416 GLN A N 1
ATOM 3244 C CA . GLN A 1 416 ? -32.262 0.165 3.023 1.00 83.56 416 GLN A CA 1
ATOM 3245 C C . GLN A 1 416 ? -32.375 -0.347 4.464 1.00 83.56 416 GLN A C 1
ATOM 3247 O O . GLN A 1 416 ? -33.461 -0.373 5.043 1.00 83.56 416 GLN A O 1
ATOM 3252 N N . ALA A 1 417 ? -31.257 -0.793 5.045 1.00 94.38 417 ALA A N 1
ATOM 3253 C CA . ALA A 1 417 ? -31.220 -1.139 6.453 1.00 94.38 417 ALA A CA 1
ATOM 3254 C C . ALA A 1 417 ? -31.645 0.073 7.286 1.00 94.38 417 ALA A C 1
ATOM 3256 O O . ALA A 1 417 ? -31.371 1.218 6.930 1.00 94.38 417 ALA A O 1
ATOM 3257 N N . THR A 1 418 ? -32.312 -0.197 8.396 1.00 97.56 418 THR A N 1
ATOM 3258 C CA . THR A 1 418 ? -32.644 0.790 9.409 1.00 97.56 418 THR A CA 1
ATOM 3259 C C . THR A 1 418 ? -31.850 0.464 10.667 1.00 97.56 418 THR A C 1
ATOM 3261 O O . THR A 1 418 ? -31.825 -0.689 11.099 1.00 97.56 418 THR A O 1
ATOM 3264 N N . VAL A 1 419 ? -31.184 1.459 11.251 1.00 97.94 419 VAL A N 1
ATOM 3265 C CA . VAL A 1 419 ? -30.346 1.274 12.445 1.00 97.94 419 VAL A CA 1
ATOM 3266 C C . VAL A 1 419 ? -30.701 2.243 13.558 1.00 97.94 419 VAL A C 1
ATOM 3268 O O . VAL A 1 419 ? -31.071 3.386 13.298 1.00 97.94 419 VAL A O 1
ATOM 3271 N N . ALA A 1 420 ? -30.567 1.799 14.805 1.00 98.06 420 ALA A N 1
ATOM 3272 C CA . ALA A 1 420 ? -30.680 2.673 15.968 1.00 98.06 420 ALA A CA 1
ATOM 3273 C C . ALA A 1 420 ? -29.332 3.322 16.288 1.00 98.06 420 ALA A C 1
ATOM 3275 O O . ALA A 1 420 ? -28.304 2.645 16.299 1.00 98.06 420 ALA A O 1
ATOM 3276 N N . VAL A 1 421 ? -29.328 4.611 16.617 1.00 98.38 421 VAL A N 1
ATOM 3277 C CA . VAL A 1 421 ? -28.135 5.291 17.130 1.00 98.38 421 VAL A CA 1
ATOM 3278 C C . VAL A 1 421 ? -28.489 6.021 18.422 1.00 98.38 421 VAL A C 1
ATOM 3280 O O . VAL A 1 421 ? -29.377 6.871 18.442 1.00 98.38 421 VAL A O 1
ATOM 3283 N N . GLY A 1 422 ? -27.795 5.679 19.505 1.00 97.00 422 GLY A N 1
ATOM 3284 C CA . GLY A 1 422 ? -27.932 6.296 20.821 1.00 97.00 422 GLY A CA 1
ATOM 3285 C C . GLY A 1 422 ? -26.619 6.911 21.300 1.00 97.00 422 GLY A C 1
ATOM 3286 O O . GLY A 1 422 ? -25.535 6.488 20.890 1.00 97.00 422 GLY A O 1
ATOM 3287 N N . ALA A 1 423 ? -26.706 7.917 22.170 1.00 95.06 423 ALA A N 1
ATOM 3288 C CA . ALA A 1 423 ? -25.540 8.472 22.851 1.00 95.06 423 ALA A CA 1
ATOM 3289 C C . ALA A 1 423 ? -25.828 8.781 24.323 1.00 95.06 423 ALA A C 1
ATOM 3291 O O . ALA A 1 423 ? -26.984 8.975 24.691 1.00 95.06 423 ALA A O 1
ATOM 3292 N N . ASP A 1 424 ? -24.790 8.850 25.155 1.00 90.12 424 ASP A N 1
ATOM 3293 C CA . ASP A 1 424 ? -24.919 9.313 26.542 1.00 90.12 424 ASP A CA 1
ATOM 3294 C C . ASP A 1 424 ? -25.175 10.838 26.648 1.00 90.12 424 ASP A C 1
ATOM 3296 O O . ASP A 1 424 ? -25.450 11.530 25.661 1.00 90.12 424 ASP A O 1
ATOM 3300 N N . ASP A 1 425 ? -25.147 11.380 27.870 1.00 85.12 425 ASP A N 1
ATOM 3301 C CA . ASP A 1 425 ? -25.423 12.796 28.139 1.00 85.12 425 ASP A CA 1
ATOM 3302 C C . ASP A 1 425 ? -24.235 13.736 27.890 1.00 85.12 425 ASP A C 1
ATOM 3304 O O . ASP A 1 425 ? -24.377 14.951 28.057 1.00 85.12 425 ASP A O 1
ATOM 3308 N N . ARG A 1 426 ? -23.085 13.221 27.437 1.00 86.44 426 ARG A N 1
ATOM 3309 C CA . ARG A 1 426 ? -21.898 14.040 27.181 1.00 86.44 426 ARG A CA 1
ATOM 3310 C C . ARG A 1 426 ? -22.014 14.778 25.854 1.00 86.44 426 ARG A C 1
ATOM 3312 O O . ARG A 1 426 ? -22.361 14.205 24.822 1.00 86.44 426 ARG A O 1
ATOM 3319 N N . GLU A 1 427 ? -21.629 16.051 25.849 1.00 89.00 427 GLU A N 1
ATOM 3320 C CA . GLU A 1 427 ? -21.685 16.898 24.650 1.00 89.00 427 GLU A CA 1
ATOM 3321 C C . GLU A 1 427 ? -20.889 16.312 23.480 1.00 89.00 427 GLU A C 1
ATOM 3323 O O . GLU A 1 427 ? -21.384 16.285 22.352 1.00 89.00 427 GLU A O 1
ATOM 3328 N N . ILE A 1 428 ? -19.702 15.771 23.767 1.00 89.88 428 ILE A N 1
ATOM 3329 C CA . ILE A 1 428 ? -18.842 15.141 22.767 1.00 89.88 428 ILE A CA 1
ATOM 3330 C C . ILE A 1 428 ? -19.481 13.888 22.159 1.00 89.88 428 ILE A C 1
ATOM 3332 O O . ILE A 1 428 ? -19.504 13.755 20.940 1.00 89.88 428 ILE A O 1
ATOM 3336 N N . SER A 1 429 ? -20.108 13.020 22.959 1.00 93.06 429 SER A N 1
ATOM 3337 C CA . SER A 1 429 ? -20.812 11.838 22.447 1.00 93.06 429 SER A CA 1
ATOM 3338 C C . SER A 1 429 ? -21.965 12.228 21.524 1.00 93.06 429 SER A C 1
ATOM 3340 O O . SER A 1 429 ? -22.169 11.597 20.489 1.00 93.06 429 SER A O 1
ATOM 3342 N N . ARG A 1 430 ? -22.692 13.310 21.842 1.00 92.56 430 ARG A N 1
ATOM 3343 C CA . ARG A 1 430 ? -23.756 13.836 20.969 1.00 92.56 430 ARG A CA 1
ATOM 3344 C C . ARG A 1 430 ? -23.210 14.395 19.655 1.00 92.56 430 ARG A C 1
ATOM 3346 O O . ARG A 1 430 ? -23.840 14.203 18.618 1.00 92.56 430 ARG A O 1
ATOM 3353 N N . ALA A 1 431 ? -22.069 15.082 19.687 1.00 94.12 431 ALA A N 1
ATOM 3354 C CA . ALA A 1 431 ? -21.426 15.597 18.480 1.00 94.12 431 ALA A CA 1
ATOM 3355 C C . ALA A 1 431 ? -20.967 14.448 17.567 1.00 94.12 431 ALA A C 1
ATOM 3357 O O . ALA A 1 431 ? -21.278 14.438 16.375 1.00 94.12 431 ALA A O 1
ATOM 3358 N N . LEU A 1 432 ? -20.313 13.432 18.142 1.00 96.88 432 LEU A N 1
ATOM 3359 C CA . LEU A 1 432 ? -19.893 12.229 17.420 1.00 96.88 432 LEU A CA 1
ATOM 3360 C C . LEU A 1 432 ? -21.099 11.444 16.885 1.00 96.88 432 LEU A C 1
ATOM 3362 O O . LEU A 1 432 ? -21.053 10.962 15.758 1.00 96.88 432 LEU A O 1
ATOM 3366 N N . LYS A 1 433 ? -22.217 11.395 17.621 1.00 97.81 433 LYS A N 1
ATOM 3367 C CA . LYS A 1 433 ? -23.486 10.845 17.123 1.00 97.81 433 LYS A CA 1
ATOM 3368 C C . LYS A 1 433 ? -23.951 11.540 15.850 1.00 97.81 433 LYS A C 1
ATOM 3370 O O . LYS A 1 433 ? -24.252 10.859 14.876 1.00 97.81 433 LYS A O 1
ATOM 3375 N N . GLY A 1 434 ? -23.972 12.873 15.834 1.00 97.31 434 GLY A N 1
ATOM 3376 C CA . GLY A 1 434 ? -24.345 13.637 14.641 1.00 97.31 434 GLY A CA 1
ATOM 3377 C C . GLY A 1 434 ? -23.473 13.286 13.431 1.00 97.31 434 GLY A C 1
ATOM 3378 O O . GLY A 1 434 ? -23.996 13.016 12.352 1.00 97.31 434 GLY A O 1
ATOM 3379 N N . ALA A 1 435 ? -22.155 13.201 13.630 1.00 97.75 435 ALA A N 1
ATOM 3380 C CA . ALA A 1 435 ? -21.223 12.819 12.572 1.00 97.75 435 ALA A CA 1
ATOM 3381 C C . ALA A 1 435 ? -21.431 11.373 12.085 1.00 97.75 435 ALA A C 1
ATOM 3383 O O . ALA A 1 435 ? -21.446 11.118 10.882 1.00 97.75 435 ALA A O 1
ATOM 3384 N N . PHE A 1 436 ? -21.656 10.433 13.006 1.00 98.31 436 PHE A N 1
ATOM 3385 C CA . PHE A 1 436 ? -21.895 9.027 12.683 1.00 98.31 436 PHE A CA 1
ATOM 3386 C C . PHE A 1 436 ? -23.171 8.848 11.852 1.00 98.31 436 PHE A C 1
ATOM 3388 O O . PHE A 1 436 ? -23.169 8.136 10.846 1.00 98.31 436 PHE A O 1
ATOM 3395 N N . ILE A 1 437 ? -24.249 9.541 12.242 1.00 98.38 437 ILE A N 1
ATOM 3396 C CA . ILE A 1 437 ? -25.523 9.554 11.516 1.00 98.38 437 ILE A CA 1
ATOM 3397 C C . ILE A 1 437 ? -25.328 10.119 10.106 1.00 98.38 437 ILE A C 1
ATOM 3399 O O . ILE A 1 437 ? -25.809 9.509 9.154 1.00 98.38 437 ILE A O 1
ATOM 3403 N N . ALA A 1 438 ? -24.588 11.223 9.954 1.00 96.81 438 ALA A N 1
ATOM 3404 C CA . ALA A 1 438 ? -24.296 11.812 8.645 1.00 96.81 438 ALA A CA 1
ATOM 3405 C C . ALA A 1 438 ? -23.573 10.820 7.710 1.00 96.81 438 ALA A C 1
ATOM 3407 O O . ALA A 1 438 ? -23.946 10.670 6.545 1.00 96.81 438 ALA A O 1
ATOM 3408 N N . GLY A 1 439 ? -22.591 10.086 8.242 1.00 95.31 439 GLY A N 1
ATOM 3409 C CA . GLY A 1 439 ? -21.905 9.012 7.525 1.00 95.31 439 GLY A CA 1
ATOM 3410 C C . GLY A 1 439 ? -22.842 7.890 7.081 1.00 95.31 439 GLY A C 1
ATOM 3411 O O . GLY A 1 439 ? -22.838 7.499 5.916 1.00 95.31 439 GLY A O 1
ATOM 3412 N N . LEU A 1 440 ? -23.687 7.409 7.992 1.00 96.44 440 LEU A N 1
ATOM 3413 C CA . LEU A 1 440 ? -24.666 6.356 7.726 1.00 96.44 440 LEU A CA 1
ATOM 3414 C C . LEU A 1 440 ? -25.634 6.721 6.597 1.00 96.44 440 LEU A C 1
ATOM 3416 O O . LEU A 1 440 ? -25.744 5.983 5.614 1.00 96.44 440 LEU A O 1
ATOM 3420 N N . VAL A 1 441 ? -26.304 7.871 6.705 1.00 96.31 441 VAL A N 1
ATOM 3421 C CA . VAL A 1 441 ? -27.330 8.267 5.729 1.00 96.31 441 VAL A CA 1
ATOM 3422 C C . VAL A 1 441 ? -26.746 8.508 4.337 1.00 96.31 441 VAL A C 1
ATOM 3424 O O . VAL A 1 441 ? -27.421 8.243 3.342 1.00 96.31 441 VAL A O 1
ATOM 3427 N N . SER A 1 442 ? -25.466 8.893 4.243 1.00 94.38 442 SER A N 1
ATOM 3428 C CA . SER A 1 442 ? -24.756 9.042 2.961 1.00 94.38 442 SER A CA 1
ATOM 3429 C C . SER A 1 442 ? -24.650 7.742 2.144 1.00 94.38 442 SER A C 1
ATOM 3431 O O . SER A 1 442 ? -24.378 7.789 0.947 1.00 94.38 442 SER A O 1
ATOM 3433 N N . THR A 1 443 ? -24.898 6.584 2.769 1.00 95.50 443 THR A N 1
ATOM 3434 C CA . THR A 1 443 ? -24.851 5.251 2.138 1.00 95.50 443 THR A CA 1
ATOM 3435 C C . THR A 1 443 ? -26.233 4.662 1.817 1.00 95.50 443 THR A C 1
ATOM 3437 O O . THR A 1 443 ? -26.328 3.522 1.354 1.00 95.50 443 THR A O 1
ATOM 3440 N N . GLY A 1 444 ? -27.306 5.423 2.073 1.00 92.81 444 GLY A N 1
ATOM 3441 C CA . GLY A 1 444 ? -28.710 5.021 1.890 1.00 92.81 444 GLY A CA 1
ATOM 3442 C C . GLY A 1 444 ? -29.392 4.432 3.134 1.00 92.81 444 GLY A C 1
ATOM 3443 O O . GLY A 1 444 ? -30.616 4.290 3.164 1.00 92.81 444 GLY A O 1
ATOM 3444 N N . VAL A 1 445 ? -28.627 4.142 4.192 1.00 96.81 445 VAL A N 1
ATOM 3445 C CA . VAL A 1 445 ? -29.141 3.567 5.447 1.00 96.81 445 VAL A CA 1
ATOM 3446 C C . VAL A 1 445 ? -30.058 4.548 6.184 1.00 96.81 445 VAL A C 1
ATOM 3448 O O . VAL A 1 445 ? -29.746 5.728 6.324 1.00 96.81 445 VAL A O 1
ATOM 3451 N N . GLN A 1 446 ? -31.186 4.043 6.683 1.00 97.56 446 GLN A N 1
ATOM 3452 C CA . GLN A 1 446 ? -32.147 4.792 7.492 1.00 97.56 446 GLN A CA 1
ATOM 3453 C C . GLN A 1 446 ? -31.742 4.757 8.970 1.00 97.56 446 GLN A C 1
ATOM 3455 O O . GLN A 1 446 ? -31.222 3.751 9.457 1.00 97.56 446 GLN A O 1
ATOM 3460 N N . VAL A 1 447 ? -32.004 5.830 9.714 1.00 98.25 447 VAL A N 1
ATOM 3461 C CA . VAL A 1 447 ? -31.578 5.942 11.116 1.00 98.25 447 VAL A CA 1
ATOM 3462 C C . VAL A 1 447 ? -32.739 6.294 12.045 1.00 98.25 447 VAL A C 1
ATOM 3464 O O . VAL A 1 447 ? -33.453 7.268 11.823 1.00 98.25 447 VAL A O 1
ATOM 3467 N N . TRP A 1 448 ? -32.872 5.548 13.141 1.00 98.06 448 TRP A N 1
ATOM 3468 C CA . TRP A 1 448 ? -33.622 5.957 14.327 1.00 98.06 448 TRP A CA 1
ATOM 3469 C C . TRP A 1 448 ? -32.659 6.553 15.355 1.00 98.06 448 TRP A C 1
ATOM 3471 O O . TRP A 1 448 ? -31.871 5.839 15.976 1.00 98.06 448 TRP A O 1
ATOM 3481 N N . ASP A 1 449 ? -32.710 7.870 15.534 1.00 97.94 449 ASP A N 1
ATOM 3482 C CA . ASP A 1 449 ? -31.976 8.555 16.594 1.00 97.94 449 ASP A CA 1
ATOM 3483 C C . ASP A 1 449 ? -32.734 8.397 17.917 1.00 97.94 449 ASP A C 1
ATOM 3485 O O . ASP A 1 449 ? -33.790 8.999 18.114 1.00 97.94 449 ASP A O 1
ATOM 3489 N N . LEU A 1 450 ? -32.181 7.606 18.835 1.00 96.75 450 LEU A N 1
ATOM 3490 C CA . LEU A 1 450 ? -32.770 7.341 20.150 1.00 96.75 450 LEU A CA 1
ATOM 3491 C C . LEU A 1 450 ? -32.526 8.476 21.158 1.00 96.75 450 LEU A C 1
ATOM 3493 O O . LEU A 1 450 ? -33.004 8.428 22.288 1.00 96.75 450 LEU A O 1
ATOM 3497 N N . GLY A 1 451 ? -31.759 9.500 20.783 1.00 93.81 451 GLY A N 1
ATOM 3498 C CA . GLY A 1 451 ? -31.458 10.628 21.650 1.00 93.81 451 GLY A CA 1
ATOM 3499 C C . GLY A 1 451 ? -30.394 10.319 22.693 1.00 93.81 451 GLY A C 1
ATOM 3500 O O . GLY A 1 451 ? -29.337 9.768 22.380 1.00 93.81 451 GLY A O 1
ATOM 3501 N N . GLN A 1 452 ? -30.656 10.777 23.917 1.00 92.00 452 GLN A N 1
ATOM 3502 C CA . GLN A 1 452 ? -29.818 10.518 25.083 1.00 92.00 452 GLN A CA 1
ATOM 3503 C C . GLN A 1 452 ? -30.310 9.241 25.752 1.00 92.00 452 GLN A C 1
ATOM 3505 O O . GLN A 1 452 ? -31.400 9.238 26.329 1.00 92.00 452 GLN A O 1
ATOM 3510 N N . VAL A 1 453 ? -29.526 8.175 25.658 1.00 92.75 453 VAL A N 1
ATOM 3511 C CA . VAL A 1 453 ? -29.855 6.828 26.133 1.00 92.75 453 VAL A CA 1
ATOM 3512 C C . VAL A 1 453 ? -28.599 6.095 26.593 1.00 92.75 453 VAL A C 1
ATOM 3514 O O . VAL A 1 453 ? -27.474 6.488 26.295 1.00 92.75 453 VAL A O 1
ATOM 3517 N N . VAL A 1 454 ? -28.800 5.007 27.330 1.00 90.25 454 VAL A N 1
ATOM 3518 C CA . VAL A 1 454 ? -27.740 4.083 27.754 1.00 90.25 454 VAL A CA 1
ATOM 3519 C C . VAL A 1 454 ? -27.748 2.811 26.905 1.00 90.25 454 VAL A C 1
ATOM 3521 O O . VAL A 1 454 ? -28.748 2.495 26.257 1.00 90.25 454 VAL A O 1
ATOM 3524 N N . THR A 1 455 ? -26.655 2.046 26.962 1.00 92.44 455 THR A N 1
ATOM 3525 C CA . THR A 1 455 ? -26.461 0.812 26.179 1.00 92.44 455 THR A CA 1
ATOM 3526 C C . THR A 1 455 ? -27.674 -0.146 26.200 1.00 92.44 455 THR A C 1
ATOM 3528 O O . THR A 1 455 ? -28.116 -0.542 25.117 1.00 92.44 455 THR A O 1
ATOM 3531 N N . PRO A 1 456 ? -28.286 -0.483 27.359 1.00 93.25 456 PRO A N 1
ATOM 3532 C CA . PRO A 1 456 ? -29.446 -1.380 27.403 1.00 93.25 456 PRO A CA 1
ATOM 3533 C C . PRO A 1 456 ? -30.659 -0.875 26.616 1.00 93.25 456 PRO A C 1
ATOM 3535 O O . PRO A 1 456 ? -31.336 -1.661 25.957 1.00 93.25 456 PRO A O 1
ATOM 3538 N N . ILE A 1 457 ? -30.912 0.437 26.642 1.00 94.69 457 ILE A N 1
ATOM 3539 C CA . ILE A 1 457 ? -32.043 1.054 25.936 1.00 94.69 457 ILE A CA 1
ATOM 3540 C C . ILE A 1 457 ? -31.808 0.974 24.426 1.00 94.69 457 ILE A C 1
ATOM 3542 O O . ILE A 1 457 ? -32.726 0.631 23.682 1.00 94.69 457 ILE A O 1
ATOM 3546 N N . THR A 1 458 ? -30.579 1.218 23.968 1.00 96.25 458 THR A N 1
ATOM 3547 C CA . THR A 1 458 ? -30.213 1.084 22.551 1.00 96.25 458 THR A CA 1
ATOM 3548 C C . THR A 1 458 ? -30.335 -0.359 22.069 1.00 96.25 458 THR A C 1
ATOM 3550 O O . THR A 1 458 ? -30.949 -0.603 21.028 1.00 96.25 458 THR A O 1
ATOM 3553 N N . ARG A 1 459 ? -29.837 -1.333 22.844 1.00 95.69 459 ARG A N 1
ATOM 3554 C CA . ARG A 1 459 ? -29.985 -2.768 22.534 1.00 95.69 459 ARG A CA 1
ATOM 3555 C C . ARG A 1 459 ? -31.451 -3.191 22.458 1.00 95.69 459 ARG A C 1
ATOM 3557 O O . ARG A 1 459 ? -31.851 -3.838 21.492 1.00 95.69 459 ARG A O 1
ATOM 3564 N N . TYR A 1 460 ? -32.251 -2.795 23.449 1.00 96.00 460 TYR A N 1
ATOM 3565 C CA . TYR A 1 460 ? -33.678 -3.096 23.484 1.00 96.00 460 TYR A CA 1
ATOM 3566 C C . TYR A 1 460 ? -34.400 -2.530 22.265 1.00 96.00 460 TYR A C 1
ATOM 3568 O O . TYR A 1 460 ? -35.063 -3.283 21.562 1.00 96.00 460 TYR A O 1
ATOM 3576 N N . ASN A 1 461 ? -34.233 -1.237 21.974 1.00 97.19 461 ASN A N 1
ATOM 3577 C CA . ASN A 1 461 ? -34.929 -0.589 20.862 1.00 97.19 461 ASN A CA 1
ATOM 3578 C C . ASN A 1 461 ? -34.477 -1.123 19.498 1.00 97.19 461 ASN A C 1
ATOM 3580 O O . ASN A 1 461 ? -35.307 -1.255 18.606 1.00 97.19 461 ASN A O 1
ATOM 3584 N N . THR A 1 462 ? -33.204 -1.515 19.351 1.00 97.25 462 THR A N 1
ATOM 3585 C CA . THR A 1 462 ? -32.714 -2.196 18.137 1.00 97.25 462 THR A CA 1
ATOM 3586 C C . THR A 1 462 ? -33.542 -3.447 17.843 1.00 97.25 462 THR A C 1
ATOM 3588 O O . THR A 1 462 ? -34.026 -3.624 16.728 1.00 97.25 462 THR A O 1
ATOM 3591 N N . ARG A 1 463 ? -33.772 -4.282 18.863 1.00 96.31 463 ARG A N 1
ATOM 3592 C CA . ARG A 1 463 ? -34.566 -5.508 18.735 1.00 96.31 463 ARG A CA 1
ATOM 3593 C C . ARG A 1 463 ? -36.071 -5.233 18.657 1.00 96.31 463 ARG A C 1
ATOM 3595 O O . ARG A 1 463 ? -36.748 -5.815 17.818 1.00 96.31 463 ARG A O 1
ATOM 3602 N N . HIS A 1 464 ? -36.598 -4.380 19.534 1.00 95.12 464 HIS A N 1
ATOM 3603 C CA . HIS A 1 464 ? -38.029 -4.088 19.665 1.00 95.12 464 HIS A CA 1
ATOM 3604 C C . HIS A 1 464 ? -38.608 -3.464 18.391 1.00 95.12 464 HIS A C 1
ATOM 3606 O O . HIS A 1 464 ? -39.699 -3.832 17.968 1.00 95.12 464 HIS A O 1
ATOM 3612 N N . LEU A 1 465 ? -37.848 -2.578 17.743 1.00 95.38 465 LEU A N 1
ATOM 3613 C CA . LEU A 1 465 ? -38.243 -1.932 16.491 1.00 95.38 465 LEU A CA 1
ATOM 3614 C C . LEU A 1 465 ? -37.887 -2.768 15.242 1.00 95.38 465 LEU A C 1
ATOM 3616 O O . LEU A 1 465 ? -38.129 -2.316 14.126 1.00 95.38 465 LEU A O 1
ATOM 3620 N N . GLY A 1 466 ? -37.308 -3.967 15.402 1.00 95.38 466 GLY A N 1
ATOM 3621 C CA . GLY A 1 466 ? -36.945 -4.851 14.286 1.00 95.38 466 GLY A CA 1
ATOM 3622 C C . GLY A 1 466 ? -35.846 -4.292 13.374 1.00 95.38 466 GLY A C 1
ATOM 3623 O O . GLY A 1 466 ? -35.884 -4.500 12.161 1.00 95.38 466 GLY A O 1
ATOM 3624 N N . LEU A 1 467 ? -34.891 -3.552 13.940 1.00 97.00 467 LEU A N 1
ATOM 3625 C CA . LEU A 1 467 ? -33.824 -2.878 13.199 1.00 97.00 467 LEU A CA 1
ATOM 3626 C C . LEU A 1 467 ? -32.695 -3.850 12.842 1.00 97.00 467 LEU A C 1
ATOM 3628 O O . LEU A 1 467 ? -32.475 -4.853 13.516 1.00 97.00 467 LEU A O 1
ATOM 3632 N N . GLN A 1 468 ? -31.941 -3.547 11.787 1.00 96.69 468 GLN A N 1
ATOM 3633 C CA . GLN A 1 468 ? -30.867 -4.416 11.289 1.00 96.69 468 GLN A CA 1
ATOM 3634 C C . GLN A 1 468 ? -29.557 -4.272 12.080 1.00 96.69 468 GLN A C 1
ATOM 3636 O O . GLN A 1 468 ? -28.661 -5.105 11.941 1.00 96.69 468 GLN A O 1
ATOM 3641 N N . GLY A 1 469 ? -29.452 -3.243 12.920 1.00 96.88 469 GLY A N 1
ATOM 3642 C CA . GLY A 1 469 ? -28.339 -3.051 13.839 1.00 96.88 469 GLY A CA 1
ATOM 3643 C C . GLY A 1 469 ? -28.509 -1.808 14.706 1.00 96.88 469 GLY A C 1
ATOM 3644 O O . GLY A 1 469 ? -29.429 -1.011 14.509 1.00 96.88 469 GLY A O 1
ATOM 3645 N N . GLY A 1 470 ? -27.607 -1.636 15.666 1.00 97.12 470 GLY A N 1
ATOM 3646 C CA . GLY A 1 470 ? -27.630 -0.512 16.598 1.00 97.12 470 GLY A CA 1
ATOM 3647 C C . GLY A 1 470 ? -26.231 -0.033 16.959 1.00 97.12 470 GLY A C 1
ATOM 3648 O O . GLY A 1 470 ? -25.286 -0.812 16.907 1.00 97.12 470 GLY A O 1
ATOM 3649 N N . VAL A 1 471 ? -26.084 1.236 17.330 1.00 97.94 471 VAL A N 1
ATOM 3650 C CA . VAL A 1 471 ? -24.812 1.801 17.799 1.00 97.94 471 VAL A CA 1
ATOM 3651 C C . VAL A 1 471 ? -25.045 2.663 19.030 1.00 97.94 471 VAL A C 1
ATOM 3653 O O . VAL A 1 471 ? -25.919 3.528 19.030 1.00 97.94 471 VAL A O 1
ATOM 3656 N N . GLN A 1 472 ? -24.252 2.435 20.075 1.00 96.81 472 GLN A N 1
ATOM 3657 C CA . GLN A 1 472 ? -24.220 3.268 21.274 1.00 96.81 472 GLN A CA 1
ATOM 3658 C C . GLN A 1 472 ? -22.884 4.002 21.370 1.00 96.81 472 GLN A C 1
ATOM 3660 O O . GLN A 1 472 ? -21.833 3.366 21.358 1.00 96.81 472 GLN A O 1
ATOM 3665 N N . ILE A 1 473 ? -22.936 5.324 21.532 1.00 95.94 473 ILE A N 1
ATOM 3666 C CA . ILE A 1 473 ? -21.763 6.190 21.701 1.00 95.94 473 ILE A CA 1
ATOM 3667 C C . ILE A 1 473 ? -21.738 6.722 23.132 1.00 95.94 473 ILE A C 1
ATOM 3669 O O . ILE A 1 473 ? -22.663 7.407 23.564 1.00 95.94 473 ILE A O 1
ATOM 3673 N N . GLN A 1 474 ? -20.695 6.414 23.892 1.00 90.88 474 GLN A N 1
ATOM 3674 C CA . GLN A 1 474 ? -20.636 6.797 25.303 1.00 90.88 474 GLN A CA 1
ATOM 3675 C C . GLN A 1 474 ? -19.209 7.029 25.788 1.00 90.88 474 GLN A C 1
ATOM 3677 O O . GLN A 1 474 ? -18.258 6.430 25.290 1.00 90.88 474 GLN A O 1
ATOM 3682 N N . GLY A 1 475 ? -19.057 7.887 26.787 1.00 85.25 475 GLY A N 1
ATOM 3683 C CA . GLY A 1 475 ? -17.802 8.116 27.481 1.00 85.25 475 GLY A CA 1
ATOM 3684 C C . GLY A 1 475 ? -17.356 6.925 28.327 1.00 85.25 475 GLY A C 1
ATOM 3685 O O . GLY A 1 475 ? -18.174 6.122 28.780 1.00 85.25 475 GLY A O 1
ATOM 3686 N N . THR A 1 476 ? -16.055 6.843 28.603 1.00 73.94 476 THR A N 1
ATOM 3687 C CA . THR A 1 476 ? -15.530 5.882 29.587 1.00 73.94 476 THR A CA 1
ATOM 3688 C C . THR A 1 476 ? -15.408 6.521 30.973 1.00 73.94 476 THR A C 1
ATOM 3690 O O . THR A 1 476 ? -15.139 7.714 31.088 1.00 73.94 476 THR A O 1
ATOM 3693 N N . HIS A 1 477 ? -15.622 5.743 32.040 1.00 62.72 477 HIS A N 1
ATOM 3694 C CA . HIS A 1 477 ? -15.616 6.274 33.413 1.00 62.72 477 HIS A CA 1
ATOM 3695 C C . HIS A 1 477 ? -14.200 6.490 33.967 1.00 62.72 477 HIS A C 1
ATOM 3697 O O . HIS A 1 477 ? -13.980 7.412 34.739 1.00 62.72 477 HIS A O 1
ATOM 3703 N N . HIS A 1 478 ? -13.233 5.648 33.592 1.00 59.84 478 HIS A N 1
ATOM 3704 C CA . HIS A 1 478 ? -11.854 5.759 34.088 1.00 59.84 478 HIS A CA 1
ATOM 3705 C C . HIS A 1 478 ? -11.023 6.808 33.337 1.00 59.84 478 HIS A C 1
ATOM 3707 O O . HIS A 1 478 ? -10.058 7.320 33.895 1.00 59.84 478 HIS A O 1
ATOM 3713 N N . HIS A 1 479 ? -11.426 7.126 32.105 1.00 69.88 479 HIS A N 1
ATOM 3714 C CA . HIS A 1 479 ? -10.756 8.059 31.207 1.00 69.88 479 HIS A CA 1
ATOM 3715 C C . HIS A 1 479 ? -11.806 9.013 30.627 1.00 69.88 479 HIS A C 1
ATOM 3717 O O . HIS A 1 479 ? -12.414 8.699 29.595 1.00 69.88 479 HIS A O 1
ATOM 3723 N N . PRO A 1 480 ? -12.105 10.136 31.306 1.00 67.25 480 PRO A N 1
ATOM 3724 C CA . PRO A 1 480 ? -13.113 11.087 30.846 1.00 67.25 480 PRO A CA 1
ATOM 3725 C C . PRO A 1 480 ? -12.797 11.631 29.447 1.00 67.25 480 PRO A C 1
ATOM 3727 O O . PRO A 1 480 ? -13.711 11.928 28.690 1.00 67.25 480 PRO A O 1
ATOM 3730 N N . GLU A 1 481 ? -11.539 11.691 29.041 1.00 77.62 481 GLU A N 1
ATOM 3731 C CA . GLU A 1 481 ? -11.096 12.034 27.691 1.00 77.62 481 GLU A CA 1
ATOM 3732 C C . GLU A 1 481 ? -11.524 11.016 26.615 1.00 77.62 481 GLU A C 1
ATOM 3734 O O . GLU A 1 481 ? -11.684 11.381 25.451 1.00 77.62 481 GLU A O 1
ATOM 3739 N N . ASN A 1 482 ? -11.807 9.764 26.989 1.00 84.44 482 ASN A N 1
ATOM 3740 C CA . ASN A 1 482 ? -12.108 8.686 26.049 1.00 84.44 482 ASN A CA 1
ATOM 3741 C C . ASN A 1 482 ? -13.608 8.508 25.782 1.00 84.44 482 ASN A C 1
ATOM 3743 O O . ASN A 1 482 ? -14.457 8.614 26.678 1.00 84.44 482 ASN A O 1
ATOM 3747 N N . VAL A 1 483 ? -13.915 8.133 24.538 1.00 90.62 483 VAL A N 1
ATOM 3748 C CA . VAL A 1 483 ? -15.244 7.729 24.060 1.00 90.62 483 VAL A CA 1
ATOM 3749 C C . VAL A 1 483 ? -15.164 6.329 23.458 1.00 90.62 483 VAL A C 1
ATOM 3751 O O . VAL A 1 483 ? -14.134 5.919 22.928 1.00 90.62 483 VAL A O 1
ATOM 3754 N N . THR A 1 484 ? -16.253 5.575 23.574 1.00 92.12 484 THR A N 1
ATOM 3755 C CA . THR A 1 484 ? -16.423 4.233 23.019 1.00 92.12 484 THR A CA 1
ATOM 3756 C C . THR A 1 484 ? -17.695 4.148 22.183 1.00 92.12 484 THR A C 1
ATOM 3758 O O . THR A 1 484 ? -18.751 4.629 22.599 1.00 92.12 484 THR A O 1
ATOM 3761 N N . LEU A 1 485 ? -17.591 3.507 21.018 1.00 96.19 485 LEU A N 1
ATOM 3762 C CA . LEU A 1 485 ? -18.703 3.140 20.152 1.00 96.19 485 LEU A CA 1
ATOM 3763 C C . LEU A 1 485 ? -18.895 1.628 20.185 1.00 96.19 485 LEU A C 1
ATOM 3765 O O . LEU A 1 485 ? -18.026 0.877 19.741 1.00 96.19 485 LEU A O 1
ATOM 3769 N N . THR A 1 486 ? -20.050 1.189 20.672 1.00 95.44 486 THR A N 1
ATOM 3770 C CA . THR A 1 486 ? -20.427 -0.225 20.726 1.00 95.44 486 THR A CA 1
ATOM 3771 C C . THR A 1 486 ? -21.484 -0.513 19.665 1.00 95.44 486 THR A C 1
ATOM 3773 O O . THR A 1 486 ? -22.475 0.210 19.565 1.00 95.44 486 THR A O 1
ATOM 3776 N N . PHE A 1 487 ? -21.268 -1.564 18.873 1.00 97.00 487 PHE A N 1
ATOM 3777 C CA . PHE A 1 487 ? -22.079 -1.914 17.707 1.00 97.00 487 PHE A CA 1
ATOM 3778 C C . PHE A 1 487 ? -22.863 -3.200 17.969 1.00 97.00 487 PHE A C 1
ATOM 3780 O O . PHE A 1 487 ? -22.302 -4.177 18.466 1.00 97.00 487 PHE A O 1
ATOM 3787 N N . PHE A 1 488 ? -24.137 -3.213 17.587 1.00 96.00 488 PHE A N 1
ATOM 3788 C CA . PHE A 1 488 ? -25.070 -4.309 17.816 1.00 96.00 488 PHE A CA 1
ATOM 3789 C C . PHE A 1 488 ? -25.660 -4.845 16.511 1.00 96.00 488 PHE A C 1
ATOM 3791 O O . PHE A 1 488 ? -25.934 -4.082 15.584 1.00 96.00 488 PHE A O 1
ATOM 3798 N N . ASP A 1 489 ? -25.906 -6.152 16.470 1.00 95.56 489 ASP A N 1
ATOM 3799 C CA . ASP A 1 489 ? -26.689 -6.820 15.437 1.00 95.56 489 ASP A CA 1
ATOM 3800 C C . ASP A 1 489 ? -28.207 -6.639 15.659 1.00 95.56 489 ASP A C 1
ATOM 3802 O O . ASP A 1 489 ? -28.656 -6.044 16.642 1.00 95.56 489 ASP A O 1
ATOM 3806 N N . ALA A 1 490 ? -29.019 -7.188 14.752 1.00 95.06 490 ALA A N 1
ATOM 3807 C CA . ALA A 1 490 ? -30.482 -7.116 14.814 1.00 95.06 490 ALA A CA 1
ATOM 3808 C C . ALA A 1 490 ? -31.112 -7.749 16.076 1.00 95.06 490 ALA A C 1
ATOM 3810 O O . ALA A 1 490 ? -32.276 -7.506 16.389 1.00 95.06 490 ALA A O 1
ATOM 3811 N N . ARG A 1 491 ? -30.366 -8.576 16.820 1.00 93.69 491 ARG A N 1
ATOM 3812 C CA . ARG A 1 491 ? -30.820 -9.190 18.079 1.00 93.69 491 ARG A CA 1
ATOM 3813 C C . ARG A 1 491 ? -30.465 -8.329 19.294 1.00 93.69 491 ARG A C 1
ATOM 3815 O O . ARG A 1 491 ? -30.860 -8.677 20.406 1.00 93.69 491 ARG A O 1
ATOM 3822 N N . GLY A 1 492 ? -29.731 -7.232 19.093 1.00 91.62 492 GLY A N 1
ATOM 3823 C CA . GLY A 1 492 ? -29.169 -6.403 20.156 1.00 91.62 492 GLY A CA 1
ATOM 3824 C C . GLY A 1 492 ? -27.898 -6.992 20.783 1.00 91.62 492 GLY A C 1
ATOM 3825 O O . GLY A 1 492 ? -27.457 -6.495 21.818 1.00 91.62 492 GLY A O 1
ATOM 3826 N N . ALA A 1 493 ? -27.316 -8.043 20.193 1.00 91.88 493 ALA A N 1
ATOM 3827 C CA . ALA A 1 493 ? -26.027 -8.593 20.613 1.00 91.88 493 ALA A CA 1
ATOM 3828 C C . ALA A 1 493 ? -24.884 -7.827 19.939 1.00 91.88 493 ALA A C 1
ATOM 3830 O O . ALA A 1 493 ? -25.086 -7.242 18.882 1.00 91.88 493 ALA A O 1
ATOM 3831 N N . GLU A 1 494 ? -23.683 -7.824 20.519 1.00 93.06 494 GLU A N 1
ATOM 3832 C CA . GLU A 1 494 ? -22.520 -7.218 19.858 1.00 93.06 494 GLU A CA 1
ATOM 3833 C C . GLU A 1 494 ? -22.223 -7.899 18.515 1.00 93.06 494 GLU A C 1
ATOM 3835 O O . GLU A 1 494 ? -22.409 -9.110 18.353 1.00 93.06 494 GLU A O 1
ATOM 3840 N N . ILE A 1 495 ? -21.789 -7.113 17.527 1.00 94.69 495 ILE A N 1
ATOM 3841 C CA . ILE A 1 495 ? -21.458 -7.649 16.205 1.00 94.69 495 ILE A CA 1
ATOM 3842 C C . ILE A 1 495 ? -20.295 -8.650 16.284 1.00 94.69 495 ILE A C 1
ATOM 3844 O O . ILE A 1 495 ? -19.395 -8.548 17.111 1.00 94.69 495 ILE A O 1
ATOM 3848 N N . SER A 1 496 ? -20.293 -9.644 15.393 1.00 91.50 496 SER A N 1
ATOM 3849 C CA . SER A 1 496 ? -19.225 -10.653 15.381 1.00 91.50 496 SER A CA 1
ATOM 3850 C C . SER A 1 496 ? -17.865 -10.061 14.986 1.00 91.50 496 SER A C 1
ATOM 3852 O O . SER A 1 496 ? -17.800 -9.164 14.145 1.00 91.50 496 SER A O 1
ATOM 3854 N N . ARG A 1 497 ? -16.764 -10.686 15.432 1.00 85.19 497 ARG A N 1
ATOM 3855 C CA . ARG A 1 497 ? -15.393 -10.367 14.970 1.00 85.19 497 ARG A CA 1
ATOM 3856 C C . ARG A 1 497 ? -15.244 -10.353 13.442 1.00 85.19 497 ARG A C 1
ATOM 3858 O O . ARG A 1 497 ? -14.414 -9.631 12.900 1.00 85.19 497 ARG A O 1
ATOM 3865 N N . SER A 1 498 ? -16.025 -11.165 12.725 1.00 84.69 498 SER A N 1
ATOM 3866 C CA . SER A 1 498 ? -16.014 -11.180 11.256 1.00 84.69 498 SER A CA 1
ATOM 3867 C C . SER A 1 498 ? -16.651 -9.925 10.645 1.00 84.69 498 SER A C 1
ATOM 3869 O O . SER A 1 498 ? -16.195 -9.456 9.604 1.00 84.69 498 SER A O 1
ATOM 3871 N N . ALA A 1 499 ? -17.677 -9.372 11.298 1.00 91.19 499 ALA A N 1
ATOM 3872 C CA . ALA A 1 499 ? -18.314 -8.123 10.903 1.00 91.19 499 ALA A CA 1
ATOM 3873 C C . ALA A 1 499 ? -17.404 -6.931 11.217 1.00 91.19 499 ALA A C 1
ATOM 3875 O O . ALA A 1 499 ? -17.195 -6.106 10.333 1.00 91.19 499 ALA A O 1
ATOM 3876 N N . GLU A 1 500 ? -16.782 -6.905 12.403 1.00 90.44 500 GLU A N 1
ATOM 3877 C CA . GLU A 1 500 ? -15.772 -5.901 12.775 1.00 90.44 500 GLU A CA 1
ATOM 3878 C C . GLU A 1 500 ? -14.681 -5.791 11.701 1.00 90.44 500 GLU A C 1
ATOM 3880 O O . GLU A 1 500 ? -14.505 -4.730 11.111 1.00 90.44 500 GLU A O 1
ATOM 3885 N N . LYS A 1 501 ? -14.041 -6.914 11.334 1.00 78.88 501 LYS A N 1
ATOM 3886 C CA . LYS A 1 501 ? -12.996 -6.949 10.292 1.00 78.88 501 LYS A CA 1
ATOM 3887 C C . LYS A 1 501 ? -13.471 -6.443 8.926 1.00 78.88 501 LYS A C 1
ATOM 3889 O O . LYS A 1 501 ? -12.696 -5.833 8.192 1.00 78.88 501 LYS A O 1
ATOM 3894 N N . LYS A 1 502 ? -14.727 -6.713 8.551 1.00 77.56 502 LYS A N 1
ATOM 3895 C CA . LYS A 1 502 ? -15.304 -6.210 7.293 1.00 77.56 502 LYS A CA 1
ATOM 3896 C C . LYS A 1 502 ? -15.488 -4.695 7.340 1.00 77.56 502 LYS A C 1
ATOM 3898 O O . LYS A 1 502 ? -15.114 -4.025 6.384 1.00 77.56 502 LYS A O 1
ATOM 3903 N N . ILE A 1 503 ? -16.015 -4.164 8.443 1.00 89.94 503 ILE A N 1
ATOM 3904 C CA . ILE A 1 503 ? -16.192 -2.719 8.645 1.00 89.94 503 ILE A CA 1
ATOM 3905 C C . ILE A 1 503 ? -14.828 -2.017 8.666 1.00 89.94 503 ILE A C 1
ATOM 3907 O O . ILE A 1 503 ? -14.662 -1.003 7.992 1.00 89.94 503 ILE A O 1
ATOM 3911 N N . GLU A 1 504 ? -13.832 -2.586 9.355 1.00 80.81 504 GLU A N 1
ATOM 3912 C CA . GLU A 1 504 ? -12.448 -2.093 9.340 1.00 80.81 504 GLU A CA 1
ATOM 3913 C C . GLU A 1 504 ? -11.888 -2.043 7.921 1.00 80.81 504 GLU A C 1
ATOM 3915 O O . GLU A 1 504 ? -11.371 -1.010 7.512 1.00 80.81 504 GLU A O 1
ATOM 3920 N N . SER A 1 505 ? -12.033 -3.124 7.148 1.00 64.81 505 SER A N 1
ATOM 3921 C CA . SER A 1 505 ? -11.538 -3.176 5.769 1.00 64.81 505 SER A CA 1
ATOM 3922 C C . SER A 1 505 ? -12.207 -2.150 4.850 1.00 64.81 505 SER A C 1
ATOM 3924 O O . SER A 1 505 ? -11.550 -1.652 3.938 1.00 64.81 505 SER A O 1
ATOM 3926 N N . LEU A 1 506 ? -13.498 -1.862 5.039 1.00 68.31 506 LEU A N 1
ATOM 3927 C CA . LEU A 1 506 ? -14.213 -0.839 4.266 1.00 68.31 506 LEU A CA 1
ATOM 3928 C C . LEU A 1 506 ? -13.726 0.563 4.644 1.00 68.31 506 LEU A C 1
ATOM 3930 O O . LEU A 1 506 ? -13.444 1.375 3.768 1.00 68.31 506 LEU A O 1
ATOM 3934 N N . LEU A 1 507 ? -13.549 0.823 5.943 1.00 69.25 507 LEU A N 1
ATOM 3935 C CA . LEU A 1 507 ? -12.993 2.081 6.440 1.00 69.25 507 LEU A CA 1
ATOM 3936 C C . LEU A 1 507 ? -11.568 2.319 5.948 1.00 69.25 507 LEU A C 1
ATOM 3938 O O . LEU A 1 507 ? -11.221 3.429 5.562 1.00 69.25 507 LEU A O 1
ATOM 3942 N N . SER A 1 508 ? -10.753 1.270 5.946 1.00 56.94 508 SER A N 1
ATOM 3943 C CA . SER A 1 508 ? -9.331 1.342 5.640 1.00 56.94 508 SER A CA 1
ATOM 3944 C C . SER A 1 508 ? -9.040 1.585 4.159 1.00 56.94 508 SER A C 1
ATOM 3946 O O . SER A 1 508 ? -8.000 2.137 3.814 1.00 56.94 508 SER A O 1
ATOM 3948 N N . ARG A 1 509 ? -9.931 1.107 3.285 1.00 58.25 509 ARG A N 1
ATOM 3949 C CA . ARG A 1 509 ? -9.864 1.300 1.831 1.00 58.25 509 ARG A CA 1
ATOM 3950 C C . ARG A 1 509 ? -10.617 2.550 1.370 1.00 58.25 509 ARG A C 1
ATOM 3952 O O . ARG A 1 509 ? -10.603 2.837 0.183 1.00 58.25 509 ARG A O 1
ATOM 3959 N N . GLU A 1 510 ? -11.294 3.237 2.294 1.00 68.62 510 GLU A N 1
ATOM 3960 C CA . GLU A 1 510 ? -12.271 4.298 2.008 1.00 68.62 510 GLU A CA 1
ATOM 3961 C C . GLU A 1 510 ? -13.343 3.882 0.985 1.00 68.62 510 GLU A C 1
ATOM 3963 O O . GLU A 1 510 ? -13.906 4.695 0.249 1.00 68.62 510 GLU A O 1
ATOM 3968 N N . ASP A 1 511 ? -13.650 2.586 0.970 1.00 69.44 511 ASP A N 1
ATOM 3969 C CA . ASP A 1 511 ? -14.490 1.938 -0.028 1.00 69.44 511 ASP A CA 1
ATOM 3970 C C . ASP A 1 511 ? -15.947 1.987 0.443 1.00 69.44 511 ASP A C 1
ATOM 3972 O O . ASP A 1 511 ? -16.516 1.031 0.977 1.00 69.44 511 ASP A O 1
ATOM 3976 N N . PHE A 1 512 ? -16.519 3.186 0.373 1.00 84.38 512 PHE A N 1
ATOM 3977 C CA . PHE A 1 512 ? -17.854 3.479 0.875 1.00 84.38 512 PHE A CA 1
ATOM 3978 C C . PHE A 1 512 ? -18.881 3.428 -0.247 1.00 84.38 512 PHE A C 1
ATOM 3980 O O . PHE A 1 512 ? -18.717 4.055 -1.295 1.00 84.38 512 PHE A O 1
ATOM 3987 N N . ARG A 1 513 ? -20.016 2.779 0.014 1.00 86.44 513 ARG A N 1
ATOM 3988 C CA . ARG A 1 513 ? -21.173 2.841 -0.875 1.00 86.44 513 ARG A CA 1
ATOM 3989 C C . ARG A 1 513 ? -21.589 4.299 -1.071 1.00 86.44 513 ARG A C 1
ATOM 3991 O O . ARG A 1 513 ? -21.871 5.009 -0.107 1.00 86.44 513 ARG A O 1
ATOM 3998 N N . ARG A 1 514 ? -21.681 4.720 -2.332 1.00 82.56 514 ARG A N 1
ATOM 3999 C CA . ARG A 1 514 ? -22.295 5.987 -2.743 1.00 82.56 514 ARG A CA 1
ATOM 4000 C C . ARG A 1 514 ? -23.686 5.717 -3.296 1.00 82.56 514 ARG A C 1
ATOM 4002 O O . ARG A 1 514 ? -23.904 4.702 -3.955 1.00 82.56 514 ARG A O 1
ATOM 4009 N N . VAL A 1 515 ? -24.622 6.612 -3.008 1.00 80.44 515 VAL A N 1
ATOM 4010 C CA . VAL A 1 515 ? -26.003 6.535 -3.494 1.00 80.44 515 VAL A CA 1
ATOM 4011 C C . VAL A 1 515 ? -26.361 7.805 -4.254 1.00 80.44 515 VAL A C 1
ATOM 4013 O O . VAL A 1 515 ? -25.783 8.864 -4.018 1.00 80.44 515 VAL A O 1
ATOM 4016 N N . GLU A 1 516 ? -27.315 7.693 -5.174 1.00 75.75 516 GLU A N 1
ATOM 4017 C CA . GLU A 1 516 ? -27.904 8.850 -5.850 1.00 75.75 516 GLU A CA 1
ATOM 4018 C C . GLU A 1 516 ? -28.542 9.813 -4.834 1.00 75.75 516 GLU A C 1
ATOM 4020 O O . GLU A 1 516 ? -28.990 9.403 -3.762 1.00 75.75 516 GLU A O 1
ATOM 4025 N N . VAL A 1 517 ? -28.633 11.099 -5.185 1.00 78.81 517 VAL A N 1
ATOM 4026 C CA . VAL A 1 517 ? -29.141 12.165 -4.295 1.00 78.81 517 VAL A CA 1
ATOM 4027 C C . VAL A 1 517 ? -30.545 11.862 -3.748 1.00 78.81 517 VAL A C 1
ATOM 4029 O O . VAL A 1 517 ? -30.843 12.147 -2.593 1.00 78.81 517 VAL A O 1
ATOM 4032 N N . ASN A 1 518 ? -31.403 11.233 -4.552 1.00 85.44 518 ASN A N 1
ATOM 4033 C CA . ASN A 1 518 ? -32.765 10.826 -4.185 1.00 85.44 518 ASN A CA 1
ATOM 4034 C C . ASN A 1 518 ? -32.834 9.540 -3.330 1.00 85.44 518 ASN A C 1
ATOM 4036 O O . ASN A 1 518 ? -33.922 9.152 -2.909 1.00 85.44 518 ASN A O 1
ATOM 4040 N N . ARG A 1 519 ? -31.700 8.873 -3.085 1.00 85.44 519 ARG A N 1
ATOM 4041 C CA . ARG A 1 519 ? -31.583 7.627 -2.308 1.00 85.44 519 ARG A CA 1
ATOM 4042 C C . ARG A 1 519 ? -30.777 7.791 -1.020 1.00 85.44 519 ARG A C 1
ATOM 4044 O O . ARG A 1 519 ? -30.481 6.793 -0.366 1.00 85.44 519 ARG A O 1
ATOM 4051 N N . VAL A 1 520 ? -30.428 9.022 -0.649 1.00 91.69 520 VAL A N 1
ATOM 4052 C CA . VAL A 1 520 ? -29.822 9.328 0.653 1.00 91.69 520 VAL A CA 1
ATOM 4053 C C . VAL A 1 520 ? -30.780 8.905 1.769 1.00 91.69 520 VAL A C 1
ATOM 4055 O O . VAL A 1 520 ? -31.995 9.098 1.683 1.00 91.69 520 VAL A O 1
ATOM 4058 N N . GLY A 1 521 ? -30.227 8.292 2.812 1.00 93.56 521 GLY A N 1
ATOM 4059 C CA . GLY A 1 521 ? -30.990 7.817 3.956 1.00 93.56 521 GLY A CA 1
ATOM 4060 C C . GLY A 1 521 ? -31.679 8.948 4.722 1.00 93.56 521 GLY A C 1
ATOM 4061 O O . GLY A 1 521 ? -31.207 10.083 4.740 1.00 93.56 521 GLY A O 1
ATOM 4062 N N . GLN A 1 522 ? -32.792 8.646 5.387 1.00 94.44 522 GLN A N 1
ATOM 4063 C CA . GLN A 1 522 ? -33.431 9.572 6.322 1.00 94.44 522 GLN A CA 1
ATOM 4064 C C . GLN A 1 522 ? -33.072 9.182 7.752 1.00 94.44 522 GLN A C 1
ATOM 4066 O O . GLN A 1 522 ? -32.967 7.997 8.076 1.00 94.44 522 GLN A O 1
ATOM 4071 N N . TRP A 1 523 ? -32.948 10.174 8.632 1.00 95.12 523 TRP A N 1
ATOM 4072 C CA . TRP A 1 523 ? -32.940 9.927 10.070 1.00 95.12 523 TRP A CA 1
ATOM 4073 C C . TRP A 1 523 ? -34.195 10.502 10.725 1.00 95.12 523 TRP A C 1
ATOM 4075 O O . TRP A 1 523 ? -34.698 11.553 10.326 1.00 95.12 523 TRP A O 1
ATOM 4085 N N . ARG A 1 524 ? -34.713 9.803 11.736 1.00 96.75 524 ARG A N 1
ATOM 4086 C CA . ARG A 1 524 ? -35.892 10.193 12.517 1.00 96.75 524 ARG A CA 1
ATOM 4087 C C . ARG A 1 524 ? -35.573 10.108 13.996 1.00 96.75 524 ARG A C 1
ATOM 4089 O O . ARG A 1 524 ? -34.969 9.140 14.447 1.00 96.75 524 ARG A O 1
ATOM 4096 N N . PHE A 1 525 ? -35.986 11.119 14.745 1.00 97.06 525 PHE A N 1
ATOM 4097 C CA . PHE A 1 525 ? -35.838 11.127 16.192 1.00 97.06 525 PHE A CA 1
ATOM 4098 C C . PHE A 1 525 ? -36.938 10.280 16.851 1.00 97.06 525 PHE A C 1
ATOM 4100 O O . PHE A 1 525 ? -38.107 10.432 16.501 1.00 97.06 525 PHE A O 1
ATOM 4107 N N . TYR A 1 526 ? -36.560 9.405 17.788 1.00 96.25 526 TYR A N 1
ATOM 4108 C CA . TYR A 1 526 ? -37.457 8.539 18.562 1.00 96.25 526 TYR A CA 1
ATOM 4109 C C . TYR A 1 526 ? -37.419 8.906 20.055 1.00 96.25 526 TYR A C 1
ATOM 4111 O O . TYR A 1 526 ? -36.632 8.331 20.817 1.00 96.25 526 TYR A O 1
ATOM 4119 N N . PRO A 1 527 ? -38.221 9.889 20.498 1.00 91.62 527 PRO A N 1
ATOM 4120 C CA . PRO A 1 527 ? -38.190 10.367 21.881 1.00 91.62 527 PRO A CA 1
ATOM 4121 C C . PRO A 1 527 ? -38.672 9.334 22.912 1.00 91.62 527 PRO A C 1
ATOM 4123 O O . PRO A 1 527 ? -38.320 9.437 24.089 1.00 91.62 527 PRO A O 1
ATOM 4126 N N . GLU A 1 528 ? -39.445 8.328 22.502 1.00 92.44 528 GLU A N 1
ATOM 4127 C CA . GLU A 1 528 ? -40.038 7.321 23.387 1.00 92.44 528 GLU A CA 1
ATOM 4128 C C . GLU A 1 528 ? -39.077 6.178 23.757 1.00 92.44 528 GLU A C 1
ATOM 4130 O O . GLU A 1 528 ? -39.444 5.317 24.557 1.00 92.44 528 GLU A O 1
ATOM 4135 N N . ALA A 1 529 ? -37.837 6.171 23.248 1.00 94.12 529 ALA A N 1
ATOM 4136 C CA . ALA A 1 529 ? -36.875 5.073 23.412 1.00 94.12 529 ALA A CA 1
ATOM 4137 C C . ALA A 1 529 ? -36.737 4.578 24.863 1.00 94.12 529 ALA A C 1
ATOM 4139 O O . ALA A 1 529 ? -36.813 3.375 25.135 1.00 94.12 529 ALA A O 1
ATOM 4140 N N . SER A 1 530 ? -36.555 5.504 25.810 1.00 91.56 530 SER A N 1
ATOM 4141 C CA . SER A 1 530 ? -36.432 5.167 27.232 1.00 91.56 530 SER A CA 1
ATOM 4142 C C . SER A 1 530 ? -37.759 4.699 27.827 1.00 91.56 530 SER A C 1
ATOM 4144 O O . SER A 1 530 ? -37.772 3.759 28.616 1.00 91.56 530 SER A O 1
ATOM 4146 N N . GLN A 1 531 ? -38.876 5.329 27.455 1.00 91.06 531 GLN A N 1
ATOM 4147 C CA . GLN A 1 531 ? -40.201 4.975 27.971 1.00 91.06 531 GLN A CA 1
ATOM 4148 C C . GLN A 1 531 ? -40.599 3.562 27.539 1.00 91.06 531 GLN A C 1
ATOM 4150 O O . GLN A 1 531 ? -41.034 2.782 28.382 1.00 91.06 531 GLN A O 1
ATOM 4155 N N . ALA A 1 532 ? -40.369 3.213 26.270 1.00 93.12 532 ALA A N 1
ATOM 4156 C CA . ALA A 1 532 ? -40.628 1.882 25.730 1.00 93.12 532 ALA A CA 1
ATOM 4157 C C . ALA A 1 532 ? -39.839 0.795 26.480 1.00 93.12 532 ALA A C 1
ATOM 4159 O O . ALA A 1 532 ? -40.399 -0.241 26.830 1.00 93.12 532 ALA A O 1
ATOM 4160 N N . TYR A 1 533 ? -38.563 1.052 26.791 1.00 94.31 533 TYR A N 1
ATOM 4161 C CA . TYR A 1 533 ? -37.731 0.126 27.565 1.00 94.31 533 TYR A CA 1
ATOM 4162 C C . TYR A 1 533 ? -38.269 -0.106 28.984 1.00 94.31 533 TYR A C 1
ATOM 4164 O O . TYR A 1 533 ? -38.418 -1.247 29.418 1.00 94.31 533 TYR A O 1
ATOM 4172 N N . PHE A 1 534 ? -38.583 0.964 29.721 1.00 92.25 534 PHE A N 1
ATOM 4173 C CA . PHE A 1 534 ? -39.074 0.821 31.094 1.00 92.25 534 PHE A CA 1
ATOM 4174 C C . PHE A 1 534 ? -40.491 0.263 31.168 1.00 92.25 534 PHE A C 1
ATOM 4176 O O . PHE A 1 534 ? -40.776 -0.498 32.089 1.00 92.25 534 PHE A O 1
ATOM 4183 N N . ALA A 1 535 ? -41.363 0.601 30.216 1.00 91.81 535 ALA A N 1
ATOM 4184 C CA . ALA A 1 535 ? -42.701 0.027 30.130 1.00 91.81 535 ALA A CA 1
ATOM 4185 C C . ALA A 1 535 ? -42.637 -1.500 29.992 1.00 91.81 535 ALA A C 1
ATOM 4187 O O . ALA A 1 535 ? -43.351 -2.207 30.700 1.00 91.81 535 ALA A O 1
ATOM 4188 N N . GLU A 1 536 ? -41.716 -2.012 29.172 1.00 92.50 536 GLU A N 1
ATOM 4189 C CA . GLU A 1 536 ? -41.513 -3.454 29.042 1.00 92.50 536 GLU A CA 1
ATOM 4190 C C . GLU A 1 536 ? -41.043 -4.093 30.353 1.00 92.50 536 GLU A C 1
ATOM 4192 O O . GLU A 1 536 ? -41.560 -5.134 30.751 1.00 92.50 536 GLU A O 1
ATOM 4197 N N . ILE A 1 537 ? -40.132 -3.450 31.092 1.00 90.94 537 ILE A N 1
ATOM 4198 C CA . ILE A 1 537 ? -39.727 -3.950 32.415 1.00 90.94 537 ILE A CA 1
ATOM 4199 C C . ILE A 1 537 ? -40.934 -4.012 33.360 1.00 90.94 537 ILE A C 1
ATOM 4201 O O . ILE A 1 537 ? -41.119 -5.028 34.033 1.00 90.94 537 ILE A O 1
ATOM 4205 N N . VAL A 1 538 ? -41.773 -2.970 33.391 1.00 91.12 538 VAL A N 1
ATOM 4206 C CA . VAL A 1 538 ? -42.996 -2.941 34.215 1.00 91.12 538 VAL A CA 1
ATOM 4207 C C . VAL A 1 538 ? -43.939 -4.092 33.855 1.00 91.12 538 VAL A C 1
ATOM 4209 O O . VAL A 1 538 ? -44.498 -4.716 34.753 1.00 91.12 538 VAL A O 1
ATOM 4212 N N . ASN A 1 539 ? -44.062 -4.436 32.573 1.00 88.44 539 ASN A N 1
ATOM 4213 C CA . ASN A 1 539 ? -44.911 -5.542 32.121 1.00 88.44 539 ASN A CA 1
ATOM 4214 C C . ASN A 1 539 ? -44.424 -6.927 32.593 1.00 88.44 539 ASN A C 1
ATOM 4216 O O . ASN A 1 539 ? -45.187 -7.890 32.562 1.00 88.44 539 ASN A O 1
ATOM 4220 N N . THR A 1 540 ? -43.173 -7.046 33.052 1.00 85.25 540 THR A N 1
ATOM 4221 C CA . THR A 1 540 ? -42.587 -8.315 33.530 1.00 85.25 540 THR A CA 1
ATOM 4222 C C . THR A 1 540 ? -42.578 -8.474 35.056 1.00 85.25 540 THR A C 1
ATOM 4224 O O . THR A 1 540 ? -42.078 -9.485 35.572 1.00 85.25 540 THR A O 1
ATOM 4227 N N . ILE A 1 541 ? -43.097 -7.486 35.795 1.00 86.69 541 ILE A N 1
ATOM 4228 C CA . ILE A 1 541 ? -43.081 -7.445 37.264 1.00 86.69 541 ILE A CA 1
ATOM 4229 C C . ILE A 1 541 ? -44.489 -7.275 37.845 1.00 86.69 541 ILE A C 1
ATOM 4231 O O . ILE A 1 541 ? -45.374 -6.681 37.239 1.00 86.69 541 ILE A O 1
ATOM 4235 N N . ASP A 1 542 ? -44.685 -7.776 39.064 1.00 87.44 542 ASP A N 1
ATOM 4236 C CA . ASP A 1 542 ? -45.922 -7.590 39.826 1.00 87.44 542 ASP A CA 1
ATOM 4237 C C . ASP A 1 542 ? -45.930 -6.194 40.473 1.00 87.44 542 ASP A C 1
ATOM 4239 O O . ASP A 1 542 ? -45.370 -5.967 41.552 1.00 87.44 542 ASP A O 1
ATOM 4243 N N . LEU A 1 543 ? -46.515 -5.233 39.756 1.00 88.25 543 LEU A N 1
ATOM 4244 C CA . LEU A 1 543 ? -46.521 -3.824 40.142 1.00 88.25 543 LEU A CA 1
ATOM 4245 C C . LEU A 1 543 ? -47.338 -3.559 41.414 1.00 88.25 543 LEU A C 1
ATOM 4247 O O . LEU A 1 543 ? -46.958 -2.699 42.210 1.00 88.25 543 LEU A O 1
ATOM 4251 N N . GLU A 1 544 ? -48.439 -4.282 41.626 1.00 89.19 544 GLU A N 1
ATOM 4252 C CA . GLU A 1 544 ? -49.273 -4.109 42.820 1.00 89.19 544 GLU A CA 1
ATOM 4253 C C . GLU A 1 544 ? -48.514 -4.528 44.078 1.00 89.19 544 GLU A C 1
ATOM 4255 O O . GLU A 1 544 ? -48.504 -3.800 45.076 1.00 89.19 544 GLU A O 1
ATOM 4260 N N . ARG A 1 545 ? -47.795 -5.653 44.007 1.00 88.31 545 ARG A N 1
ATOM 4261 C CA . ARG A 1 545 ? -46.977 -6.144 45.119 1.00 88.31 545 ARG A CA 1
ATOM 4262 C C . ARG A 1 545 ? -45.797 -5.229 45.448 1.00 88.31 545 ARG A C 1
ATOM 4264 O O . ARG A 1 545 ? -45.434 -5.095 46.615 1.00 88.31 545 ARG A O 1
ATOM 4271 N N . LEU A 1 546 ? -45.195 -4.585 44.447 1.00 88.50 546 LEU A N 1
ATOM 4272 C CA . LEU A 1 546 ? -44.139 -3.592 44.675 1.00 88.50 546 LEU A CA 1
ATOM 4273 C C . LEU A 1 546 ? -44.684 -2.325 45.341 1.00 88.50 546 LEU A C 1
ATOM 4275 O O . LEU A 1 546 ? -44.116 -1.856 46.331 1.00 88.50 546 LEU A O 1
ATOM 4279 N N . ARG A 1 547 ? -45.817 -1.813 44.844 1.00 89.81 547 ARG A N 1
ATOM 4280 C CA . ARG A 1 547 ? -46.460 -0.605 45.378 1.00 89.81 547 ARG A CA 1
ATOM 4281 C C . ARG A 1 547 ? -46.959 -0.786 46.805 1.00 89.81 547 ARG A C 1
ATOM 4283 O O . ARG A 1 547 ? -46.866 0.156 47.584 1.00 89.81 547 ARG A O 1
ATOM 4290 N N . SER A 1 548 ? -47.454 -1.973 47.158 1.00 90.06 548 SER A N 1
ATOM 4291 C CA . SER A 1 548 ? -47.897 -2.265 48.526 1.00 90.06 548 SER A CA 1
ATOM 4292 C C . SER A 1 548 ? -46.733 -2.390 49.512 1.00 90.06 548 SER A C 1
ATOM 4294 O O . SER A 1 548 ? -46.876 -2.014 50.673 1.00 90.06 548 SER A O 1
ATOM 4296 N N . ARG A 1 549 ? -45.566 -2.878 49.065 1.00 91.19 549 ARG A N 1
ATOM 4297 C CA . ARG A 1 549 ? -44.391 -3.074 49.930 1.00 91.19 549 ARG A CA 1
ATOM 4298 C C . ARG A 1 549 ? -43.572 -1.801 50.173 1.00 91.19 549 ARG A C 1
ATOM 4300 O O . ARG A 1 549 ? -42.900 -1.736 51.203 1.00 91.19 549 ARG A O 1
ATOM 4307 N N . GLN A 1 550 ? -43.615 -0.836 49.247 1.00 89.69 550 GLN A N 1
ATOM 4308 C CA . GLN A 1 550 ? -42.937 0.471 49.318 1.00 89.69 550 GLN A CA 1
ATOM 4309 C C . GLN A 1 550 ? -41.451 0.401 49.710 1.00 89.69 550 GLN A C 1
ATOM 4311 O O . GLN A 1 550 ? -41.010 1.051 50.661 1.00 89.69 550 GLN A O 1
ATOM 4316 N N . PHE A 1 551 ? -40.667 -0.391 48.974 1.00 93.38 551 PHE A N 1
ATOM 4317 C CA . PHE A 1 551 ? -39.244 -0.590 49.263 1.00 93.38 551 PHE A CA 1
ATOM 4318 C C . PHE A 1 551 ? -38.473 0.728 49.401 1.00 93.38 551 PHE A C 1
ATOM 4320 O O . PHE A 1 551 ? -38.572 1.615 48.550 1.00 93.38 551 PHE A O 1
ATOM 4327 N N . LYS A 1 552 ? -37.663 0.827 50.453 1.00 95.12 552 LYS A N 1
ATOM 4328 C CA . LYS A 1 552 ? -36.752 1.933 50.718 1.00 95.12 552 LYS A CA 1
ATOM 4329 C C . LYS A 1 552 ? -35.371 1.602 50.169 1.00 95.12 552 LYS A C 1
ATOM 4331 O O . LYS A 1 552 ? -34.730 0.655 50.613 1.00 95.12 552 LYS A O 1
ATOM 4336 N N . LEU A 1 553 ? -34.910 2.389 49.204 1.00 94.94 553 LEU A N 1
ATOM 4337 C CA . LEU A 1 553 ? -33.699 2.124 48.434 1.00 94.94 553 LEU A CA 1
ATOM 4338 C C . LEU A 1 553 ? -32.691 3.263 48.582 1.00 94.94 553 LEU A C 1
ATOM 4340 O O . LEU A 1 553 ? -33.057 4.435 48.479 1.00 94.94 553 LEU A O 1
ATOM 4344 N N . VAL A 1 554 ? -31.412 2.924 48.754 1.00 92.94 554 VAL A N 1
ATOM 4345 C CA . VAL A 1 554 ? -30.300 3.886 48.689 1.00 92.94 554 VAL A CA 1
ATOM 4346 C C . VAL A 1 554 ? -29.522 3.656 47.400 1.00 92.94 554 VAL A C 1
ATOM 4348 O O . VAL A 1 554 ? -29.005 2.565 47.180 1.00 92.94 554 VAL A O 1
ATOM 4351 N N . LEU A 1 555 ? -29.427 4.666 46.538 1.00 89.88 555 LEU A N 1
ATOM 4352 C CA . LEU A 1 555 ? -28.850 4.513 45.202 1.00 89.88 555 LEU A CA 1
ATOM 4353 C C . LEU A 1 555 ? -27.605 5.390 45.009 1.00 89.88 555 LEU A C 1
ATOM 4355 O O . LEU A 1 555 ? -27.635 6.595 45.276 1.00 89.88 555 LEU A O 1
ATOM 4359 N N . GLY A 1 556 ? -26.544 4.792 44.468 1.00 85.50 556 GLY A N 1
ATOM 4360 C CA . GLY A 1 556 ? -25.401 5.471 43.857 1.00 85.50 556 GLY A CA 1
ATOM 4361 C C . GLY A 1 556 ? -25.505 5.406 42.333 1.00 85.50 556 GLY A C 1
ATOM 4362 O O . GLY A 1 556 ? -25.631 4.318 41.774 1.00 85.50 556 GLY A O 1
ATOM 4363 N N . ALA A 1 557 ? -25.476 6.556 41.660 1.00 77.12 557 ALA A N 1
ATOM 4364 C CA . ALA A 1 557 ? -25.628 6.661 40.207 1.00 77.12 557 ALA A CA 1
ATOM 4365 C C . ALA A 1 557 ? -24.614 7.655 39.606 1.00 77.12 557 ALA A C 1
ATOM 4367 O O . ALA A 1 557 ? -24.723 8.848 39.882 1.00 77.12 557 ALA A O 1
ATOM 4368 N N . PRO A 1 558 ? -23.677 7.219 38.749 1.00 69.38 558 PRO A N 1
ATOM 4369 C CA . PRO A 1 558 ? -22.452 7.966 38.440 1.00 69.38 558 PRO A CA 1
ATOM 4370 C C . PRO A 1 558 ? -22.645 9.218 37.577 1.00 69.38 558 PRO A C 1
ATOM 4372 O O . PRO A 1 558 ? -21.756 10.061 37.527 1.00 69.38 558 PRO A O 1
ATOM 4375 N N . ASN A 1 559 ? -23.782 9.370 36.888 1.00 73.12 559 ASN A N 1
ATOM 4376 C CA . ASN A 1 559 ? -24.050 10.536 36.041 1.00 73.12 559 ASN A CA 1
ATOM 4377 C C . ASN A 1 559 ? -25.494 11.055 36.176 1.00 73.12 559 ASN A C 1
ATOM 4379 O O . ASN A 1 559 ? -26.386 10.395 36.725 1.00 73.12 559 ASN A O 1
ATOM 4383 N N . ARG A 1 560 ? -25.720 12.279 35.677 1.00 77.12 560 ARG A N 1
ATOM 4384 C CA . ARG A 1 560 ? -26.998 12.999 35.806 1.00 77.12 560 ARG A CA 1
ATOM 4385 C C . ARG A 1 560 ? -28.126 12.294 35.059 1.00 77.12 560 ARG A C 1
ATOM 4387 O O . ARG A 1 560 ? -29.238 12.220 35.587 1.00 77.12 560 ARG A O 1
ATOM 4394 N N . TYR A 1 561 ? -27.855 11.770 33.864 1.00 81.06 561 TYR A N 1
ATOM 4395 C CA . TYR A 1 561 ? -28.852 11.048 33.080 1.00 81.06 561 TYR A CA 1
ATOM 4396 C C . TYR A 1 561 ? -29.365 9.795 33.796 1.00 81.06 561 TYR A C 1
ATOM 4398 O O . TYR A 1 561 ? -30.573 9.663 34.003 1.00 81.06 561 TYR A O 1
ATOM 4406 N N . VAL A 1 562 ? -28.463 8.918 34.242 1.00 80.94 562 VAL A N 1
ATOM 4407 C CA . VAL A 1 562 ? -28.792 7.685 34.970 1.00 80.94 562 VAL A CA 1
ATOM 4408 C C . VAL A 1 562 ? -29.554 8.015 36.251 1.00 80.94 562 VAL A C 1
ATOM 4410 O O . VAL A 1 562 ? -30.608 7.429 36.501 1.00 80.94 562 VAL A O 1
ATOM 4413 N N . LYS A 1 563 ? -29.092 9.018 37.014 1.00 82.81 563 LYS A N 1
ATOM 4414 C CA . LYS A 1 563 ? -29.773 9.501 38.226 1.00 82.81 563 LYS A CA 1
ATOM 4415 C C . LYS A 1 563 ? -31.220 9.907 37.936 1.00 82.81 563 LYS A C 1
ATOM 4417 O O . LYS A 1 563 ? -32.124 9.508 38.666 1.00 82.81 563 LYS A O 1
ATOM 4422 N N . ARG A 1 564 ? -31.456 10.674 36.865 1.00 84.88 564 ARG A N 1
ATOM 4423 C CA . ARG A 1 564 ? -32.799 11.122 36.458 1.00 84.88 564 ARG A CA 1
ATOM 4424 C C . ARG A 1 564 ? -33.690 9.949 36.054 1.00 84.88 564 ARG A C 1
ATOM 4426 O O . ARG A 1 564 ? -34.816 9.845 36.535 1.00 84.88 564 ARG A O 1
ATOM 4433 N N . VAL A 1 565 ? -33.184 9.084 35.181 1.00 84.88 565 VAL A N 1
ATOM 4434 C CA . VAL A 1 565 ? -33.953 7.988 34.586 1.00 84.88 565 VAL A CA 1
ATOM 4435 C C . VAL A 1 565 ? -34.323 6.932 35.628 1.00 84.88 565 VAL A C 1
ATOM 4437 O O . VAL A 1 565 ? -35.499 6.604 35.768 1.00 84.88 565 VAL A O 1
ATOM 4440 N N . ILE A 1 566 ? -33.356 6.464 36.420 1.00 87.88 566 ILE A N 1
ATOM 4441 C CA . ILE A 1 566 ? -33.596 5.447 37.451 1.00 87.88 566 ILE A CA 1
ATOM 4442 C C . ILE A 1 566 ? -34.501 5.981 38.560 1.00 87.88 566 ILE A C 1
ATOM 4444 O O . ILE A 1 566 ? -35.411 5.274 38.991 1.00 87.88 566 ILE A O 1
ATOM 4448 N N . ARG A 1 567 ? -34.306 7.235 38.995 1.00 87.69 567 ARG A N 1
ATOM 4449 C CA . ARG A 1 567 ? -35.189 7.856 39.992 1.00 87.69 567 ARG A CA 1
ATOM 4450 C C . ARG A 1 567 ? -36.631 7.892 39.497 1.00 87.69 567 ARG A C 1
ATOM 4452 O O . ARG A 1 567 ? -37.523 7.489 40.234 1.00 87.69 567 ARG A O 1
ATOM 4459 N N . SER A 1 568 ? -36.854 8.360 38.268 1.00 87.56 568 SER A N 1
ATOM 4460 C CA . SER A 1 568 ? -38.201 8.438 37.692 1.00 87.56 568 SER A CA 1
ATOM 4461 C C . SER A 1 568 ? -38.838 7.056 37.565 1.00 87.56 568 SER A C 1
ATOM 4463 O O . SER A 1 568 ? -40.013 6.894 37.885 1.00 87.56 568 SER A O 1
ATOM 4465 N N . PHE A 1 569 ? -38.063 6.060 37.130 1.00 89.62 569 PHE A N 1
ATOM 4466 C CA . PHE A 1 569 ? -38.536 4.692 36.956 1.00 89.62 569 PHE A CA 1
ATOM 4467 C C . PHE A 1 569 ? -38.940 4.049 38.289 1.00 89.62 569 PHE A C 1
ATOM 4469 O O . PHE A 1 569 ? -40.091 3.656 38.460 1.00 89.62 569 PHE A O 1
ATOM 4476 N N . LEU A 1 570 ? -38.028 4.005 39.263 1.00 90.56 570 LEU A N 1
ATOM 4477 C CA . LEU A 1 570 ? -38.265 3.358 40.557 1.00 90.56 570 LEU A CA 1
ATOM 4478 C C . LEU A 1 570 ? -39.338 4.078 41.387 1.00 90.56 570 LEU A C 1
ATOM 4480 O O . LEU A 1 570 ? -40.094 3.429 42.107 1.00 90.56 570 LEU A O 1
ATOM 4484 N N . HIS A 1 571 ? -39.460 5.402 41.256 1.00 88.81 571 HIS A N 1
ATOM 4485 C CA . HIS A 1 571 ? -40.556 6.142 41.879 1.00 88.81 571 HIS A CA 1
ATOM 4486 C C . HIS A 1 571 ? -41.913 5.731 41.279 1.00 88.81 571 HIS A C 1
ATOM 4488 O O . HIS A 1 571 ? -42.886 5.568 42.010 1.00 88.81 571 HIS A O 1
ATOM 4494 N N . GLY A 1 572 ? -41.982 5.483 39.964 1.00 87.56 572 GLY A N 1
ATOM 4495 C CA . GLY A 1 572 ? -43.180 4.946 39.302 1.00 87.56 572 GLY A CA 1
ATOM 4496 C C . GLY A 1 572 ? -43.592 3.545 39.785 1.00 87.56 572 GLY A C 1
ATOM 4497 O O . GLY A 1 572 ? -44.779 3.199 39.740 1.00 87.56 572 GLY A O 1
ATOM 4498 N N . LEU A 1 573 ? -42.631 2.772 40.307 1.00 90.44 573 LEU A N 1
ATOM 4499 C CA . LEU A 1 573 ? -42.863 1.472 40.950 1.00 90.44 573 LEU A CA 1
ATOM 4500 C C . LEU A 1 573 ? -43.352 1.579 42.405 1.00 90.44 573 LEU A C 1
ATOM 4502 O O . LEU A 1 573 ? -43.730 0.566 42.987 1.00 90.44 573 LEU A O 1
ATOM 4506 N N . GLY A 1 574 ? -43.372 2.780 42.991 1.00 90.50 574 GLY A N 1
ATOM 4507 C CA . GLY A 1 574 ? -43.760 3.004 44.387 1.00 90.50 574 GLY A CA 1
ATOM 4508 C C . GLY A 1 574 ? -42.619 2.857 45.402 1.00 90.50 574 GLY A C 1
ATOM 4509 O O . GLY A 1 574 ? -42.893 2.721 46.592 1.00 90.50 574 GLY A O 1
ATOM 4510 N N . CYS A 1 575 ? -41.354 2.875 44.965 1.00 92.75 575 CYS A N 1
ATOM 4511 C CA . CYS A 1 575 ? -40.197 2.803 45.863 1.00 92.75 575 CYS A CA 1
ATOM 4512 C C . CYS A 1 575 ? -39.845 4.172 46.474 1.00 92.75 575 CYS A C 1
ATOM 4514 O O . CYS A 1 575 ? -39.876 5.203 45.798 1.00 92.75 575 CYS A O 1
ATOM 4516 N N . ASN A 1 576 ? -39.399 4.164 47.731 1.00 91.88 576 ASN A N 1
ATOM 4517 C CA . ASN A 1 576 ? -38.862 5.323 48.441 1.00 91.88 576 ASN A CA 1
ATOM 4518 C C . ASN A 1 576 ? -37.349 5.423 48.208 1.00 91.88 576 ASN A C 1
ATOM 4520 O O . ASN A 1 576 ? -36.597 4.559 48.649 1.00 91.88 576 ASN A O 1
ATOM 4524 N N . ILE A 1 577 ? -36.887 6.464 47.515 1.00 92.00 577 ILE A N 1
ATOM 4525 C CA . ILE A 1 577 ? -35.509 6.526 47.003 1.00 92.00 577 ILE A CA 1
ATOM 4526 C C . ILE A 1 577 ? -34.696 7.614 47.705 1.00 92.00 577 ILE A C 1
ATOM 4528 O O . ILE A 1 577 ? -35.040 8.794 47.634 1.00 92.00 577 ILE A O 1
ATOM 4532 N N . SER A 1 578 ? -33.550 7.223 48.257 1.00 90.38 578 SER A N 1
ATOM 4533 C CA . SER A 1 578 ? -32.491 8.117 48.727 1.00 90.38 578 SER A CA 1
ATOM 4534 C C . SER A 1 578 ? -31.307 8.066 47.767 1.00 90.38 578 SER A C 1
ATOM 4536 O O . SER A 1 578 ? -30.733 7.005 47.534 1.00 90.38 578 SER A O 1
ATOM 4538 N N . LEU A 1 579 ? -30.922 9.209 47.202 1.00 84.38 579 LEU A N 1
ATOM 4539 C CA . LEU A 1 579 ? -29.788 9.301 46.279 1.00 84.38 579 LEU A CA 1
ATOM 4540 C C . LEU A 1 579 ? -28.555 9.835 46.995 1.00 84.38 579 LEU A C 1
ATOM 4542 O O . LEU A 1 579 ? -28.636 10.859 47.669 1.00 84.38 579 LEU A O 1
ATOM 4546 N N . VAL A 1 580 ? -27.416 9.180 46.793 1.00 81.75 580 VAL A N 1
ATOM 4547 C CA . VAL A 1 580 ? -26.125 9.691 47.264 1.00 81.75 580 VAL A CA 1
ATOM 4548 C C . VAL A 1 580 ? -25.613 10.738 46.276 1.00 81.75 580 VAL A C 1
ATOM 4550 O O . VAL A 1 580 ? -25.632 10.525 45.060 1.00 81.75 580 VAL A O 1
ATOM 4553 N N . GLU A 1 581 ? -25.221 11.907 46.784 1.00 65.56 581 GLU A N 1
ATOM 4554 C CA . GLU A 1 581 ? -24.631 12.971 45.970 1.00 65.56 581 GLU A CA 1
ATOM 4555 C C . GLU A 1 581 ? -23.114 12.812 45.880 1.00 65.56 581 GLU A C 1
ATOM 4557 O O . GLU A 1 581 ? -22.447 12.515 46.867 1.00 65.56 581 GLU A O 1
ATOM 4562 N N . TYR A 1 582 ? -22.580 13.016 44.678 1.00 63.53 582 TYR A N 1
ATOM 4563 C CA . TYR A 1 582 ? -21.147 13.006 44.415 1.00 63.53 582 TYR A CA 1
ATOM 4564 C C . TYR A 1 582 ? -20.604 14.386 44.774 1.00 63.53 582 TYR A C 1
ATOM 4566 O O . TYR A 1 582 ? -20.899 15.364 44.084 1.00 63.53 582 TYR A O 1
ATOM 4574 N N . SER A 1 583 ? -19.838 14.492 45.855 1.00 44.84 583 SER A N 1
ATOM 4575 C CA . SER A 1 583 ? -19.030 15.682 46.108 1.00 44.84 583 SER A CA 1
ATOM 4576 C C . SER A 1 583 ? -17.826 15.652 45.161 1.00 44.84 583 SER A C 1
ATOM 4578 O O . SER A 1 583 ? -16.904 14.873 45.373 1.00 44.84 583 SER A O 1
ATOM 4580 N N . GLU A 1 584 ? -17.880 16.501 44.135 1.00 43.94 584 GLU A N 1
ATOM 4581 C CA . GLU A 1 584 ? -16.887 16.749 43.073 1.00 43.94 584 GLU A CA 1
ATOM 4582 C C . GLU A 1 584 ? -16.841 15.736 41.902 1.00 43.94 584 GLU A C 1
ATOM 4584 O O . GLU A 1 584 ? -16.589 14.551 42.104 1.00 43.94 584 GLU A O 1
ATOM 4589 N N . PRO A 1 585 ? -17.019 16.199 40.644 1.00 44.56 585 PRO A N 1
ATOM 4590 C CA . PRO A 1 585 ? -16.905 15.361 39.445 1.00 44.56 585 PRO A CA 1
ATOM 4591 C C . PRO A 1 585 ? -15.460 14.965 39.078 1.00 44.56 585 PRO A C 1
ATOM 4593 O O . PRO A 1 585 ? -15.280 14.127 38.201 1.00 44.56 585 PRO A O 1
ATOM 4596 N N . GLU A 1 586 ? -14.437 15.536 39.726 1.00 39.38 586 GLU A N 1
ATOM 4597 C CA . GLU A 1 586 ? -13.020 15.351 39.357 1.00 39.38 586 GLU A CA 1
ATOM 4598 C C . GLU A 1 586 ? -12.258 14.338 40.226 1.00 39.38 586 GLU A C 1
ATOM 4600 O O . GLU A 1 586 ? -11.163 13.906 39.863 1.00 39.38 586 GLU A O 1
ATOM 4605 N N . LYS A 1 587 ? -12.827 13.890 41.351 1.00 41.69 587 LYS A N 1
ATOM 4606 C CA . LYS A 1 587 ? -12.232 12.817 42.155 1.00 41.69 587 LYS A CA 1
ATOM 4607 C C . LYS A 1 587 ? -12.957 11.516 41.869 1.00 41.69 587 LYS A C 1
ATOM 4609 O O . LYS A 1 587 ? -14.063 11.291 42.349 1.00 41.69 587 LYS A O 1
ATOM 4614 N N . ASN A 1 588 ? -12.288 10.651 41.109 1.00 44.66 588 ASN A N 1
ATOM 4615 C CA . ASN A 1 588 ? -12.601 9.232 40.958 1.00 44.66 588 ASN A CA 1
ATOM 4616 C C . ASN A 1 588 ? -12.754 8.569 42.340 1.00 44.66 588 ASN A C 1
ATOM 4618 O O . ASN A 1 588 ? -11.805 7.997 42.877 1.00 44.66 588 ASN A O 1
ATOM 4622 N N . LEU A 1 589 ? -13.943 8.647 42.937 1.00 48.59 589 LEU A N 1
ATOM 4623 C CA . LEU A 1 589 ? -14.288 7.858 44.109 1.00 48.59 589 LEU A CA 1
ATOM 4624 C C . LEU A 1 589 ? -14.302 6.401 43.657 1.00 48.59 589 LEU A C 1
ATOM 4626 O O . LEU A 1 589 ? -15.168 5.971 42.895 1.00 48.59 589 LEU A O 1
ATOM 4630 N N . SER A 1 590 ? -13.290 5.650 44.080 1.00 54.25 590 SER A N 1
ATOM 4631 C CA . SER A 1 590 ? -13.228 4.217 43.846 1.00 54.25 590 SER A CA 1
ATOM 4632 C C . SER A 1 590 ? -14.476 3.555 44.450 1.00 54.25 590 SER A C 1
ATOM 4634 O O . SER A 1 590 ? -14.961 3.958 45.511 1.00 54.25 590 SER A O 1
ATOM 4636 N N . VAL A 1 591 ? -15.003 2.527 43.773 1.00 56.62 591 VAL A N 1
ATOM 4637 C CA . VAL A 1 591 ? -16.179 1.740 44.207 1.00 56.62 591 VAL A CA 1
ATOM 4638 C C . VAL A 1 591 ? -16.165 1.380 45.710 1.00 56.62 591 VAL A C 1
ATOM 4640 O O . VAL A 1 591 ? -17.234 1.440 46.318 1.00 56.62 591 VAL A O 1
ATOM 4643 N N . PRO A 1 592 ? -15.012 1.086 46.357 1.00 57.59 592 PRO A N 1
ATOM 4644 C CA . PRO A 1 592 ? -14.953 0.842 47.800 1.00 57.59 592 PRO A CA 1
ATOM 4645 C C . PRO A 1 592 ? -15.448 2.008 48.673 1.00 57.59 592 PRO A C 1
ATOM 4647 O O . PRO A 1 592 ? -16.263 1.789 49.563 1.00 57.59 592 PRO A O 1
ATOM 4650 N N . ILE A 1 593 ? -15.036 3.249 48.386 1.00 62.31 593 ILE A N 1
ATOM 4651 C CA . ILE A 1 593 ? -15.382 4.428 49.208 1.00 62.31 593 ILE A CA 1
ATOM 4652 C C . ILE A 1 593 ? -16.876 4.771 49.064 1.00 62.31 593 ILE A C 1
ATOM 4654 O O . ILE A 1 593 ? -17.557 5.142 50.026 1.00 62.31 593 ILE A O 1
ATOM 4658 N N . LEU A 1 594 ? -17.415 4.599 47.853 1.00 68.75 594 LEU A N 1
ATOM 4659 C CA . LEU A 1 594 ? -18.845 4.759 47.587 1.00 68.75 594 LEU A CA 1
ATOM 4660 C C . LEU A 1 594 ? -19.671 3.653 48.266 1.00 68.75 594 LEU A C 1
ATOM 4662 O O . LEU A 1 594 ? -20.754 3.917 48.793 1.00 68.75 594 LEU A O 1
ATOM 4666 N N . GLY A 1 595 ? -19.135 2.430 48.292 1.00 74.62 595 GLY A N 1
ATOM 4667 C CA . GLY A 1 595 ? -19.713 1.289 48.994 1.00 74.62 595 GLY A CA 1
ATOM 4668 C C . GLY A 1 595 ? -19.892 1.545 50.486 1.00 74.62 595 GLY A C 1
ATOM 4669 O O . GLY A 1 595 ? -20.964 1.259 51.017 1.00 74.62 595 GLY A O 1
ATOM 4670 N N . ASP A 1 596 ? -18.898 2.141 51.144 1.00 81.12 596 ASP A N 1
ATOM 4671 C CA . ASP A 1 596 ? -18.974 2.474 52.571 1.00 81.12 596 ASP A CA 1
ATOM 4672 C C . ASP A 1 596 ? -20.026 3.561 52.850 1.00 81.12 596 ASP A C 1
ATOM 4674 O O . ASP A 1 596 ? -20.858 3.410 53.744 1.00 81.12 596 ASP A O 1
ATOM 4678 N N . THR A 1 597 ? -20.086 4.601 52.013 1.00 84.00 597 THR A N 1
ATOM 4679 C CA . THR A 1 597 ? -21.082 5.680 52.155 1.00 84.00 597 THR A CA 1
ATOM 4680 C C . THR A 1 597 ? -22.514 5.155 52.018 1.00 84.00 597 THR A C 1
ATOM 4682 O O . THR A 1 597 ? -23.393 5.480 52.824 1.00 84.00 597 THR A O 1
ATOM 4685 N N . ILE A 1 598 ? -22.762 4.317 51.005 1.00 87.62 598 ILE A N 1
ATOM 4686 C CA . ILE A 1 598 ? -24.082 3.714 50.787 1.00 87.62 598 ILE A CA 1
ATOM 4687 C C . ILE A 1 598 ? -24.399 2.722 51.899 1.00 87.62 598 ILE A C 1
ATOM 4689 O O . ILE A 1 598 ? -25.517 2.750 52.406 1.00 87.62 598 ILE A O 1
ATOM 4693 N N . ARG A 1 599 ? -23.434 1.910 52.344 1.00 89.56 599 ARG A N 1
ATOM 4694 C CA . ARG A 1 599 ? -23.599 1.009 53.494 1.00 89.56 599 ARG A CA 1
ATOM 4695 C C . ARG A 1 599 ? -24.057 1.771 54.736 1.00 89.56 599 ARG A C 1
ATOM 4697 O O . ARG A 1 599 ? -25.022 1.362 55.383 1.00 89.56 599 ARG A O 1
ATOM 4704 N N . ASP A 1 600 ? -23.412 2.889 55.046 1.00 88.50 600 ASP A N 1
ATOM 4705 C CA . ASP A 1 600 ? -23.762 3.711 56.202 1.00 88.50 600 ASP A CA 1
ATOM 4706 C C . ASP A 1 600 ? -25.144 4.345 56.060 1.00 88.50 600 ASP A C 1
ATOM 4708 O O . ASP A 1 600 ? -25.874 4.479 57.042 1.00 88.50 600 ASP A O 1
ATOM 4712 N N . MET A 1 601 ? -25.534 4.756 54.853 1.00 90.75 601 MET A N 1
ATOM 4713 C CA . MET A 1 601 ? -26.876 5.283 54.601 1.00 90.75 601 MET A CA 1
ATOM 4714 C C . MET A 1 601 ? -27.951 4.200 54.677 1.00 90.75 601 MET A C 1
ATOM 4716 O O . MET A 1 601 ? -29.004 4.461 55.254 1.00 90.75 601 MET A O 1
ATOM 4720 N N . VAL A 1 602 ? -27.685 2.994 54.167 1.00 93.56 602 VAL A N 1
ATOM 4721 C CA . VAL A 1 602 ? -28.602 1.850 54.268 1.00 93.56 602 VAL A CA 1
ATOM 4722 C C . VAL A 1 602 ? -28.890 1.541 55.735 1.00 93.56 602 VAL A C 1
ATOM 4724 O O . VAL A 1 602 ? -30.054 1.512 56.129 1.00 93.56 602 VAL A O 1
ATOM 4727 N N . LYS A 1 603 ? -27.847 1.444 56.571 1.00 92.25 603 LYS A N 1
ATOM 4728 C CA . LYS A 1 603 ? -27.999 1.200 58.013 1.00 92.25 603 LYS A CA 1
ATOM 4729 C C . LYS A 1 603 ? -28.700 2.350 58.736 1.00 92.25 603 LYS A C 1
ATOM 4731 O O . LYS A 1 603 ? -29.656 2.117 59.469 1.00 92.25 603 LYS A O 1
ATOM 4736 N N . ARG A 1 604 ? -28.262 3.598 58.517 1.00 92.69 604 ARG A N 1
ATOM 4737 C CA . ARG A 1 604 ? -28.837 4.783 59.187 1.00 92.69 604 ARG A CA 1
ATOM 4738 C C . ARG A 1 604 ? -30.301 5.006 58.835 1.00 92.69 604 ARG A C 1
ATOM 4740 O O . ARG A 1 604 ? -31.072 5.433 59.684 1.00 92.69 604 ARG A O 1
ATOM 4747 N N . GLN A 1 605 ? -30.676 4.755 57.585 1.00 93.19 605 GLN A N 1
ATOM 4748 C CA . GLN A 1 605 ? -32.041 4.962 57.121 1.00 93.19 605 GLN A CA 1
ATOM 4749 C C . GLN A 1 605 ? -32.910 3.709 57.247 1.00 93.19 605 GLN A C 1
ATOM 4751 O O . GLN A 1 605 ? -34.088 3.802 56.906 1.00 93.19 605 GLN A O 1
ATOM 4756 N N . GLN A 1 606 ? -32.366 2.576 57.705 1.00 92.19 606 GLN A N 1
ATOM 4757 C CA . GLN A 1 606 ? -33.051 1.278 57.689 1.00 92.19 606 GLN A CA 1
ATOM 4758 C C . GLN A 1 606 ? -33.646 0.988 56.300 1.00 92.19 606 GLN A C 1
ATOM 4760 O O . GLN A 1 606 ? -34.834 0.711 56.155 1.00 92.19 606 GLN A O 1
ATOM 4765 N N . ALA A 1 607 ? -32.837 1.187 55.257 1.00 95.00 607 ALA A N 1
ATOM 4766 C CA . ALA A 1 607 ? -33.250 0.915 53.887 1.00 95.00 607 ALA A CA 1
ATOM 4767 C C . ALA A 1 607 ? -33.246 -0.596 53.617 1.00 95.00 607 ALA A C 1
ATOM 4769 O O . ALA A 1 607 ? -32.393 -1.311 54.137 1.00 95.00 607 ALA A O 1
ATOM 4770 N N . ASP A 1 608 ? -34.163 -1.066 52.773 1.00 94.56 608 ASP A N 1
ATOM 4771 C CA . ASP A 1 608 ? -34.265 -2.483 52.412 1.00 94.56 608 ASP A CA 1
ATOM 4772 C C . ASP A 1 608 ? -33.101 -2.927 51.500 1.00 94.56 608 ASP A C 1
ATOM 4774 O O . ASP A 1 608 ? -32.737 -4.101 51.486 1.00 94.56 608 ASP A O 1
ATOM 4778 N N . LEU A 1 609 ? -32.533 -2.010 50.700 1.00 93.31 609 LEU A N 1
ATOM 4779 C CA . LEU A 1 609 ? -31.461 -2.327 49.749 1.00 93.31 609 LEU A CA 1
ATOM 4780 C C . LEU A 1 609 ? -30.652 -1.084 49.340 1.00 93.31 609 LEU A C 1
ATOM 4782 O O . LEU A 1 609 ? -31.203 -0.016 49.061 1.00 93.31 609 LEU A O 1
ATOM 4786 N N . GLY A 1 610 ? -29.335 -1.243 49.236 1.00 93.06 610 GLY A N 1
ATOM 4787 C CA . GLY A 1 610 ? -28.431 -0.311 48.568 1.00 93.06 610 GLY A CA 1
ATOM 4788 C C . GLY A 1 610 ? -28.044 -0.799 47.171 1.00 93.06 610 GLY A C 1
ATOM 4789 O O . GLY A 1 610 ? -27.813 -1.991 46.973 1.00 93.06 610 GLY A O 1
ATOM 4790 N N . VAL A 1 611 ? -27.948 0.108 46.197 1.00 90.56 611 VAL A N 1
ATOM 4791 C CA . VAL A 1 611 ? -27.568 -0.221 44.812 1.00 90.56 611 VAL A CA 1
ATOM 4792 C C . VAL A 1 611 ? -26.574 0.799 44.274 1.00 90.56 611 VAL A C 1
ATOM 4794 O O . VAL A 1 611 ? -26.815 2.001 44.344 1.00 90.56 611 VAL A O 1
ATOM 4797 N N . ILE A 1 612 ? -25.476 0.327 43.693 1.00 86.38 612 ILE A N 1
ATOM 4798 C CA . ILE A 1 612 ? -24.507 1.149 42.960 1.00 86.38 612 ILE A CA 1
ATOM 4799 C C . ILE A 1 612 ? -24.609 0.786 41.489 1.00 86.38 612 ILE A C 1
ATOM 4801 O O . ILE A 1 612 ? -24.284 -0.338 41.128 1.00 86.38 612 ILE A O 1
ATOM 4805 N N . PHE A 1 613 ? -25.034 1.717 40.645 1.00 83.69 613 PHE A N 1
ATOM 4806 C CA . PHE A 1 613 ? -25.075 1.512 39.199 1.00 83.69 613 PHE A CA 1
ATOM 4807 C C . PHE A 1 613 ? -23.731 1.837 38.551 1.00 83.69 613 PHE A C 1
ATOM 4809 O O . PHE A 1 613 ? -23.049 2.777 38.964 1.00 83.69 613 PHE A O 1
ATOM 4816 N N . ASP A 1 614 ? -23.375 1.101 37.499 1.00 77.56 614 ASP A N 1
ATOM 4817 C CA . ASP A 1 614 ? -22.313 1.525 36.590 1.00 77.56 614 ASP A CA 1
ATOM 4818 C C . ASP A 1 614 ? -22.800 2.640 35.644 1.00 77.56 614 ASP A C 1
ATOM 4820 O O . ASP A 1 614 ? -23.983 2.992 35.589 1.00 77.56 614 ASP A O 1
ATOM 4824 N N . THR A 1 615 ? -21.879 3.243 34.891 1.00 71.62 615 THR A N 1
ATOM 4825 C CA . THR A 1 615 ? -22.215 4.330 33.954 1.00 71.62 615 THR A CA 1
ATOM 4826 C C . THR A 1 615 ? -23.077 3.900 32.786 1.00 71.62 615 THR A C 1
ATOM 4828 O O . THR A 1 615 ? -23.743 4.744 32.186 1.00 71.62 615 THR A O 1
ATOM 4831 N N . ARG A 1 616 ? -23.046 2.610 32.447 1.00 77.06 616 ARG A N 1
ATOM 4832 C CA . ARG A 1 616 ? -23.714 2.049 31.273 1.00 77.06 616 ARG A CA 1
ATOM 4833 C C . ARG A 1 616 ? -25.087 1.470 31.597 1.00 77.06 616 ARG A C 1
ATOM 4835 O O . ARG A 1 616 ? -25.806 1.120 30.667 1.00 77.06 616 ARG A O 1
ATOM 4842 N N . LEU A 1 617 ? -25.460 1.402 32.879 1.00 81.88 617 LEU A N 1
ATOM 4843 C CA . LEU A 1 617 ? -26.624 0.666 33.379 1.00 81.88 617 LEU A CA 1
ATOM 4844 C C . LEU A 1 617 ? -26.638 -0.811 32.955 1.00 81.88 617 LEU A C 1
ATOM 4846 O O . LEU A 1 617 ? -27.696 -1.416 32.805 1.00 81.88 617 LEU A O 1
ATOM 4850 N N . GLU A 1 618 ? -25.458 -1.397 32.774 1.00 79.81 618 GLU A N 1
ATOM 4851 C CA . GLU A 1 618 ? -25.297 -2.817 32.444 1.00 79.81 618 GLU A CA 1
ATOM 4852 C C . GLU A 1 618 ? -24.934 -3.647 33.671 1.00 79.81 618 GLU A C 1
ATOM 4854 O O . GLU A 1 618 ? -25.216 -4.844 33.719 1.00 79.81 618 GLU A O 1
ATOM 4859 N N . LYS A 1 619 ? -24.310 -3.011 34.665 1.00 79.56 619 LYS A N 1
ATOM 4860 C CA . LYS A 1 619 ? -23.907 -3.643 35.916 1.00 79.56 619 LYS A CA 1
ATOM 4861 C C . LYS A 1 619 ? -24.380 -2.820 37.100 1.00 79.56 619 LYS A C 1
ATOM 4863 O O . LYS A 1 619 ? -24.482 -1.594 37.038 1.00 79.56 619 LYS A O 1
ATOM 4868 N N . PHE A 1 620 ? -24.626 -3.504 38.205 1.00 84.50 620 PHE A N 1
ATOM 4869 C CA . PHE A 1 620 ? -24.851 -2.856 39.482 1.00 84.50 620 PHE A CA 1
ATOM 4870 C C . PHE A 1 620 ? -24.342 -3.723 40.628 1.00 84.50 620 PHE A C 1
ATOM 4872 O O . PHE A 1 620 ? -24.360 -4.950 40.551 1.00 84.50 620 PHE A O 1
ATOM 4879 N N . THR A 1 621 ? -23.905 -3.071 41.698 1.00 85.25 621 THR A N 1
ATOM 4880 C CA . THR A 1 621 ? -23.480 -3.719 42.937 1.00 85.25 621 THR A CA 1
ATOM 4881 C C . THR A 1 621 ? -24.571 -3.558 43.981 1.00 85.25 621 THR A C 1
ATOM 4883 O O . THR A 1 621 ? -25.078 -2.454 44.184 1.00 85.25 621 THR A O 1
ATOM 4886 N N . LEU A 1 622 ? -24.931 -4.652 44.648 1.00 89.88 622 LEU A N 1
ATOM 4887 C CA . LEU A 1 622 ? -25.966 -4.661 45.678 1.00 89.88 622 LEU A CA 1
ATOM 4888 C C . LEU A 1 622 ? -25.355 -4.606 47.079 1.00 89.88 622 LEU A C 1
ATOM 4890 O O . LEU A 1 622 ? -24.304 -5.190 47.344 1.00 89.88 622 LEU A O 1
ATOM 4894 N N . ILE A 1 623 ? -26.047 -3.927 47.987 1.00 91.25 623 ILE A N 1
ATOM 4895 C CA . ILE A 1 623 ? -25.747 -3.867 49.416 1.00 91.25 623 ILE A CA 1
ATOM 4896 C C . ILE A 1 623 ? -27.030 -4.257 50.149 1.00 91.25 623 ILE A C 1
ATOM 4898 O O . ILE A 1 623 ? -28.050 -3.596 49.985 1.00 91.25 623 ILE A O 1
ATOM 4902 N N . SER A 1 624 ? -26.991 -5.337 50.925 1.00 92.00 624 SER A N 1
ATOM 4903 C CA . SER A 1 624 ? -28.141 -5.790 51.726 1.00 92.00 624 SER A CA 1
ATOM 4904 C C . SER A 1 624 ? -28.559 -4.760 52.781 1.00 92.00 624 SER A C 1
ATOM 4906 O O . SER A 1 624 ? -27.793 -3.858 53.121 1.00 92.00 624 SER A O 1
ATOM 4908 N N . ASP A 1 625 ? -29.745 -4.943 53.350 1.00 92.12 625 ASP A N 1
ATOM 4909 C CA . ASP A 1 625 ? -30.250 -4.237 54.535 1.00 92.12 625 ASP A CA 1
ATOM 4910 C C . ASP A 1 625 ? -29.289 -4.304 55.742 1.00 92.12 625 ASP A C 1
ATOM 4912 O O . ASP A 1 625 ? -29.119 -3.327 56.472 1.00 92.12 625 ASP A O 1
ATOM 4916 N N . ALA A 1 626 ? -28.561 -5.415 55.904 1.00 91.69 626 ALA A N 1
ATOM 4917 C CA . ALA A 1 626 ? -27.493 -5.562 56.899 1.00 91.69 626 ALA A CA 1
ATOM 4918 C C . ALA A 1 626 ? -26.207 -4.770 56.561 1.00 91.69 626 ALA A C 1
ATOM 4920 O O . ALA A 1 626 ? -25.258 -4.715 57.353 1.00 91.69 626 ALA A O 1
ATOM 4921 N N . GLY A 1 627 ? -26.143 -4.145 55.383 1.00 86.69 627 GLY A N 1
ATOM 4922 C CA . GLY A 1 627 ? -24.984 -3.415 54.874 1.00 86.69 627 GLY A CA 1
ATOM 4923 C C . GLY A 1 627 ? -23.882 -4.305 54.288 1.00 86.69 627 GLY A C 1
ATOM 4924 O O . GLY A 1 627 ? -22.767 -3.830 54.047 1.00 86.69 627 GLY A O 1
ATOM 4925 N N . GLN A 1 628 ? -24.158 -5.590 54.064 1.00 89.44 628 GLN A N 1
ATOM 4926 C CA . GLN A 1 628 ? -23.215 -6.503 53.421 1.00 89.44 628 GLN A CA 1
ATOM 4927 C C . GLN A 1 628 ? -23.214 -6.276 51.908 1.00 89.44 628 GLN A C 1
ATOM 4929 O O . GLN A 1 628 ? -24.273 -6.302 51.277 1.00 89.44 628 GLN A O 1
ATOM 4934 N N . LEU A 1 629 ? -22.022 -6.082 51.340 1.00 87.19 629 LEU A N 1
ATOM 4935 C CA . LEU A 1 629 ? -21.812 -6.014 49.897 1.00 87.19 629 LEU A CA 1
ATOM 4936 C C . LEU A 1 629 ? -22.036 -7.404 49.287 1.00 87.19 629 LEU A C 1
ATOM 4938 O O . LEU A 1 629 ? -21.439 -8.382 49.737 1.00 87.19 629 LEU A O 1
ATOM 4942 N N . ILE A 1 630 ? -22.887 -7.488 48.271 1.00 87.38 630 ILE A N 1
ATOM 4943 C CA . ILE A 1 630 ? -23.126 -8.718 47.518 1.00 87.38 630 ILE A CA 1
ATOM 4944 C C . ILE A 1 630 ? -22.014 -8.850 46.477 1.00 87.38 630 ILE A C 1
ATOM 4946 O O . ILE A 1 630 ? -21.842 -7.961 45.642 1.00 87.38 630 ILE A O 1
ATOM 4950 N N . SER A 1 631 ? -21.246 -9.938 46.550 1.00 84.69 631 SER A N 1
ATOM 4951 C CA . SER A 1 631 ? -20.161 -10.199 45.601 1.00 84.69 631 SER A CA 1
ATOM 4952 C C . SER A 1 631 ? -20.701 -10.538 44.204 1.00 84.69 631 SER A C 1
ATOM 4954 O O . SER A 1 631 ? -21.868 -10.914 44.057 1.00 84.69 631 SER A O 1
ATOM 4956 N N . GLU A 1 632 ? -19.866 -10.413 43.168 1.00 81.88 632 GLU A N 1
ATOM 4957 C CA . GLU A 1 632 ? -20.263 -10.707 41.779 1.00 81.88 632 GLU A CA 1
ATOM 4958 C C . GLU A 1 632 ? -20.657 -12.189 41.620 1.00 81.88 632 GLU A C 1
ATOM 4960 O O . GLU A 1 632 ? -21.618 -12.512 40.920 1.00 81.88 632 GLU A O 1
ATOM 4965 N N . GLU A 1 633 ? -20.002 -13.087 42.360 1.00 85.25 633 GLU A N 1
ATOM 4966 C CA . GLU A 1 633 ? -20.322 -14.515 42.431 1.00 85.25 633 GLU A CA 1
ATOM 4967 C C . GLU A 1 633 ? -21.728 -14.756 42.991 1.00 85.25 633 GLU A C 1
ATOM 4969 O O . GLU A 1 633 ? -22.528 -15.487 42.400 1.00 85.25 633 GLU A O 1
ATOM 4974 N N . LEU A 1 634 ? -22.050 -14.114 44.120 1.00 86.56 634 LEU A N 1
ATOM 4975 C CA . LEU A 1 634 ? -23.346 -14.259 44.780 1.00 86.56 634 LEU A CA 1
ATOM 4976 C C . LEU A 1 634 ? -24.466 -13.619 43.953 1.00 86.56 634 LEU A C 1
ATOM 4978 O O . LEU A 1 634 ? -25.566 -14.164 43.865 1.00 86.56 634 LEU A O 1
ATOM 4982 N N . PHE A 1 635 ? -24.178 -12.489 43.309 1.00 85.44 635 PHE A N 1
ATOM 4983 C CA . PHE A 1 635 ? -25.098 -11.845 42.381 1.00 85.44 635 PHE A CA 1
ATOM 4984 C C . PHE A 1 635 ? -25.398 -12.739 41.170 1.00 85.44 635 PHE A C 1
ATOM 4986 O O . PHE A 1 635 ? -26.562 -12.930 40.818 1.00 85.44 635 PHE A O 1
ATOM 4993 N N . THR A 1 636 ? -24.372 -13.355 40.580 1.00 86.62 636 THR A N 1
ATOM 4994 C CA . THR A 1 636 ? -24.533 -14.296 39.461 1.00 86.62 636 THR A CA 1
ATOM 4995 C C . THR A 1 636 ? -25.378 -15.502 39.876 1.00 86.62 636 THR A C 1
ATOM 4997 O O . THR A 1 636 ? -26.292 -15.897 39.148 1.00 86.62 636 THR A O 1
ATOM 5000 N N . ALA A 1 637 ? -25.149 -16.049 41.075 1.00 87.56 637 ALA A N 1
ATOM 5001 C CA . ALA A 1 63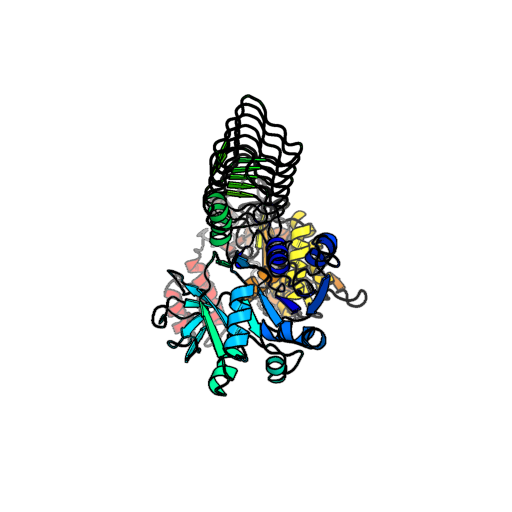7 ? -25.979 -17.119 41.624 1.00 87.56 637 ALA A CA 1
ATOM 5002 C C . ALA A 1 637 ? -27.443 -16.674 41.805 1.00 87.56 637 ALA A C 1
ATOM 5004 O O . ALA A 1 637 ? -28.354 -17.390 41.390 1.00 87.56 637 ALA A O 1
ATOM 5005 N N . LEU A 1 638 ? -27.686 -15.474 42.345 1.00 87.00 638 LEU A N 1
ATOM 5006 C CA . LEU A 1 638 ? -29.032 -14.916 42.514 1.00 87.00 638 LEU A CA 1
ATOM 5007 C C . LEU A 1 638 ? -29.771 -14.771 41.175 1.00 87.00 638 LEU A C 1
ATOM 5009 O O . LEU A 1 638 ? -30.912 -15.216 41.054 1.00 87.00 638 LEU A O 1
ATOM 5013 N N . VAL A 1 639 ? -29.125 -14.186 40.162 1.00 86.00 639 VAL A N 1
ATOM 5014 C CA . VAL A 1 639 ? -29.707 -14.044 38.816 1.00 86.00 639 VAL A CA 1
ATOM 5015 C C . VAL A 1 639 ? -30.009 -15.416 38.214 1.00 86.00 639 VAL A C 1
ATOM 5017 O O . VAL A 1 639 ? -31.094 -15.617 37.669 1.00 86.00 639 VAL A O 1
ATOM 5020 N N . SER A 1 640 ? -29.103 -16.383 38.383 1.00 88.06 640 SER A N 1
ATOM 5021 C CA . SER A 1 640 ? -29.298 -17.759 37.914 1.00 88.06 640 SER A CA 1
ATOM 5022 C C . SER A 1 640 ? -30.544 -18.392 38.540 1.00 88.06 640 SER A C 1
ATOM 5024 O O . SER A 1 640 ? -31.374 -18.942 37.820 1.00 88.06 640 SER A O 1
ATOM 5026 N N . VAL A 1 641 ? -30.743 -18.244 39.858 1.00 87.88 641 VAL A N 1
ATOM 5027 C CA . VAL A 1 641 ? -31.963 -18.717 40.541 1.00 87.88 641 VAL A CA 1
ATOM 5028 C C . VAL A 1 641 ? -33.215 -18.041 39.991 1.00 87.88 641 VAL A C 1
ATOM 5030 O O . VAL A 1 641 ? -34.221 -18.711 39.767 1.00 87.88 641 VAL A O 1
ATOM 5033 N N . LEU A 1 642 ? -33.187 -16.727 39.764 1.00 85.19 642 LEU A N 1
ATOM 5034 C CA . LEU A 1 642 ? -34.345 -15.994 39.243 1.00 85.19 642 LEU A CA 1
ATOM 5035 C C . LEU A 1 642 ? -34.729 -16.447 37.828 1.00 85.19 642 LEU A C 1
ATOM 5037 O O . LEU A 1 642 ? -35.916 -16.585 37.537 1.00 85.19 642 LEU A O 1
ATOM 5041 N N . VAL A 1 643 ? -33.746 -16.717 36.966 1.00 84.38 643 VAL A N 1
ATOM 5042 C CA . VAL A 1 643 ? -33.985 -17.240 35.612 1.00 84.38 643 VAL A CA 1
ATOM 5043 C C . VAL A 1 643 ? -34.526 -18.670 35.673 1.00 84.38 643 VAL A C 1
ATOM 5045 O O . VAL A 1 643 ? -35.585 -18.952 35.110 1.00 84.38 643 VAL A O 1
ATOM 5048 N N . LEU A 1 644 ? -33.848 -19.555 36.408 1.00 86.75 644 LEU A N 1
ATOM 5049 C CA . LEU A 1 644 ? -34.206 -20.972 36.527 1.00 86.75 644 LEU A CA 1
ATOM 5050 C C . LEU A 1 644 ? -35.570 -21.189 37.197 1.00 86.75 644 LEU A C 1
ATOM 5052 O O . LEU A 1 644 ? -36.342 -22.043 36.773 1.00 86.75 644 LEU A O 1
ATOM 5056 N N . SER A 1 645 ? -35.909 -20.385 38.207 1.00 84.38 645 SER A N 1
ATOM 5057 C CA . SER A 1 645 ? -37.208 -20.472 38.891 1.00 84.38 645 SER A CA 1
ATOM 5058 C C . SER A 1 645 ? -38.385 -20.005 38.029 1.00 84.38 645 SER A C 1
ATOM 5060 O O . SER A 1 645 ? -39.521 -20.403 38.283 1.00 84.38 645 SER A O 1
ATOM 5062 N N . ARG A 1 646 ? -38.134 -19.181 37.001 1.00 79.31 646 ARG A N 1
ATOM 5063 C CA . ARG A 1 646 ? -39.163 -18.671 36.079 1.00 79.31 646 ARG A CA 1
ATOM 5064 C C . ARG A 1 646 ? -39.303 -19.503 34.805 1.00 79.31 646 ARG A C 1
ATOM 5066 O O . ARG A 1 646 ? -40.378 -19.507 34.211 1.00 79.31 646 ARG A O 1
ATOM 5073 N N . GLN A 1 647 ? -38.251 -20.202 34.380 1.00 76.31 647 GLN A N 1
ATOM 5074 C CA . GLN A 1 647 ? -38.246 -21.018 33.166 1.00 76.31 647 GLN A CA 1
ATOM 5075 C C . GLN A 1 647 ? -37.953 -22.483 33.498 1.00 76.31 647 GLN A C 1
ATOM 5077 O O . GLN A 1 647 ? -36.808 -22.854 33.752 1.00 76.31 647 GLN A O 1
ATOM 5082 N N . LYS A 1 648 ? -38.980 -23.344 33.437 1.00 66.88 648 LYS A N 1
ATOM 5083 C CA . LYS A 1 648 ? -38.786 -24.801 33.533 1.00 66.88 648 LYS A CA 1
ATOM 5084 C C . LYS A 1 648 ? -37.808 -25.259 32.448 1.00 66.88 648 LYS A C 1
ATOM 5086 O O . LYS A 1 648 ? -38.038 -24.979 31.273 1.00 66.88 648 LYS A O 1
ATOM 5091 N N . LYS A 1 649 ? -36.752 -25.980 32.841 1.00 76.56 649 LYS A N 1
ATOM 5092 C CA . LYS A 1 649 ? -35.666 -26.427 31.948 1.00 76.56 649 LYS A CA 1
ATOM 5093 C C . LYS A 1 649 ? -34.898 -25.288 31.262 1.00 76.56 649 LYS A C 1
ATOM 5095 O O . LYS A 1 649 ? -34.372 -25.463 30.162 1.00 76.56 649 LYS A O 1
ATOM 5100 N N . GLY A 1 650 ? -34.841 -24.118 31.903 1.00 78.31 650 GLY A N 1
ATOM 5101 C CA . GLY A 1 650 ? -34.088 -22.962 31.424 1.00 78.31 650 GLY A CA 1
ATOM 5102 C C . GLY A 1 650 ? -32.586 -23.238 31.315 1.00 78.31 650 GLY A C 1
ATOM 5103 O O . GLY A 1 650 ? -32.040 -24.102 32.001 1.00 78.31 650 GLY A O 1
ATOM 5104 N N . THR A 1 651 ? -31.915 -22.503 30.432 1.00 85.75 651 THR A N 1
ATOM 5105 C CA . THR A 1 651 ? -30.455 -22.552 30.272 1.00 85.75 651 THR A CA 1
ATOM 5106 C C . THR A 1 651 ? -29.852 -21.243 30.768 1.00 85.75 651 THR A C 1
ATOM 5108 O O . THR A 1 651 ? -30.306 -20.173 30.363 1.00 85.75 651 THR A O 1
ATOM 5111 N N . VAL A 1 652 ? -28.843 -21.324 31.633 1.00 86.50 652 VAL A N 1
ATOM 5112 C CA . VAL A 1 652 ? -28.080 -20.170 32.122 1.00 86.50 652 VAL A CA 1
ATOM 5113 C C . VAL A 1 652 ? -26.671 -20.252 31.551 1.00 86.50 652 VAL A C 1
ATOM 5115 O O . VAL A 1 652 ? -26.025 -21.287 31.663 1.00 86.50 652 VAL A O 1
ATOM 5118 N N . VAL A 1 653 ? -26.207 -19.168 30.934 1.00 86.94 653 VAL A N 1
ATOM 5119 C CA . VAL A 1 653 ? -24.840 -19.065 30.410 1.00 86.94 653 VAL A CA 1
ATOM 5120 C C . VAL A 1 653 ? -23.997 -18.305 31.424 1.00 86.94 653 VAL A C 1
ATOM 5122 O O . VAL A 1 653 ? -24.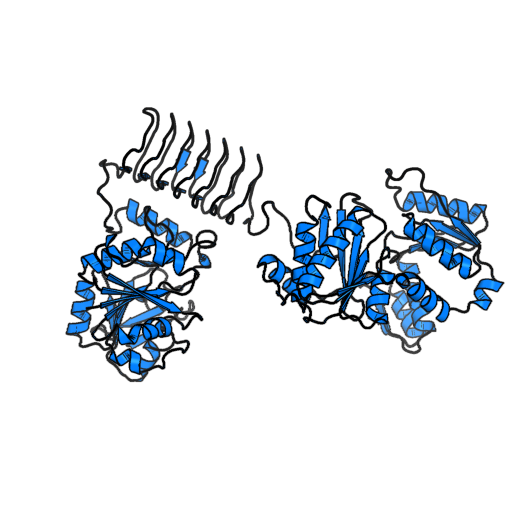373 -17.193 31.805 1.00 86.94 653 VAL A O 1
ATOM 5125 N N . VAL A 1 654 ? -22.882 -18.882 31.865 1.00 85.06 654 VAL A N 1
ATOM 5126 C CA . VAL A 1 654 ? -22.007 -18.278 32.883 1.00 85.06 654 VAL A CA 1
ATOM 5127 C C . VAL A 1 654 ? -20.545 -18.296 32.439 1.00 85.06 654 VAL A C 1
ATOM 5129 O O . VAL A 1 654 ? -20.146 -19.142 31.644 1.00 85.06 654 VAL A O 1
ATOM 5132 N N . PRO A 1 655 ? -19.708 -17.349 32.895 1.00 78.56 655 PRO A N 1
ATOM 5133 C CA . PRO A 1 655 ? -18.290 -17.382 32.564 1.00 78.56 655 PRO A CA 1
ATOM 5134 C C . PRO A 1 655 ? -17.596 -18.585 33.224 1.00 78.56 655 PRO A C 1
ATOM 5136 O O . PRO A 1 655 ? -18.037 -19.084 34.254 1.00 78.56 655 PRO A O 1
ATOM 5139 N N . VAL A 1 656 ? -16.462 -19.020 32.665 1.00 79.56 656 VAL A N 1
ATOM 5140 C CA . VAL A 1 656 ? -15.715 -20.212 33.130 1.00 79.56 656 VAL A CA 1
ATOM 5141 C C . VAL A 1 656 ? -15.265 -20.104 34.596 1.00 79.56 656 VAL A C 1
ATOM 5143 O O . VAL A 1 656 ? -15.049 -21.110 35.261 1.00 79.56 656 VAL A O 1
ATOM 5146 N N . ASN A 1 657 ? -15.126 -18.884 35.119 1.00 81.06 657 ASN A N 1
ATOM 5147 C CA . ASN A 1 657 ? -14.783 -18.620 36.516 1.00 81.06 657 ASN A CA 1
ATOM 5148 C C . ASN A 1 657 ? -16.005 -18.535 37.450 1.00 81.06 657 ASN A C 1
ATOM 5150 O O . ASN A 1 657 ? -15.851 -18.133 38.604 1.00 81.06 657 ASN A O 1
ATOM 5154 N N . ALA A 1 658 ? -17.211 -18.850 36.973 1.00 84.81 658 ALA A N 1
ATOM 5155 C CA . ALA A 1 658 ? -18.411 -18.804 37.792 1.00 84.81 658 ALA A CA 1
ATOM 5156 C C . ALA A 1 658 ? -18.407 -19.910 38.868 1.00 84.81 658 ALA A C 1
ATOM 5158 O O . ALA A 1 658 ? -17.838 -20.984 38.660 1.00 84.81 658 ALA A O 1
ATOM 5159 N N . PRO A 1 659 ? -19.044 -19.688 40.032 1.00 84.94 659 PRO A N 1
ATOM 5160 C CA . PRO A 1 659 ? -19.040 -20.679 41.102 1.00 84.94 659 PRO A CA 1
ATOM 5161 C C . PRO A 1 659 ? -19.842 -21.934 40.729 1.00 84.94 659 PRO A C 1
ATOM 5163 O O . PRO A 1 659 ? -20.979 -21.831 40.267 1.00 84.94 659 PRO A O 1
ATOM 5166 N N . GLY A 1 660 ? -19.318 -23.119 41.064 1.00 86.50 660 GLY A N 1
ATOM 5167 C CA . GLY A 1 660 ? -19.987 -24.409 40.814 1.00 86.50 660 GLY A CA 1
ATOM 5168 C C . GLY A 1 660 ? -21.352 -24.579 41.500 1.00 86.50 660 GLY A C 1
ATOM 5169 O O . GLY A 1 660 ? -22.131 -25.453 41.136 1.00 86.50 660 GLY A O 1
ATOM 5170 N N . VAL A 1 661 ? -21.709 -23.701 42.449 1.00 89.81 661 VAL A N 1
ATOM 5171 C CA . VAL A 1 661 ? -23.064 -23.660 43.030 1.00 89.81 661 VAL A CA 1
ATOM 5172 C C . VAL A 1 661 ? -24.145 -23.439 41.963 1.00 89.81 661 VAL A C 1
ATOM 5174 O O . VAL A 1 661 ? -25.282 -23.858 42.150 1.00 89.81 661 VAL A O 1
ATOM 5177 N N . ILE A 1 662 ? -23.812 -22.808 40.832 1.00 90.38 662 ILE A N 1
ATOM 5178 C CA . ILE A 1 662 ? -24.769 -22.555 39.749 1.00 90.38 662 ILE A CA 1
ATOM 5179 C C . ILE A 1 662 ? -25.200 -23.862 39.072 1.00 90.38 662 ILE A C 1
ATOM 5181 O O . ILE A 1 662 ? -26.369 -23.994 38.717 1.00 90.38 662 ILE A O 1
ATOM 5185 N N . GLU A 1 663 ? -24.312 -24.852 38.968 1.00 89.62 663 GLU A N 1
ATOM 5186 C CA . GLU A 1 663 ? -24.647 -26.185 38.448 1.00 89.62 663 GLU A CA 1
ATOM 5187 C C . GLU A 1 663 ? -25.642 -26.894 39.372 1.00 89.62 663 GLU A C 1
ATOM 5189 O O . GLU A 1 663 ? -26.677 -27.375 38.916 1.00 89.62 663 GLU A O 1
ATOM 5194 N N . GLN A 1 664 ? -25.405 -26.838 40.686 1.00 90.00 664 GLN A N 1
ATOM 5195 C CA . GLN A 1 664 ? -26.324 -27.389 41.691 1.00 90.00 664 GLN A CA 1
ATOM 5196 C C . GLN A 1 664 ? -27.699 -26.703 41.647 1.00 90.00 664 GLN A C 1
ATOM 5198 O O . GLN A 1 664 ? -28.742 -27.339 41.817 1.00 90.00 664 GLN A O 1
ATOM 5203 N N . LEU A 1 665 ? -27.721 -25.387 41.410 1.00 89.12 665 LEU A N 1
ATOM 5204 C CA . LEU A 1 665 ? -28.962 -24.638 41.227 1.00 89.12 665 LEU A CA 1
ATOM 5205 C C . LEU A 1 665 ? -29.680 -25.056 39.940 1.00 89.12 665 LEU A C 1
ATOM 5207 O O . LEU A 1 665 ? -30.897 -25.226 39.966 1.00 89.12 665 LEU A O 1
ATOM 5211 N N . ALA A 1 666 ? -28.959 -25.247 38.836 1.00 89.69 666 ALA A N 1
ATOM 5212 C CA . ALA A 1 666 ? -29.540 -25.728 37.589 1.00 89.69 666 ALA A CA 1
ATOM 5213 C C . ALA A 1 666 ? -30.153 -27.123 37.761 1.00 89.69 666 ALA A C 1
ATOM 5215 O O . ALA A 1 666 ? -31.314 -27.300 37.399 1.00 89.69 666 ALA A O 1
ATOM 5216 N N . GLU A 1 667 ? -29.453 -28.062 38.403 1.00 88.88 667 GLU A N 1
ATOM 5217 C CA . GLU A 1 667 ? -29.987 -29.393 38.726 1.00 88.88 667 GLU A CA 1
ATOM 5218 C C . GLU A 1 667 ? -31.287 -29.306 39.535 1.00 88.88 667 GLU A C 1
ATOM 5220 O O . GLU A 1 667 ? -32.286 -29.935 39.180 1.00 88.88 667 GLU A O 1
ATOM 5225 N N . LYS A 1 668 ? -31.317 -28.458 40.573 1.00 88.50 668 LYS A N 1
ATOM 5226 C CA . LYS A 1 668 ? -32.500 -28.252 41.425 1.00 88.50 668 LYS A CA 1
ATOM 5227 C C . LYS A 1 668 ? -33.740 -27.791 40.647 1.00 88.50 668 LYS A C 1
ATOM 5229 O O . LYS A 1 668 ? -34.857 -28.119 41.043 1.00 88.50 668 LYS A O 1
ATOM 5234 N N . TYR A 1 669 ? -33.561 -27.013 39.582 1.00 88.19 669 TYR A N 1
ATOM 5235 C CA . TYR A 1 669 ? -34.651 -26.475 38.757 1.00 88.19 669 TYR A CA 1
ATOM 5236 C C . TYR A 1 669 ? -34.806 -27.203 37.407 1.00 88.19 669 TYR A C 1
ATOM 5238 O O . TYR A 1 669 ? -35.481 -26.694 36.508 1.00 88.19 669 TYR A O 1
ATOM 5246 N N . GLU A 1 670 ? -34.193 -28.384 37.250 1.00 87.81 670 GLU A N 1
ATOM 5247 C CA . GLU A 1 670 ? -34.152 -29.163 35.999 1.00 87.81 670 GLU A CA 1
ATOM 5248 C C . GLU A 1 670 ? -33.592 -28.380 34.787 1.00 87.81 670 GLU A C 1
ATOM 5250 O O . GLU A 1 670 ? -33.933 -28.664 33.637 1.00 87.81 670 GLU A O 1
ATOM 5255 N N . GLY A 1 671 ? -32.767 -27.361 35.031 1.00 87.31 671 GLY A N 1
ATOM 5256 C CA . GLY A 1 671 ? -32.144 -26.502 34.025 1.00 87.31 671 GLY A CA 1
ATOM 5257 C C . GLY A 1 671 ? -30.763 -26.974 33.569 1.00 87.31 671 GLY A C 1
ATOM 5258 O O . GLY A 1 671 ? -30.295 -28.052 33.927 1.00 87.31 671 GLY A O 1
ATOM 5259 N N . LYS A 1 672 ? -30.100 -26.150 32.752 1.00 88.81 672 LYS A N 1
ATOM 5260 C CA . LYS A 1 672 ? -28.747 -26.405 32.228 1.00 88.81 672 LYS A CA 1
ATOM 5261 C C . LYS A 1 672 ? -27.842 -25.192 32.415 1.00 88.81 672 LYS A C 1
ATOM 5263 O O . LYS A 1 672 ? -28.311 -24.060 32.309 1.00 88.81 672 LYS A O 1
ATOM 5268 N N . VAL A 1 673 ? -26.555 -25.443 32.635 1.00 88.50 673 VAL A N 1
ATOM 5269 C CA . VAL A 1 673 ? -25.499 -24.422 32.629 1.00 88.50 673 VAL A CA 1
ATOM 5270 C C . VAL A 1 673 ? -24.666 -24.588 31.360 1.00 88.50 673 VAL A C 1
ATOM 5272 O O . VAL A 1 673 ? -24.407 -25.721 30.949 1.00 88.50 673 VAL A O 1
ATOM 5275 N N . VAL A 1 674 ? -24.310 -23.472 30.721 1.00 85.19 674 VAL A N 1
ATOM 5276 C CA . VAL A 1 674 ? -23.435 -23.406 29.538 1.00 85.19 674 VAL A CA 1
ATOM 5277 C C . VAL A 1 674 ? -22.258 -22.492 29.812 1.00 85.19 674 VAL A C 1
ATOM 5279 O O . VAL A 1 674 ? -22.501 -21.386 30.353 1.00 85.19 674 VAL A O 1
#

Radius of gyration: 34.89 Å; chains: 1; bounding box: 87×53×97 Å

pLDDT: mean 88.53, std 11.07, range [34.91, 98.62]